Protein AF-A0A256YYW8-F1 (afdb_monomer_lite)

Foldseek 3Di:
DDDPPPPDPPLDKDFLVLQLVLVLVLVVCQVVDPALWDFFFKWWDPPSLLPDRIDSATEMETATDHDPVSVVLVVLQQVQQKCDDPDPDGNCVVCVVVVVVCVLVVNWLLRSCVPPVSVVVCVVSSHRSLLSSLDGPCCSQQNDPNPRIHGRDSQSSSVCRSCDPDRGRYDYGYYHPVCQVVLVDPPGPQQIFTQDGPVRHHNVVSSDDDQVRLQVRLQSLLVVLLVLLVVLVVLLVVLLVLLVVLCVLLVHQWLSVLVVVVQDDADDPPPDGSVRSSVSSVSSVVSSLSSQLNSLLSNQLSVQSVCCSVCVVPDPDDDSLLSSLQSSLVPRDVVSDNSVSSLVNSVSGVRPNLQWQWADAAPDIHIDGQPDPVSSVLSVLNSVLRVLQRVLQVLLCVLCCVLPVQKHWHFDADSNSFTFKIKIKGKDFPVVDPLLVVQLVQLVFDWDDDPGIIITIDIDGDPRPDDSVNSNVVSNVSSVSRD

Radius of gyration: 28.34 Å; chains: 1; bounding box: 69×62×66 Å

pLDDT: mean 89.93, std 12.06, range [21.81, 98.56]

Structure (mmCIF, N/CA/C/O backbone):
data_AF-A0A256YYW8-F1
#
_entry.id   AF-A0A256YYW8-F1
#
loop_
_atom_site.group_PDB
_atom_site.id
_atom_site.type_symbol
_atom_site.label_atom_id
_atom_site.label_alt_id
_atom_site.label_comp_id
_atom_site.label_asym_id
_atom_site.label_entity_id
_atom_site.label_seq_id
_atom_site.pdbx_PDB_ins_code
_atom_site.Cartn_x
_atom_site.Cartn_y
_atom_site.Cartn_z
_atom_site.occupancy
_atom_site.B_iso_or_equiv
_atom_site.auth_seq_id
_atom_site.auth_comp_id
_atom_site.auth_asym_id
_atom_site.auth_atom_id
_atom_site.pdbx_PDB_model_num
ATOM 1 N N . MET A 1 1 ? -6.816 27.280 -19.169 1.00 27.11 1 MET A N 1
ATOM 2 C CA . MET A 1 1 ? -7.748 26.386 -18.448 1.00 27.11 1 MET A CA 1
ATOM 3 C C . MET A 1 1 ? -7.392 24.965 -18.857 1.00 27.11 1 MET A C 1
ATOM 5 O O . MET A 1 1 ? -7.986 24.409 -19.768 1.00 27.11 1 MET A O 1
ATOM 9 N N . GLU A 1 2 ? -6.308 24.453 -18.279 1.00 21.81 2 GLU A N 1
ATOM 10 C CA . GLU A 1 2 ? -5.724 23.159 -18.632 1.00 21.81 2 GLU A CA 1
ATOM 11 C C . GLU A 1 2 ? -6.309 22.085 -17.721 1.00 21.81 2 GLU A C 1
ATOM 13 O O . GLU A 1 2 ? -6.261 22.184 -16.495 1.00 21.81 2 GLU A O 1
ATOM 18 N N . ILE A 1 3 ? -6.923 21.078 -18.335 1.00 23.06 3 ILE A N 1
ATOM 19 C CA . ILE A 1 3 ? -7.439 19.907 -17.639 1.00 23.06 3 ILE A CA 1
ATOM 20 C C . ILE A 1 3 ? -6.255 18.958 -17.452 1.00 23.06 3 ILE A C 1
ATOM 22 O O . ILE A 1 3 ? -5.917 18.181 -18.344 1.00 23.06 3 ILE A O 1
ATOM 26 N N . GLU A 1 4 ? -5.624 19.020 -16.281 1.00 22.88 4 GLU A N 1
ATOM 27 C CA . GLU A 1 4 ? -4.741 17.959 -15.802 1.00 22.88 4 GLU A CA 1
ATOM 28 C C . GLU A 1 4 ? -5.560 16.672 -15.635 1.00 22.88 4 GLU A C 1
ATOM 30 O O . GLU A 1 4 ? -6.291 16.468 -14.661 1.00 22.88 4 GLU A O 1
ATOM 35 N N . VAL A 1 5 ? -5.438 15.763 -16.602 1.00 24.72 5 VAL A N 1
ATOM 36 C CA . VAL A 1 5 ? -5.938 14.397 -16.455 1.00 24.72 5 VAL A CA 1
ATOM 37 C C . VAL A 1 5 ? -4.958 13.634 -15.565 1.00 24.72 5 VAL A C 1
ATOM 39 O O . VAL A 1 5 ? -4.031 12.967 -16.028 1.00 24.72 5 VAL A O 1
ATOM 42 N N . VAL A 1 6 ? -5.162 13.743 -14.253 1.00 27.59 6 VAL A N 1
ATOM 43 C CA . VAL A 1 6 ? -4.450 12.960 -13.239 1.00 27.59 6 VAL A CA 1
ATOM 44 C C . VAL A 1 6 ? -4.877 11.493 -13.359 1.00 27.59 6 VAL A C 1
ATOM 46 O O . VAL A 1 6 ? -5.841 11.042 -12.740 1.00 27.59 6 VAL A O 1
ATOM 49 N N . TRP A 1 7 ? -4.130 10.712 -14.140 1.00 30.39 7 TRP A N 1
ATOM 50 C CA . TRP A 1 7 ? -4.218 9.248 -14.179 1.00 30.39 7 TRP A CA 1
ATOM 51 C C . TRP A 1 7 ? -3.562 8.618 -12.941 1.00 30.39 7 TRP A C 1
ATOM 53 O O . TRP A 1 7 ? -2.633 7.815 -13.024 1.00 30.39 7 TRP A O 1
ATOM 63 N N . GLY A 1 8 ? -4.070 8.956 -11.760 1.00 33.75 8 GLY A N 1
ATOM 64 C CA . GLY A 1 8 ? -4.081 8.014 -10.650 1.00 33.75 8 GLY A CA 1
ATOM 65 C C . GLY A 1 8 ? -5.327 7.148 -10.797 1.00 33.75 8 GLY A C 1
ATOM 66 O O . GLY A 1 8 ? -6.352 7.630 -11.269 1.00 33.75 8 GLY A O 1
ATOM 67 N N . MET A 1 9 ? -5.304 5.887 -10.363 1.00 37.41 9 MET A N 1
ATOM 68 C CA . MET A 1 9 ? -6.553 5.246 -9.940 1.00 37.41 9 MET A CA 1
ATOM 69 C C . MET A 1 9 ? -7.108 6.097 -8.788 1.00 37.41 9 MET A C 1
ATOM 71 O O . MET A 1 9 ? -6.785 5.855 -7.626 1.00 37.41 9 MET A O 1
ATOM 75 N N . GLY A 1 10 ? -7.843 7.163 -9.111 1.00 42.84 10 GLY A N 1
ATOM 76 C CA . GLY A 1 10 ? -8.460 8.042 -8.139 1.00 42.84 10 GLY A CA 1
ATOM 77 C C . GLY A 1 10 ? -9.342 7.163 -7.279 1.00 42.84 10 GLY A C 1
ATOM 78 O O . GLY A 1 10 ? -10.276 6.539 -7.787 1.00 42.84 10 GLY A O 1
ATOM 79 N N . ARG A 1 11 ? -8.994 7.024 -5.997 1.00 56.44 11 ARG A N 1
ATOM 80 C CA . ARG A 1 11 ? -9.810 6.272 -5.044 1.00 56.44 11 ARG A CA 1
ATOM 81 C C . ARG A 1 11 ? -11.228 6.822 -5.150 1.00 56.44 11 ARG A C 1
ATOM 83 O O . ARG A 1 11 ? -11.447 7.997 -4.856 1.00 56.44 11 ARG A O 1
ATOM 90 N N . ARG A 1 12 ? -12.167 5.994 -5.620 1.00 75.44 12 ARG A N 1
ATOM 91 C CA . ARG A 1 12 ? -13.555 6.407 -5.841 1.00 75.44 12 ARG A CA 1
ATOM 92 C C . ARG A 1 12 ? -14.091 7.006 -4.543 1.00 75.44 12 ARG A C 1
ATOM 94 O O . ARG A 1 12 ? -13.997 6.377 -3.496 1.00 75.44 12 ARG A O 1
ATOM 101 N N . LEU A 1 13 ? -14.612 8.224 -4.620 1.00 84.12 13 LEU A N 1
ATOM 102 C CA . LEU A 1 13 ? -15.286 8.857 -3.496 1.00 84.12 13 LEU A CA 1
ATOM 103 C C . LEU A 1 13 ? -16.730 8.354 -3.432 1.00 84.12 13 LEU A C 1
ATOM 105 O O . LEU A 1 13 ? -17.441 8.352 -4.440 1.00 84.12 13 LEU A O 1
ATOM 109 N N . PHE A 1 14 ? -17.161 7.945 -2.247 1.00 86.19 14 PHE A N 1
ATOM 110 C CA . PHE A 1 14 ? -18.523 7.543 -1.933 1.00 86.19 14 PHE A CA 1
ATOM 111 C C . PHE A 1 14 ? -19.224 8.655 -1.153 1.00 86.19 14 PHE A C 1
ATOM 113 O O . PHE A 1 14 ? -18.605 9.358 -0.351 1.00 86.19 14 PHE A O 1
ATOM 120 N N . LYS A 1 15 ? -20.527 8.814 -1.402 1.00 90.69 15 LYS A N 1
ATOM 121 C CA . LYS A 1 15 ? -21.404 9.592 -0.521 1.00 90.69 15 LYS A CA 1
ATOM 122 C C . LYS A 1 15 ? -21.583 8.832 0.794 1.00 90.69 15 LYS A C 1
ATOM 124 O O . LYS A 1 15 ? -21.604 7.599 0.774 1.00 90.69 15 LYS A O 1
ATOM 129 N N . ARG A 1 16 ? -21.757 9.559 1.900 1.00 90.12 16 ARG A N 1
ATOM 130 C CA . ARG A 1 16 ? -21.998 8.989 3.235 1.00 90.12 16 ARG A CA 1
ATOM 131 C C . ARG A 1 16 ? -23.139 7.969 3.213 1.00 90.12 16 ARG A C 1
ATOM 133 O O . ARG A 1 16 ? -22.981 6.848 3.677 1.00 90.12 16 ARG A O 1
ATOM 140 N N . GLU A 1 17 ? -24.248 8.321 2.581 1.00 90.81 17 GLU A N 1
ATOM 141 C CA . GLU A 1 17 ? -25.466 7.510 2.518 1.00 90.81 17 GLU A CA 1
ATOM 142 C C . GLU A 1 17 ? -25.232 6.202 1.755 1.00 90.81 17 GLU A C 1
ATOM 144 O O . GLU A 1 17 ? -25.784 5.163 2.109 1.00 90.81 17 GLU A O 1
ATOM 149 N N . THR A 1 18 ? -24.367 6.227 0.735 1.00 91.88 18 THR A N 1
ATOM 150 C CA . THR A 1 18 ? -23.967 5.017 0.008 1.00 91.88 18 THR A CA 1
ATOM 151 C C . THR A 1 18 ? -23.209 4.055 0.916 1.00 91.88 18 THR A C 1
ATOM 153 O O . THR A 1 18 ? -23.405 2.850 0.804 1.00 91.88 18 THR A O 1
ATOM 156 N N . LEU A 1 19 ? -22.349 4.572 1.796 1.00 93.31 19 LEU A N 1
ATOM 157 C CA . LEU A 1 19 ? -21.566 3.762 2.727 1.00 93.31 19 LEU A CA 1
ATOM 158 C C . LEU A 1 19 ? -22.434 3.165 3.836 1.00 93.31 19 LEU A C 1
ATOM 160 O O . LEU A 1 19 ? -22.298 1.978 4.112 1.00 93.31 19 LEU A O 1
ATOM 164 N N . ILE A 1 20 ? -23.367 3.945 4.397 1.00 93.88 20 ILE A N 1
ATOM 165 C CA . ILE A 1 20 ? -24.360 3.444 5.366 1.00 93.88 20 ILE A CA 1
ATOM 166 C C . ILE A 1 20 ? -25.178 2.318 4.739 1.00 93.88 20 ILE A C 1
ATOM 168 O O . ILE A 1 20 ? -25.213 1.223 5.281 1.00 93.88 20 ILE A O 1
ATOM 172 N N . ARG A 1 21 ? -25.730 2.535 3.540 1.00 93.94 21 ARG A N 1
ATOM 173 C CA . ARG A 1 21 ? -26.503 1.506 2.831 1.00 93.94 21 ARG A CA 1
ATOM 174 C C . ARG A 1 21 ? -25.688 0.251 2.531 1.00 93.94 21 ARG A C 1
ATOM 176 O O . ARG A 1 21 ? -26.219 -0.851 2.508 1.00 93.94 21 ARG A O 1
ATOM 183 N N . ASN A 1 22 ? -24.400 0.409 2.244 1.00 94.00 22 ASN A N 1
ATOM 184 C CA . ASN A 1 22 ? -23.519 -0.731 2.028 1.00 94.00 22 ASN A CA 1
ATOM 185 C C . ASN A 1 22 ? -23.286 -1.516 3.326 1.00 94.00 22 ASN A C 1
ATOM 187 O O . ASN A 1 22 ? -23.226 -2.738 3.258 1.00 94.00 22 ASN A O 1
ATOM 191 N N . LEU A 1 23 ? -23.174 -0.841 4.476 1.00 95.25 23 LEU A N 1
ATOM 192 C CA . LEU A 1 23 ? -23.111 -1.492 5.786 1.00 95.25 23 LEU A CA 1
ATOM 193 C C . LEU A 1 23 ? -24.431 -2.200 6.119 1.00 95.25 23 LEU A C 1
ATOM 195 O O . LEU A 1 23 ? -24.391 -3.376 6.451 1.00 95.25 23 LEU A O 1
ATOM 199 N N . GLU A 1 24 ? -25.577 -1.533 5.951 1.00 95.25 24 GLU A N 1
ATOM 200 C CA . GLU A 1 24 ? -26.917 -2.117 6.151 1.00 95.25 24 GLU A CA 1
ATOM 201 C C . GLU A 1 24 ? -27.063 -3.432 5.366 1.00 95.25 24 GLU A C 1
ATOM 203 O O . GLU A 1 24 ? -27.351 -4.469 5.952 1.00 95.25 24 GLU A O 1
ATOM 208 N N . LYS A 1 25 ? -26.701 -3.438 4.076 1.00 93.69 25 LYS A N 1
ATOM 209 C CA . LYS A 1 25 ? -26.706 -4.656 3.243 1.00 93.69 25 LYS A CA 1
ATOM 210 C C . LYS A 1 25 ? -25.809 -5.780 3.761 1.00 93.69 25 LYS A C 1
ATOM 212 O O . LYS A 1 25 ? -26.134 -6.951 3.587 1.00 93.69 25 LYS A O 1
ATOM 217 N N . VAL A 1 26 ? -24.647 -5.444 4.325 1.00 94.50 26 VAL A N 1
ATOM 218 C CA . VAL A 1 26 ? -23.755 -6.450 4.920 1.00 94.50 26 VAL A CA 1
ATOM 219 C C . VAL A 1 26 ? -24.401 -7.029 6.173 1.00 94.50 26 VAL A C 1
ATOM 221 O O . VAL A 1 26 ? -24.434 -8.248 6.312 1.00 94.50 26 VAL A O 1
ATOM 224 N N . LEU A 1 27 ? -24.952 -6.181 7.041 1.00 95.00 27 LEU A N 1
ATOM 225 C CA . LEU A 1 27 ? -25.608 -6.587 8.285 1.00 95.00 27 LEU A CA 1
ATOM 226 C C . LEU A 1 27 ? -26.842 -7.461 8.025 1.00 95.00 27 LEU A C 1
ATOM 228 O O . LEU A 1 27 ? -26.979 -8.511 8.643 1.00 95.00 27 LEU A O 1
ATOM 232 N N . GLU A 1 28 ? -27.672 -7.094 7.045 1.00 93.31 28 GLU A N 1
ATOM 233 C CA . GLU A 1 28 ? -28.832 -7.880 6.591 1.00 93.31 28 GLU A CA 1
ATOM 234 C C . GLU A 1 28 ? -28.445 -9.287 6.114 1.00 93.31 28 GLU A C 1
ATOM 236 O O . GLU A 1 28 ? -29.231 -10.223 6.237 1.00 93.31 28 GLU A O 1
ATOM 241 N N . SER A 1 29 ? -27.233 -9.456 5.576 1.00 92.06 29 SER A N 1
ATOM 242 C CA . SER A 1 29 ? -26.766 -10.757 5.090 1.00 92.06 29 SER A CA 1
ATOM 243 C C . SER A 1 29 ? -26.260 -11.681 6.198 1.00 92.06 29 SER A C 1
ATOM 245 O O . SER A 1 29 ? -26.257 -12.894 5.989 1.00 92.06 29 SER A O 1
ATOM 247 N N . ILE A 1 30 ? -25.868 -11.149 7.366 1.00 93.62 30 ILE A N 1
ATOM 248 C CA . ILE A 1 30 ? -25.227 -11.917 8.451 1.00 93.62 30 ILE A CA 1
ATOM 249 C C . ILE A 1 30 ? -26.016 -13.183 8.817 1.00 93.62 30 ILE A C 1
ATOM 251 O O . ILE A 1 30 ? -25.399 -14.247 8.812 1.00 93.62 30 ILE A O 1
ATOM 255 N N . PRO A 1 31 ? -27.347 -13.140 9.040 1.00 92.50 31 PRO A N 1
ATOM 256 C CA . PRO A 1 31 ? -28.103 -14.331 9.437 1.00 92.50 31 PRO A CA 1
ATOM 257 C C . PRO A 1 31 ? -28.112 -15.457 8.393 1.00 92.50 31 PRO A C 1
ATOM 259 O O . PRO A 1 31 ? -28.386 -16.604 8.727 1.00 92.50 31 PRO A O 1
ATOM 262 N N . SER A 1 32 ? -27.837 -15.139 7.123 1.00 92.50 32 SER A N 1
ATOM 263 C CA . SER A 1 32 ? -27.819 -16.110 6.018 1.00 92.50 32 SER A CA 1
ATOM 264 C C . SER A 1 32 ? -26.439 -16.722 5.750 1.00 92.50 32 SER A C 1
ATOM 266 O O . SER A 1 32 ? -26.315 -17.631 4.928 1.00 92.50 32 SER A O 1
ATOM 268 N N . LEU A 1 33 ? -25.389 -16.213 6.400 1.00 93.44 33 LEU A N 1
ATOM 269 C CA . LEU A 1 33 ? -24.014 -16.653 6.194 1.00 93.44 33 LEU A CA 1
ATOM 270 C C . LEU A 1 33 ? -23.635 -17.721 7.227 1.00 93.44 33 LEU A C 1
ATOM 272 O O . LEU A 1 33 ? -23.802 -17.514 8.424 1.00 93.44 33 LEU A O 1
ATOM 276 N N . ASP A 1 34 ? -23.029 -18.826 6.780 1.00 95.25 34 ASP A N 1
ATOM 277 C CA . ASP A 1 34 ? -22.367 -19.791 7.674 1.00 95.25 34 ASP A CA 1
ATOM 278 C C . ASP A 1 34 ? -21.029 -19.205 8.144 1.00 95.25 34 ASP A C 1
ATOM 280 O O . ASP A 1 34 ? -19.971 -19.563 7.632 1.00 95.25 34 ASP A O 1
ATOM 284 N N . LEU A 1 35 ? -21.061 -18.215 9.037 1.00 96.50 35 LEU A N 1
ATOM 285 C CA . LEU A 1 35 ? -19.850 -17.620 9.601 1.00 96.50 35 LEU A CA 1
ATOM 286 C C . LEU A 1 35 ? -19.227 -18.555 10.655 1.00 96.50 35 LEU A C 1
ATOM 288 O O . LEU A 1 35 ? -19.949 -19.226 11.392 1.00 96.50 35 LEU A O 1
ATOM 292 N N . PRO A 1 36 ? -17.888 -18.573 10.790 1.00 97.12 36 PRO A N 1
ATOM 293 C CA . PRO A 1 36 ? -17.219 -19.345 11.840 1.00 97.12 36 PRO A CA 1
ATOM 294 C C . PRO A 1 36 ? -17.428 -18.767 13.252 1.00 97.12 36 PRO A C 1
ATOM 296 O O . PRO A 1 36 ? -17.026 -19.399 14.221 1.00 97.12 36 PRO A O 1
ATOM 299 N N . ALA A 1 37 ? -18.022 -17.576 13.373 1.00 97.69 37 ALA A N 1
ATOM 300 C CA . ALA A 1 37 ? -18.283 -16.877 14.626 1.00 97.69 37 ALA A CA 1
ATOM 301 C C . ALA A 1 37 ? -19.481 -15.928 14.478 1.00 97.69 37 ALA A C 1
ATOM 303 O O . ALA A 1 37 ? -19.776 -15.472 13.367 1.00 97.69 37 ALA A O 1
ATOM 304 N N . ASP A 1 38 ? -20.110 -15.582 15.598 1.00 97.19 38 ASP A N 1
ATOM 305 C CA . ASP A 1 38 ? -21.210 -14.623 15.652 1.00 97.19 38 ASP A CA 1
ATOM 306 C C . ASP A 1 38 ? -20.675 -13.194 15.664 1.00 97.19 38 ASP A C 1
ATOM 308 O O . ASP A 1 38 ? -19.733 -12.876 16.388 1.00 97.19 38 ASP A O 1
ATOM 312 N N . ILE A 1 39 ? -21.295 -12.308 14.882 1.00 97.50 39 ILE A N 1
ATOM 313 C CA . ILE A 1 39 ? -21.012 -10.871 14.948 1.00 97.50 39 ILE A CA 1
ATOM 314 C C . ILE A 1 39 ? -21.883 -10.262 16.041 1.00 97.50 39 ILE A C 1
ATOM 316 O O . ILE A 1 39 ? -23.099 -10.177 15.893 1.00 97.50 39 ILE A O 1
ATOM 320 N N . VAL A 1 40 ? -21.252 -9.802 17.118 1.00 96.88 40 VAL A N 1
ATOM 321 C CA . VAL A 1 40 ? -21.956 -9.269 18.297 1.00 96.88 40 VAL A CA 1
ATOM 322 C C . VAL A 1 40 ? -22.092 -7.753 18.275 1.00 96.88 40 VAL A C 1
ATOM 324 O O . VAL A 1 40 ? -23.026 -7.203 18.845 1.00 96.88 40 VAL A O 1
ATOM 327 N N . ALA A 1 41 ? -21.176 -7.055 17.606 1.00 96.81 41 ALA A N 1
ATOM 328 C CA . ALA A 1 41 ? -21.245 -5.609 17.462 1.00 96.81 41 ALA A CA 1
ATOM 329 C C . ALA A 1 41 ? -20.417 -5.137 16.269 1.00 96.81 41 ALA A C 1
ATOM 331 O O . ALA A 1 41 ? -19.435 -5.765 15.872 1.00 96.81 41 ALA A O 1
ATOM 332 N N . VAL A 1 42 ? -20.782 -3.981 15.730 1.00 96.12 42 VAL A N 1
ATOM 333 C CA . VAL A 1 42 ? -20.000 -3.258 14.735 1.00 96.12 42 VAL A CA 1
ATOM 334 C C . VAL A 1 42 ? -19.783 -1.840 15.224 1.00 96.12 42 VAL A C 1
ATOM 336 O O . VAL A 1 42 ? -20.734 -1.127 15.537 1.00 96.12 42 VAL A O 1
ATOM 339 N N . TYR A 1 43 ? -18.528 -1.413 15.241 1.00 94.12 43 TYR A N 1
ATOM 340 C CA . TYR A 1 43 ? -18.133 -0.059 15.598 1.00 94.12 43 TYR A CA 1
ATOM 341 C C . TYR A 1 43 ? -17.604 0.692 14.382 1.00 94.12 43 TYR A C 1
ATOM 343 O O . TYR A 1 43 ? -16.788 0.183 13.617 1.00 94.12 43 TYR A O 1
ATOM 351 N N . ALA A 1 44 ? -18.046 1.931 14.230 1.00 92.31 44 ALA A N 1
ATOM 352 C CA . ALA A 1 44 ? -17.524 2.890 13.276 1.00 92.31 44 ALA A CA 1
ATOM 353 C C . ALA A 1 44 ? -16.365 3.683 13.878 1.00 92.31 44 ALA A C 1
ATOM 355 O O . ALA A 1 44 ? -16.361 4.005 15.068 1.00 92.31 44 ALA A O 1
ATOM 356 N N . PHE A 1 45 ? -15.413 4.064 13.031 1.00 87.38 45 PHE A N 1
ATOM 357 C CA . PHE A 1 45 ? -14.381 5.037 13.372 1.00 87.38 45 PHE A CA 1
ATOM 358 C C . PHE A 1 45 ? -13.977 5.864 12.145 1.00 87.38 45 PHE A C 1
ATOM 360 O O . PHE A 1 45 ? -14.537 5.741 11.053 1.00 87.38 45 PHE A O 1
ATOM 367 N N . GLY A 1 46 ? -13.019 6.772 12.322 1.00 83.81 46 GLY A N 1
ATOM 368 C CA . GLY A 1 46 ? -12.390 7.456 11.197 1.00 83.81 46 GLY A CA 1
ATOM 369 C C . GLY A 1 46 ? -13.257 8.533 10.538 1.00 83.81 46 GLY A C 1
ATOM 370 O O . GLY A 1 46 ? -13.983 9.281 11.191 1.00 83.81 46 GLY A O 1
ATOM 371 N N . GLY A 1 47 ? -13.107 8.685 9.219 1.00 81.88 47 GLY A N 1
ATOM 372 C CA . GLY A 1 47 ? -13.629 9.841 8.478 1.00 81.88 47 GLY A CA 1
ATOM 373 C C . GLY A 1 47 ? -15.155 9.980 8.500 1.00 81.88 47 GLY A C 1
ATOM 374 O O . GLY A 1 47 ? -15.655 11.107 8.430 1.00 81.88 47 GLY A O 1
ATOM 375 N N . MET A 1 48 ? -15.874 8.861 8.623 1.00 85.19 48 MET A N 1
ATOM 376 C CA . MET A 1 48 ? -17.339 8.809 8.642 1.00 85.19 48 MET A CA 1
ATOM 377 C C . MET A 1 48 ? -17.938 9.633 9.782 1.00 85.19 48 MET A C 1
ATOM 379 O O . MET A 1 48 ? -18.889 10.389 9.582 1.00 85.19 48 MET A O 1
ATOM 383 N N . LEU A 1 49 ? -17.331 9.540 10.964 1.00 84.81 49 LEU A N 1
ATOM 384 C CA . LEU A 1 49 ? -17.800 10.201 12.181 1.00 84.81 49 LEU A CA 1
ATOM 385 C C . LEU A 1 49 ? -17.506 11.711 12.195 1.00 84.81 49 LEU A C 1
ATOM 387 O O . LEU A 1 49 ? -18.106 12.463 12.956 1.00 84.81 49 LEU A O 1
ATOM 391 N N . ARG A 1 50 ? -16.631 12.189 11.298 1.00 79.44 50 ARG A N 1
ATOM 392 C CA . ARG A 1 50 ? -16.186 13.597 11.211 1.00 79.44 50 ARG A CA 1
ATOM 393 C C . ARG A 1 50 ? -16.981 14.434 10.204 1.00 79.44 50 ARG A C 1
ATOM 395 O O . ARG A 1 50 ? -16.477 15.437 9.687 1.00 79.44 50 ARG A O 1
ATOM 402 N N . GLY A 1 51 ? -18.166 13.963 9.815 1.00 75.06 51 GLY A N 1
ATOM 403 C CA . GLY A 1 51 ? -19.067 14.680 8.908 1.00 75.06 51 GLY A CA 1
ATOM 404 C C . GLY A 1 51 ? -18.496 14.945 7.508 1.00 75.06 51 GLY A C 1
ATOM 405 O O . GLY A 1 51 ? -18.907 15.898 6.844 1.00 75.06 51 GLY A O 1
ATOM 406 N N . LYS A 1 52 ? -17.517 14.157 7.034 1.00 78.38 52 LYS A N 1
ATOM 407 C CA . LYS A 1 52 ? -17.002 14.305 5.662 1.00 78.38 52 LYS A CA 1
ATOM 408 C C . LYS A 1 52 ? -18.101 13.893 4.670 1.00 78.38 52 LYS A C 1
ATOM 410 O O . LYS A 1 52 ? -18.588 12.769 4.702 1.00 78.38 52 LYS A O 1
ATOM 415 N N . ARG A 1 53 ? -18.475 14.802 3.757 1.00 75.38 53 ARG A N 1
ATOM 416 C CA . ARG A 1 53 ? -19.525 14.563 2.738 1.00 75.38 53 ARG A CA 1
ATOM 417 C C . ARG A 1 53 ? -19.151 13.471 1.732 1.00 75.38 53 ARG A C 1
ATOM 419 O O . ARG A 1 53 ? -20.023 12.821 1.158 1.00 75.38 53 ARG A O 1
ATOM 426 N N . ARG A 1 54 ? -17.852 13.316 1.472 1.00 81.19 54 ARG A N 1
ATOM 427 C CA . ARG A 1 54 ? -17.292 12.334 0.544 1.00 81.19 54 ARG A CA 1
ATOM 428 C C . ARG A 1 54 ? -16.133 11.616 1.209 1.00 81.19 54 ARG A C 1
ATOM 430 O O . ARG A 1 54 ? -15.251 12.260 1.774 1.00 81.19 54 ARG A O 1
ATOM 437 N N . LEU A 1 55 ? -16.153 10.296 1.121 1.00 84.81 55 LEU A N 1
ATOM 438 C CA . LEU A 1 55 ? -15.222 9.404 1.800 1.00 84.81 55 LEU A CA 1
ATOM 439 C C . LEU A 1 55 ? -14.682 8.378 0.810 1.00 84.81 55 LEU A C 1
ATOM 441 O O . LEU A 1 55 ? -15.379 7.989 -0.126 1.00 84.81 55 LEU A O 1
ATOM 445 N N . HIS A 1 56 ? -13.438 7.950 0.995 1.00 83.00 56 HIS A N 1
ATOM 446 C CA . HIS A 1 56 ? -12.892 6.839 0.214 1.00 83.00 56 HIS A CA 1
ATOM 447 C C . HIS A 1 56 ? -13.438 5.493 0.703 1.00 83.00 56 HIS A C 1
ATOM 449 O O . HIS A 1 56 ? -13.624 4.573 -0.094 1.00 83.00 56 HIS A O 1
ATOM 455 N N . ASP A 1 57 ? -13.713 5.416 1.999 1.00 86.50 57 ASP A N 1
ATOM 456 C CA . ASP A 1 57 ? -14.068 4.222 2.742 1.00 86.50 57 ASP A CA 1
ATOM 457 C C . ASP A 1 57 ? -14.866 4.567 4.013 1.00 86.50 57 ASP A C 1
ATOM 459 O O . ASP A 1 57 ? -14.948 5.717 4.451 1.00 86.50 57 ASP A O 1
ATOM 463 N N . PHE A 1 58 ? -15.485 3.536 4.578 1.00 90.62 58 PHE A N 1
ATOM 464 C CA . PHE A 1 58 ? -16.107 3.508 5.887 1.00 90.62 58 PHE A CA 1
ATOM 465 C C . PHE A 1 58 ? -15.309 2.541 6.758 1.00 90.62 58 PHE A C 1
ATOM 467 O O . PHE A 1 58 ? -15.383 1.325 6.565 1.00 90.62 58 PHE A O 1
ATOM 474 N N . ASP A 1 59 ? -14.524 3.097 7.675 1.00 91.31 59 ASP A N 1
ATOM 475 C CA . ASP A 1 59 ? -13.731 2.342 8.636 1.00 91.31 59 ASP A CA 1
ATOM 476 C C . ASP A 1 59 ? -14.624 1.724 9.720 1.00 91.31 59 ASP A C 1
ATOM 478 O O . ASP A 1 59 ? -15.337 2.431 10.441 1.00 91.31 59 ASP A O 1
ATOM 482 N N . LEU A 1 60 ? -14.590 0.394 9.809 1.00 93.25 60 LEU A N 1
ATOM 483 C CA . LEU A 1 60 ? -15.460 -0.411 10.658 1.00 93.25 60 LEU A CA 1
ATOM 484 C C . LEU A 1 60 ? -14.665 -1.507 11.371 1.00 93.25 60 LEU A C 1
ATOM 486 O O . LEU A 1 60 ? -13.774 -2.122 10.781 1.00 93.25 60 LEU A O 1
ATOM 490 N N . VAL A 1 61 ? -15.035 -1.790 12.616 1.00 93.56 61 VAL A N 1
ATOM 491 C CA . VAL A 1 61 ? -14.575 -2.955 13.378 1.00 93.56 61 VAL A CA 1
ATOM 492 C C . VAL A 1 61 ? -15.775 -3.843 13.653 1.00 93.56 61 VAL A C 1
ATOM 494 O O . VAL A 1 61 ? -16.729 -3.409 14.290 1.00 93.56 61 VAL A O 1
ATOM 497 N N . PHE A 1 62 ? -15.724 -5.071 13.157 1.00 95.56 62 PHE A N 1
ATOM 498 C CA . PHE A 1 62 ? -16.696 -6.118 13.433 1.00 95.56 62 PHE A CA 1
ATOM 499 C C . PHE A 1 62 ? -16.162 -6.947 14.594 1.00 95.56 62 PHE A C 1
ATOM 501 O O . PHE A 1 62 ? -15.095 -7.554 14.488 1.00 95.56 62 PHE A O 1
ATOM 508 N N . LEU A 1 63 ? -16.891 -6.941 15.701 1.00 95.94 63 LEU A N 1
ATOM 509 C CA . LEU A 1 63 ? -16.564 -7.729 16.875 1.00 95.94 63 LEU A CA 1
ATOM 510 C C . LEU A 1 63 ? -17.257 -9.074 16.785 1.00 95.94 63 LEU A C 1
ATOM 512 O O . LEU A 1 63 ? -18.463 -9.127 16.534 1.00 95.94 63 LEU A O 1
ATOM 516 N N . TYR A 1 64 ? -16.491 -10.138 17.008 1.00 97.00 64 TYR A N 1
ATOM 517 C CA . TYR A 1 64 ? -17.018 -11.492 17.005 1.00 97.00 64 TYR A CA 1
ATOM 518 C C . TYR A 1 64 ? -16.850 -12.201 18.347 1.00 97.00 64 TYR A C 1
ATOM 520 O O . TYR A 1 64 ? -15.911 -11.936 19.105 1.00 97.00 64 TYR A O 1
ATOM 528 N N . SER A 1 65 ? -17.751 -13.138 18.611 1.00 97.19 65 SER A N 1
ATOM 529 C CA . SER A 1 65 ? -17.630 -14.153 19.656 1.00 97.19 65 SER A CA 1
ATOM 530 C C . SER A 1 65 ? -17.940 -15.528 19.063 1.00 97.19 65 SER A C 1
ATOM 532 O O . SER A 1 65 ? -18.553 -15.638 18.004 1.00 97.19 65 SER A O 1
ATOM 534 N N . MET A 1 66 ? -17.466 -16.586 19.714 1.00 97.12 66 MET A N 1
ATOM 535 C CA . MET A 1 66 ? -17.762 -17.960 19.314 1.00 97.12 66 MET A CA 1
ATOM 536 C C . MET A 1 66 ? -18.483 -18.656 20.457 1.00 97.12 66 MET A C 1
ATOM 538 O O . MET A 1 66 ? -18.050 -18.575 21.605 1.00 97.12 66 MET A O 1
ATOM 542 N N . SER A 1 67 ? -19.563 -19.357 20.134 1.00 96.50 67 SER A N 1
ATOM 543 C CA . SER A 1 67 ? -20.074 -20.433 20.982 1.00 96.50 67 SER A CA 1
ATOM 544 C C . SER A 1 67 ? -19.110 -21.627 20.979 1.00 96.50 67 SER A C 1
ATOM 546 O O . SER A 1 67 ? -18.330 -21.792 20.039 1.00 96.50 67 SER A O 1
ATOM 548 N N . GLU A 1 68 ? -19.215 -22.517 21.970 1.00 96.94 68 GLU A N 1
ATOM 549 C CA . GLU A 1 68 ? -18.405 -23.748 22.036 1.00 96.94 68 GLU A CA 1
ATOM 550 C C . GLU A 1 68 ? -18.497 -24.565 20.735 1.00 96.94 68 GLU A C 1
ATOM 552 O O . GLU A 1 68 ? -17.488 -24.985 20.173 1.00 96.94 68 GLU A O 1
ATOM 557 N N . LYS A 1 69 ? -19.705 -24.698 20.168 1.00 96.81 69 LYS A N 1
ATOM 558 C CA . LYS A 1 69 ? -19.924 -25.406 18.894 1.00 96.81 69 LYS A CA 1
ATOM 559 C C . LYS A 1 69 ? -19.215 -24.741 17.710 1.00 96.81 69 LYS A C 1
ATOM 561 O O . LYS A 1 69 ? -18.732 -25.432 16.812 1.00 96.81 69 LYS A O 1
ATOM 566 N N . GLN A 1 70 ? -19.188 -23.409 17.658 1.00 97.19 70 GLN A N 1
ATOM 567 C CA . GLN A 1 70 ? -18.477 -22.670 16.610 1.00 97.19 70 GLN A CA 1
ATOM 568 C C . GLN A 1 70 ? -16.967 -22.823 16.759 1.00 97.19 70 GLN A C 1
ATOM 570 O O . GLN A 1 70 ? -16.286 -23.087 15.769 1.00 97.19 70 GLN A O 1
ATOM 575 N N . GLU A 1 71 ? -16.460 -22.736 17.987 1.00 97.00 71 GLU A N 1
ATOM 576 C CA . GLU A 1 71 ? -15.047 -22.944 18.284 1.00 97.00 71 GLU A CA 1
ATOM 577 C C . GLU A 1 71 ? -14.604 -24.362 17.901 1.00 97.00 71 GLU A C 1
ATOM 579 O O . GLU A 1 71 ? -13.607 -24.528 17.198 1.00 97.00 71 GLU A O 1
ATOM 584 N N . GLU A 1 72 ? -15.388 -25.390 18.230 1.00 97.00 72 GLU A N 1
ATOM 585 C CA . GLU A 1 72 ? -15.131 -26.768 17.802 1.00 97.00 72 GLU A CA 1
ATOM 586 C C . GLU A 1 72 ? -15.110 -26.920 16.273 1.00 97.00 72 GLU A C 1
ATOM 588 O O . GLU A 1 72 ? -14.189 -27.542 15.726 1.00 97.00 72 GLU A O 1
ATOM 593 N N . ARG A 1 73 ? -16.092 -26.336 15.563 1.00 97.06 73 ARG A N 1
ATOM 594 C CA . ARG A 1 73 ? -16.137 -26.337 14.087 1.00 97.06 73 ARG A CA 1
ATOM 595 C C . ARG A 1 73 ? -14.916 -25.632 13.498 1.00 97.06 73 ARG A C 1
ATOM 597 O O . ARG A 1 73 ? -14.311 -26.161 12.564 1.00 97.06 73 ARG A O 1
ATOM 604 N N . TRP A 1 74 ? -14.529 -24.479 14.040 1.00 97.44 74 TRP A N 1
ATOM 605 C CA . TRP A 1 74 ? -13.363 -23.720 13.592 1.00 97.44 74 TRP A CA 1
ATOM 606 C C . TRP A 1 74 ? -12.055 -24.476 13.850 1.00 97.44 74 TRP A C 1
ATOM 608 O O . TRP A 1 74 ? -11.232 -24.624 12.947 1.00 97.44 74 TRP A O 1
ATOM 618 N N . LEU A 1 75 ? -11.884 -25.057 15.039 1.00 95.44 75 LEU A N 1
ATOM 619 C CA . LEU A 1 75 ? -10.725 -25.885 15.369 1.00 95.44 75 LEU A CA 1
ATOM 620 C C . LEU A 1 75 ? -10.648 -27.132 14.488 1.00 95.44 75 LEU A C 1
ATOM 622 O O . LEU A 1 75 ? -9.551 -27.551 14.121 1.00 95.44 75 LEU A O 1
ATOM 626 N N . ARG A 1 76 ? -11.784 -27.753 14.148 1.00 95.44 76 ARG A N 1
ATOM 627 C CA . ARG A 1 76 ? -11.830 -28.868 13.189 1.00 95.44 76 ARG A CA 1
ATOM 628 C C . ARG A 1 76 ? -11.423 -28.413 11.788 1.00 95.44 76 ARG A C 1
ATOM 630 O O . ARG A 1 76 ? -10.666 -29.123 11.134 1.00 95.44 76 ARG A O 1
ATOM 637 N N . PHE A 1 77 ? -11.872 -27.241 11.348 1.00 96.69 77 PHE A N 1
ATOM 638 C CA . PHE A 1 77 ? -11.458 -26.659 10.074 1.00 96.69 77 PHE A CA 1
ATOM 639 C C . PHE A 1 77 ? -9.943 -26.415 10.036 1.00 96.69 77 PHE A C 1
ATOM 641 O O . PHE A 1 77 ? -9.268 -26.936 9.153 1.00 96.69 77 PHE A O 1
ATOM 648 N N . CYS A 1 78 ? -9.380 -25.723 11.032 1.00 93.81 78 CYS A N 1
ATOM 649 C CA . CYS A 1 78 ? -7.938 -25.467 11.120 1.00 93.81 78 CYS A CA 1
ATOM 650 C C . CYS A 1 78 ? -7.120 -26.763 11.165 1.00 93.81 78 CYS A C 1
ATOM 652 O O . CYS A 1 78 ? -6.126 -26.882 10.451 1.00 93.81 78 CYS A O 1
ATOM 654 N N . ARG A 1 79 ? -7.569 -27.760 11.938 1.00 92.56 79 ARG A N 1
ATOM 655 C CA . ARG A 1 79 ? -6.935 -29.086 12.024 1.00 92.56 79 ARG A CA 1
ATOM 656 C C . ARG A 1 79 ? -6.849 -29.821 10.696 1.00 92.56 79 ARG A C 1
ATOM 658 O O . ARG A 1 79 ? -5.959 -30.645 10.538 1.00 92.56 79 ARG A O 1
ATOM 665 N N . ASN A 1 80 ? -7.779 -29.568 9.781 1.00 94.19 80 ASN A N 1
ATOM 666 C CA . ASN A 1 80 ? -7.864 -30.278 8.508 1.00 94.19 80 ASN A CA 1
ATOM 667 C C . ASN A 1 80 ? -7.458 -29.411 7.305 1.00 94.19 80 ASN A C 1
ATOM 669 O O . ASN A 1 80 ? -7.318 -29.928 6.204 1.00 94.19 80 ASN A O 1
ATOM 673 N N . PHE A 1 81 ? -7.243 -28.108 7.501 1.00 93.94 81 PHE A N 1
ATOM 674 C CA . PHE A 1 81 ? -6.925 -27.156 6.439 1.00 93.94 81 PHE A CA 1
ATOM 675 C C . PHE A 1 81 ? -5.772 -26.224 6.836 1.00 93.94 81 PHE A C 1
ATOM 677 O O . PHE A 1 81 ? -5.881 -25.011 6.720 1.00 93.94 81 PHE A O 1
ATOM 684 N N . SER A 1 82 ? -4.665 -26.785 7.323 1.00 91.25 82 SER A N 1
ATOM 685 C CA . SER A 1 82 ? -3.409 -26.068 7.603 1.00 91.25 82 SER A CA 1
ATOM 686 C C . SER A 1 82 ? -2.234 -26.811 6.966 1.00 91.25 82 SER A C 1
ATOM 688 O O . SER A 1 82 ? -2.338 -28.011 6.711 1.00 91.25 82 SER A O 1
ATOM 690 N N . SER A 1 83 ? -1.109 -26.130 6.729 1.00 85.69 83 SER A N 1
ATOM 691 C CA . SER A 1 83 ? 0.119 -26.798 6.260 1.00 85.69 83 SER A CA 1
ATOM 692 C C . SER A 1 83 ? 0.691 -27.738 7.313 1.00 85.69 83 SER A C 1
ATOM 694 O O . SER A 1 83 ? 1.301 -28.732 6.957 1.00 85.69 83 SER A O 1
ATOM 696 N N . PHE A 1 84 ? 0.505 -27.434 8.598 1.00 80.94 84 PHE A N 1
ATOM 697 C CA . PHE A 1 84 ? 1.049 -28.224 9.696 1.00 80.94 84 PHE A CA 1
ATOM 698 C C . PHE A 1 84 ? 0.098 -28.212 10.891 1.00 80.94 84 PHE A C 1
ATOM 700 O O . PHE A 1 84 ? -0.456 -27.165 11.236 1.00 80.94 84 PHE A O 1
ATOM 707 N N . TYR A 1 85 ? -0.080 -29.369 11.528 1.00 74.00 85 TYR A N 1
ATOM 708 C CA . TYR A 1 85 ? -0.761 -29.486 12.814 1.00 74.00 85 TYR A CA 1
ATOM 709 C C . TYR A 1 85 ? 0.030 -30.430 13.739 1.00 74.00 85 TYR A C 1
ATOM 711 O O . TYR A 1 85 ? 0.255 -31.582 13.361 1.00 74.00 85 TYR A O 1
ATOM 719 N N . PRO A 1 86 ? 0.471 -29.976 14.930 1.00 72.94 86 PRO A N 1
ATOM 720 C CA . PRO A 1 86 ? 1.326 -30.779 15.800 1.00 72.94 86 PRO A CA 1
ATOM 721 C C . PRO A 1 86 ? 0.668 -32.077 16.310 1.00 72.94 86 PRO A C 1
ATOM 723 O O . PRO A 1 86 ? -0.539 -32.069 16.576 1.00 72.94 86 PRO A O 1
ATOM 726 N N . PRO A 1 87 ? 1.460 -33.137 16.575 1.00 59.22 87 PRO A N 1
ATOM 727 C CA . PRO A 1 87 ? 2.825 -33.373 16.103 1.00 59.22 87 PRO A CA 1
ATOM 728 C C . PRO A 1 87 ? 2.780 -34.166 14.778 1.00 59.22 87 PRO A C 1
ATOM 730 O O . PRO A 1 87 ? 2.128 -35.200 14.694 1.00 59.22 87 PRO A O 1
ATOM 733 N N . ASP A 1 88 ? 3.453 -33.679 13.737 1.00 74.44 88 ASP A N 1
ATOM 734 C CA . ASP A 1 88 ? 3.751 -34.419 12.491 1.00 74.44 88 ASP A CA 1
ATOM 735 C C . ASP A 1 88 ? 2.597 -34.738 11.517 1.00 74.44 88 ASP A C 1
ATOM 737 O O . ASP A 1 88 ? 2.745 -35.587 10.636 1.00 74.44 88 ASP A O 1
ATOM 741 N N . ARG A 1 89 ? 1.465 -34.026 11.588 1.00 82.19 89 ARG A N 1
ATOM 742 C CA . ARG A 1 89 ? 0.415 -34.111 10.557 1.00 82.19 89 ARG A CA 1
ATOM 743 C C . ARG A 1 89 ? 0.509 -32.940 9.574 1.00 82.19 89 ARG A C 1
ATOM 745 O O . ARG A 1 89 ? 0.620 -31.785 9.994 1.00 82.19 89 ARG A O 1
ATOM 752 N N . TYR A 1 90 ? 0.352 -33.235 8.280 1.00 86.25 90 TYR A N 1
ATOM 753 C CA . TYR A 1 90 ? 0.304 -32.262 7.178 1.00 86.25 90 TYR A CA 1
ATOM 754 C C . TYR A 1 90 ? -1.068 -32.302 6.479 1.00 86.25 90 TYR A C 1
ATOM 756 O O . TYR A 1 90 ? -1.215 -32.908 5.417 1.00 86.25 90 TYR A O 1
ATOM 764 N N . PRO A 1 91 ? -2.114 -31.686 7.066 1.00 87.56 91 PRO A N 1
ATOM 765 C CA . PRO A 1 91 ? -3.484 -31.838 6.575 1.00 87.56 91 PRO A CA 1
ATOM 766 C C . PRO A 1 91 ? -3.693 -31.388 5.127 1.00 87.56 91 PRO A C 1
ATOM 768 O O . PRO A 1 91 ? -4.485 -31.992 4.405 1.00 87.56 91 PRO A O 1
ATOM 771 N N . LEU A 1 92 ? -2.992 -30.335 4.691 1.00 87.88 92 LEU A N 1
ATOM 772 C CA . LEU A 1 92 ? -3.061 -29.877 3.303 1.00 87.88 92 LEU A CA 1
ATOM 773 C C . LEU A 1 92 ? -2.549 -30.924 2.310 1.00 87.88 92 LEU A C 1
ATOM 775 O O . LEU A 1 92 ? -3.159 -31.071 1.253 1.00 87.88 92 LEU A O 1
ATOM 779 N N . ASP A 1 93 ? -1.506 -31.681 2.655 1.00 87.56 93 ASP A N 1
ATOM 780 C CA . ASP A 1 93 ? -0.959 -32.731 1.788 1.00 87.56 93 ASP A CA 1
ATOM 781 C C . ASP A 1 93 ? -1.976 -33.862 1.603 1.00 87.56 93 ASP A C 1
ATOM 783 O O . ASP A 1 93 ? -2.153 -34.379 0.499 1.00 87.56 93 ASP A O 1
ATOM 787 N N . GLU A 1 94 ? -2.737 -34.180 2.655 1.00 89.19 94 GLU A N 1
ATOM 788 C CA . GLU A 1 94 ? -3.788 -35.200 2.606 1.00 89.19 94 GLU A CA 1
ATOM 789 C C . GLU A 1 94 ? -4.895 -34.847 1.601 1.00 89.19 94 GLU A C 1
ATOM 791 O O . GLU A 1 94 ? -5.521 -35.752 1.038 1.00 89.19 94 GLU A O 1
ATOM 796 N N . VAL A 1 95 ? -5.186 -33.555 1.402 1.00 90.88 95 VAL A N 1
ATOM 797 C CA . VAL A 1 95 ? -6.199 -33.056 0.451 1.00 90.88 95 VAL A CA 1
ATOM 798 C C . VAL A 1 95 ? -5.595 -32.525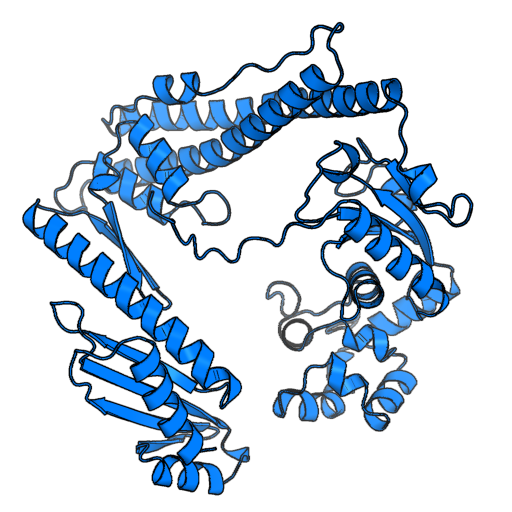 -0.848 1.00 90.88 95 VAL A C 1
ATOM 800 O O . VAL A 1 95 ? -6.335 -32.108 -1.739 1.00 90.88 95 VAL A O 1
ATOM 803 N N . TRP A 1 96 ? -4.270 -32.537 -0.996 1.00 91.44 96 TRP A N 1
ATOM 804 C CA . TRP A 1 96 ? -3.617 -31.888 -2.127 1.00 91.44 96 TRP A CA 1
ATOM 805 C C . TRP A 1 96 ? -3.975 -32.546 -3.456 1.00 91.44 96 TRP A C 1
ATOM 807 O O . TRP A 1 96 ? -4.278 -31.846 -4.416 1.00 91.44 96 TRP A O 1
ATOM 817 N N . SER A 1 97 ? -4.053 -33.877 -3.496 1.00 91.62 97 SER A N 1
ATOM 818 C CA . SER A 1 97 ? -4.383 -34.629 -4.716 1.00 91.62 97 SER A CA 1
ATOM 819 C C . SER A 1 97 ? -5.723 -34.230 -5.345 1.00 91.62 97 SER A C 1
ATOM 821 O O . SER A 1 97 ? -5.869 -34.306 -6.563 1.00 91.62 97 SER A O 1
ATOM 823 N N . VAL A 1 98 ? -6.688 -33.758 -4.545 1.00 93.50 98 VAL A N 1
ATOM 824 C CA . VAL A 1 98 ? -7.990 -33.284 -5.047 1.00 93.50 98 VAL A CA 1
ATOM 825 C C . VAL A 1 98 ? -8.005 -31.786 -5.367 1.00 93.50 98 VAL A C 1
ATOM 827 O O . VAL A 1 98 ? -8.832 -31.338 -6.159 1.00 93.50 98 VAL A O 1
ATOM 830 N N . LEU A 1 99 ? -7.092 -31.000 -4.788 1.00 94.06 99 LEU A N 1
ATOM 831 C CA . LEU A 1 99 ? -6.961 -29.558 -5.033 1.00 94.06 99 LEU A CA 1
ATOM 832 C C . LEU A 1 99 ? -6.048 -29.243 -6.228 1.00 94.06 99 LEU A C 1
ATOM 834 O O . LEU A 1 99 ? -6.322 -28.309 -6.987 1.00 94.06 99 LEU A O 1
ATOM 838 N N . GLU A 1 100 ? -4.989 -30.031 -6.413 1.00 93.62 100 GLU A N 1
ATOM 839 C CA . GLU A 1 100 ? -3.951 -29.842 -7.427 1.00 93.62 100 GLU A CA 1
ATOM 840 C C . GLU A 1 100 ? -4.511 -29.682 -8.853 1.00 93.62 100 GLU A C 1
ATOM 842 O O . GLU A 1 100 ? -4.079 -28.753 -9.544 1.00 93.62 100 GLU A O 1
ATOM 847 N N . PRO A 1 101 ? -5.513 -30.470 -9.307 1.00 93.38 101 PRO A N 1
ATOM 848 C CA . PRO A 1 101 ? -6.060 -30.318 -10.655 1.00 93.38 101 PRO A CA 1
ATOM 849 C C . PRO A 1 101 ? -6.660 -28.929 -10.913 1.00 93.38 101 PRO A C 1
ATOM 851 O O . PRO A 1 101 ? -6.539 -28.384 -12.010 1.00 93.38 101 PRO A O 1
ATOM 854 N N . TYR A 1 102 ? -7.287 -28.319 -9.903 1.00 93.81 102 TYR A N 1
ATOM 855 C CA . TYR A 1 102 ? -7.859 -26.974 -10.015 1.00 93.81 102 TYR A CA 1
ATOM 856 C C . TYR A 1 102 ? -6.774 -25.902 -10.052 1.00 93.81 102 TYR A C 1
ATOM 858 O O . TYR A 1 102 ? -6.871 -24.945 -10.826 1.00 93.81 102 TYR A O 1
ATOM 866 N N . TRP A 1 103 ? -5.735 -26.073 -9.233 1.00 90.75 103 TRP A N 1
ATOM 867 C CA . TRP A 1 103 ? -4.586 -25.178 -9.205 1.00 90.75 103 TRP A CA 1
ATOM 868 C C . TRP A 1 103 ? -3.816 -25.196 -10.533 1.00 90.75 103 TRP A C 1
ATOM 870 O O . TRP A 1 103 ? -3.607 -24.125 -11.106 1.00 90.75 103 TRP A O 1
ATOM 880 N N . LYS A 1 104 ? -3.493 -26.382 -11.072 1.00 84.25 104 LYS A N 1
ATOM 881 C CA . LYS A 1 104 ? -2.814 -26.553 -12.374 1.00 84.25 104 LYS A CA 1
ATOM 882 C C . LYS A 1 104 ? -3.584 -25.900 -13.525 1.00 84.25 104 LYS A C 1
ATOM 884 O O . LYS A 1 104 ? -2.989 -25.282 -14.397 1.00 84.25 104 LYS A O 1
ATOM 889 N N . ARG A 1 105 ? -4.920 -25.939 -13.479 1.00 84.38 105 ARG A N 1
ATOM 890 C CA . ARG A 1 105 ? -5.808 -25.280 -14.458 1.00 84.38 105 ARG A CA 1
ATOM 891 C C . ARG A 1 105 ? -5.999 -23.775 -14.224 1.00 84.38 105 ARG A C 1
ATOM 893 O O . ARG A 1 105 ? -6.804 -23.142 -14.907 1.00 84.38 105 ARG A O 1
ATOM 900 N N . GLY A 1 106 ? -5.343 -23.189 -13.222 1.00 84.88 106 GLY A N 1
ATOM 901 C CA . GLY A 1 106 ? -5.475 -21.771 -12.883 1.00 84.88 106 GLY A CA 1
ATOM 902 C C . GLY A 1 106 ? -6.868 -21.365 -12.378 1.00 84.88 106 GLY A C 1
ATOM 903 O O . GLY A 1 106 ? -7.202 -20.173 -12.385 1.00 84.88 106 GLY A O 1
ATOM 904 N N . ILE A 1 107 ? -7.696 -22.322 -11.938 1.00 88.94 107 ILE A N 1
ATOM 905 C CA . ILE A 1 107 ? -9.031 -22.063 -11.385 1.00 88.94 107 ILE A CA 1
ATOM 906 C C . ILE A 1 107 ? -8.849 -21.523 -9.965 1.00 88.94 107 ILE A C 1
ATOM 908 O O . ILE A 1 107 ? -8.306 -22.232 -9.125 1.00 88.94 107 ILE A O 1
ATOM 912 N N . PRO A 1 108 ? -9.288 -20.294 -9.631 1.00 92.38 108 PRO A N 1
ATOM 913 C CA . PRO A 1 108 ? -9.139 -19.766 -8.276 1.00 92.38 108 PRO A CA 1
ATOM 914 C C . PRO A 1 108 ? -9.853 -20.648 -7.246 1.00 92.38 108 PRO A C 1
ATOM 916 O O . PRO A 1 108 ? -10.987 -21.048 -7.497 1.00 92.38 108 PRO A O 1
ATOM 919 N N . LEU A 1 109 ? -9.263 -20.858 -6.063 1.00 94.12 109 LEU A N 1
ATOM 920 C CA . LEU A 1 109 ? -9.846 -21.725 -5.028 1.00 94.12 109 LEU A CA 1
ATOM 921 C C . LEU A 1 109 ? -11.315 -21.405 -4.717 1.00 94.12 109 LEU A C 1
ATOM 923 O O . LEU A 1 109 ? -12.132 -22.310 -4.640 1.00 94.12 109 LEU A O 1
ATOM 927 N N . ARG A 1 110 ? -11.681 -20.118 -4.638 1.00 94.06 110 ARG A N 1
ATOM 928 C CA . ARG A 1 110 ? -13.078 -19.681 -4.443 1.00 94.06 110 ARG A CA 1
ATOM 929 C C . ARG A 1 110 ? -14.079 -20.245 -5.461 1.00 94.06 110 ARG A C 1
ATOM 931 O O . ARG A 1 110 ? -15.256 -20.273 -5.158 1.00 94.06 110 ARG A O 1
ATOM 938 N N . ARG A 1 111 ? -13.620 -20.581 -6.673 1.00 94.62 111 ARG A N 1
ATOM 939 C CA . ARG A 1 111 ? -14.407 -21.212 -7.743 1.00 94.62 111 ARG A CA 1
ATOM 940 C C . ARG A 1 111 ? -14.278 -22.727 -7.698 1.00 94.62 111 ARG A C 1
ATOM 942 O O . ARG A 1 111 ? -15.251 -23.409 -7.954 1.00 94.62 111 ARG A O 1
ATOM 949 N N . ALA A 1 112 ? -13.096 -23.240 -7.358 1.00 95.56 112 ALA A N 1
ATOM 950 C CA . ALA A 1 112 ? -12.886 -24.674 -7.201 1.00 95.56 112 ALA A CA 1
ATOM 951 C C . ALA A 1 112 ? -13.834 -25.259 -6.143 1.00 95.56 112 ALA A C 1
ATOM 953 O O . ALA A 1 112 ? -14.502 -26.244 -6.405 1.00 95.56 112 ALA A O 1
ATOM 954 N N . VAL A 1 113 ? -13.978 -24.605 -4.987 1.00 95.56 113 VAL A N 1
ATOM 955 C CA . VAL A 1 113 ? -14.872 -25.061 -3.903 1.00 95.56 113 VAL A CA 1
ATOM 956 C C . VAL A 1 113 ? -16.373 -24.932 -4.212 1.00 95.56 113 VAL A C 1
ATOM 958 O O . VAL A 1 113 ? -17.185 -25.299 -3.368 1.00 95.56 113 VAL A O 1
ATOM 961 N N . GLU A 1 114 ? -16.747 -24.365 -5.367 1.00 95.12 114 GLU A N 1
ATOM 962 C CA . GLU A 1 114 ? -18.132 -24.366 -5.871 1.00 95.12 114 GLU A CA 1
ATOM 963 C C . GLU A 1 114 ? -18.445 -25.659 -6.649 1.00 95.12 114 GLU A C 1
ATOM 965 O O . GLU A 1 114 ? -19.615 -25.951 -6.874 1.00 95.12 114 GLU A O 1
ATOM 970 N N . ASP A 1 115 ? -17.426 -26.437 -7.040 1.00 96.81 115 ASP A N 1
ATOM 971 C CA . ASP A 1 115 ? -17.605 -27.771 -7.616 1.00 96.81 115 ASP A CA 1
ATOM 972 C C . ASP A 1 115 ? -18.168 -28.731 -6.560 1.00 96.81 115 ASP A C 1
ATOM 974 O O . ASP A 1 115 ? -17.585 -28.900 -5.486 1.00 96.81 115 ASP A O 1
ATOM 978 N N . GLU A 1 116 ? -19.306 -29.360 -6.859 1.00 96.44 116 GLU A N 1
ATOM 979 C CA . GLU A 1 116 ? -20.035 -30.196 -5.899 1.00 96.44 116 GLU A CA 1
ATOM 980 C C . GLU A 1 116 ? -19.216 -31.402 -5.422 1.00 96.44 116 GLU A C 1
ATOM 982 O O . GLU A 1 116 ? -19.261 -31.749 -4.238 1.00 96.44 116 GLU A O 1
ATOM 987 N N . ALA A 1 117 ? -18.434 -32.022 -6.313 1.00 95.31 117 ALA A N 1
ATOM 988 C CA . ALA A 1 117 ? -17.627 -33.187 -5.971 1.00 95.31 117 ALA A CA 1
ATOM 989 C C . ALA A 1 117 ? -16.486 -32.801 -5.022 1.00 95.31 117 ALA A C 1
ATOM 991 O O . ALA A 1 117 ? -16.305 -33.440 -3.981 1.00 95.31 117 ALA A O 1
ATOM 992 N N . LEU A 1 118 ? -15.762 -31.717 -5.321 1.00 96.06 118 LEU A N 1
ATOM 993 C CA . LEU A 1 118 ? -14.727 -31.205 -4.423 1.00 96.06 118 LEU A CA 1
ATOM 994 C C . LEU A 1 118 ? -15.326 -30.728 -3.092 1.00 96.06 118 LEU A C 1
ATOM 996 O O . LEU A 1 118 ? -14.804 -31.065 -2.028 1.00 96.06 118 LEU A O 1
ATOM 1000 N N . ALA A 1 119 ? -16.425 -29.974 -3.127 1.00 96.50 119 ALA A N 1
ATOM 1001 C CA . ALA A 1 119 ? -17.089 -29.462 -1.930 1.00 96.50 119 ALA A CA 1
ATOM 1002 C C . ALA A 1 119 ? -17.528 -30.592 -0.987 1.00 96.50 119 ALA A C 1
ATOM 1004 O O . ALA A 1 119 ? -17.369 -30.473 0.233 1.00 96.50 119 ALA A O 1
ATOM 1005 N N . LYS A 1 120 ? -18.027 -31.704 -1.541 1.00 97.06 120 LYS A N 1
ATOM 1006 C CA . LYS A 1 120 ? -18.384 -32.906 -0.780 1.00 97.06 120 LYS A CA 1
ATOM 1007 C C . LYS A 1 120 ? -17.166 -33.529 -0.094 1.00 97.06 120 LYS A C 1
ATOM 1009 O O . LYS A 1 120 ? -17.201 -33.712 1.121 1.00 97.06 120 LYS A O 1
ATOM 1014 N N . ILE A 1 121 ? -16.075 -33.762 -0.830 1.00 95.94 121 ILE A N 1
ATOM 1015 C CA . ILE A 1 121 ? -14.829 -34.335 -0.283 1.00 95.94 121 ILE A CA 1
ATOM 1016 C C . ILE A 1 121 ? -14.270 -33.461 0.849 1.00 95.94 121 ILE A C 1
ATOM 1018 O O . ILE A 1 121 ? -13.879 -33.966 1.903 1.00 95.94 121 ILE A O 1
ATOM 1022 N N . LEU A 1 122 ? -14.246 -32.139 0.657 1.00 96.25 122 LEU A N 1
ATOM 1023 C CA . LEU A 1 122 ? -13.791 -31.199 1.684 1.00 96.25 122 LEU A CA 1
ATOM 1024 C C . LEU A 1 122 ? -14.685 -31.259 2.931 1.00 96.25 122 LEU A C 1
ATOM 1026 O O . LEU A 1 122 ? -14.178 -31.353 4.051 1.00 96.25 122 LEU A O 1
ATOM 1030 N N . SER A 1 123 ? -16.006 -31.283 2.745 1.00 96.50 123 SER A N 1
ATOM 1031 C CA . SER A 1 123 ? -16.975 -31.335 3.846 1.00 96.50 123 SER A CA 1
ATOM 1032 C C . SER A 1 123 ? -16.855 -32.620 4.670 1.00 96.50 123 SER A C 1
ATOM 1034 O O . SER A 1 123 ? -16.852 -32.557 5.900 1.00 96.50 123 SER A O 1
ATOM 1036 N N . GLU A 1 124 ? -16.679 -33.775 4.020 1.00 95.56 124 GLU A N 1
ATOM 1037 C CA . GLU A 1 124 ? -16.447 -35.072 4.681 1.00 95.56 124 GLU A CA 1
ATOM 1038 C C . GLU A 1 124 ? -15.191 -35.042 5.567 1.00 95.56 124 GLU A C 1
ATOM 1040 O O . GLU A 1 124 ? -15.171 -35.598 6.667 1.00 95.56 124 GLU A O 1
ATOM 1045 N N . ARG A 1 125 ? -14.172 -34.285 5.150 1.00 93.62 125 ARG A N 1
ATOM 1046 C CA . ARG A 1 125 ? -12.939 -34.056 5.917 1.00 93.62 125 ARG A CA 1
ATOM 1047 C C . ARG A 1 125 ? -13.050 -32.943 6.959 1.00 93.62 125 ARG A C 1
ATOM 1049 O O . ARG A 1 125 ? -12.066 -32.606 7.609 1.00 93.62 125 ARG A O 1
ATOM 1056 N N . GLY A 1 126 ? -14.238 -32.379 7.171 1.00 94.81 126 GLY A N 1
ATOM 1057 C CA . GLY A 1 126 ? -14.460 -31.291 8.126 1.00 94.81 126 GLY A CA 1
ATOM 1058 C C . GLY A 1 126 ? -13.911 -29.938 7.671 1.00 94.81 126 GLY A C 1
ATOM 1059 O O . GLY A 1 126 ? -13.698 -29.062 8.508 1.00 94.81 126 GLY A O 1
ATOM 1060 N N . ILE A 1 127 ? -13.674 -29.768 6.370 1.00 97.12 127 ILE A N 1
ATOM 1061 C CA . ILE A 1 127 ? -13.244 -28.517 5.751 1.00 97.12 127 ILE A CA 1
ATOM 1062 C C . ILE A 1 127 ? -14.477 -27.865 5.130 1.00 97.12 127 ILE A C 1
ATOM 1064 O O . ILE A 1 127 ? -14.958 -28.297 4.087 1.00 97.12 127 ILE A O 1
ATOM 1068 N N . VAL A 1 128 ? -14.995 -26.811 5.760 1.00 97.62 128 VAL A N 1
ATOM 1069 C CA . VAL A 1 128 ? -16.142 -26.060 5.235 1.00 97.62 128 VAL A CA 1
ATOM 1070 C C . VAL A 1 128 ? -15.745 -25.389 3.906 1.00 97.62 128 VAL A C 1
ATOM 1072 O O . VAL A 1 128 ? -14.903 -24.481 3.918 1.00 97.62 128 VAL A O 1
ATOM 1075 N N . PRO A 1 129 ? -16.335 -25.772 2.751 1.00 96.75 129 PRO A N 1
ATOM 1076 C CA . PRO A 1 129 ? -15.869 -25.310 1.437 1.00 96.75 129 PRO A CA 1
ATOM 1077 C C . PRO A 1 129 ? -15.927 -23.786 1.282 1.00 96.75 129 PRO A C 1
ATOM 1079 O O . PRO A 1 129 ? -15.011 -23.164 0.742 1.00 96.75 129 PRO A O 1
ATOM 1082 N N . GLN A 1 130 ? -16.968 -23.152 1.833 1.00 95.31 130 GLN A N 1
ATOM 1083 C CA . GLN A 1 130 ? -17.134 -21.698 1.777 1.00 95.31 130 GLN A CA 1
ATOM 1084 C C . GLN A 1 130 ? -16.025 -20.941 2.529 1.00 95.31 130 GLN A C 1
ATOM 1086 O O . GLN A 1 130 ? -15.611 -19.865 2.083 1.00 95.31 130 GLN A O 1
ATOM 1091 N N . TRP A 1 131 ? -15.520 -21.506 3.633 1.00 97.44 131 TRP A N 1
ATOM 1092 C CA . TRP A 1 131 ? -14.411 -20.938 4.404 1.00 97.44 131 TRP A CA 1
ATOM 1093 C C . TRP A 1 131 ? -13.086 -21.136 3.669 1.00 97.44 131 TRP A C 1
ATOM 1095 O O . TRP A 1 131 ? -12.313 -20.187 3.536 1.00 97.44 131 TRP A O 1
ATOM 1105 N N . ALA A 1 132 ? -12.856 -22.325 3.099 1.00 96.56 132 ALA A N 1
ATOM 1106 C CA . ALA A 1 132 ? -11.681 -22.601 2.269 1.00 96.56 132 ALA A CA 1
ATOM 1107 C C . ALA A 1 132 ? -11.593 -21.640 1.067 1.00 96.56 132 ALA A C 1
ATOM 1109 O O . ALA A 1 132 ? -10.539 -21.062 0.797 1.00 96.56 132 ALA A O 1
ATOM 1110 N N . GLY A 1 133 ? -12.725 -21.349 0.417 1.00 95.25 133 GLY A N 1
ATOM 1111 C CA . GLY A 1 133 ? -12.820 -20.393 -0.693 1.00 95.25 133 GLY A CA 1
ATOM 1112 C C . GLY A 1 133 ? -12.424 -18.946 -0.361 1.00 95.25 133 GLY A C 1
ATOM 1113 O O . GLY A 1 133 ? -12.294 -18.123 -1.270 1.00 95.25 133 GLY A O 1
ATOM 1114 N N . CYS A 1 134 ? -12.215 -18.602 0.915 1.00 95.25 134 CYS A N 1
ATOM 1115 C CA . CYS A 1 134 ? -11.756 -17.276 1.334 1.00 95.25 134 CYS A CA 1
ATOM 1116 C C . CYS A 1 134 ? -10.234 -17.073 1.186 1.00 95.25 134 CYS A C 1
ATOM 1118 O O . CYS A 1 134 ? -9.754 -15.934 1.297 1.00 95.25 134 CYS A O 1
ATOM 1120 N N . PHE A 1 135 ? -9.480 -18.138 0.902 1.00 94.38 135 PHE A N 1
ATOM 1121 C CA . PHE A 1 135 ? -8.024 -18.135 0.739 1.00 94.38 135 PHE A CA 1
ATOM 1122 C C . PHE A 1 135 ? -7.609 -18.235 -0.738 1.00 94.38 135 PHE A C 1
ATOM 1124 O O . PHE A 1 135 ? -8.394 -18.618 -1.606 1.00 94.38 135 PHE A O 1
ATOM 1131 N N . SER A 1 136 ? -6.383 -17.810 -1.047 1.00 92.06 136 SER A N 1
ATOM 1132 C CA . SER A 1 136 ? -5.794 -17.936 -2.387 1.00 92.06 136 SER A CA 1
ATOM 1133 C C . SER A 1 136 ? -4.790 -19.084 -2.452 1.00 92.06 136 SER A C 1
ATOM 1135 O O . SER A 1 136 ? -4.234 -19.472 -1.429 1.00 92.06 136 SER A O 1
ATOM 1137 N N . TRP A 1 137 ? -4.515 -19.586 -3.661 1.00 91.12 137 TRP A N 1
ATOM 1138 C CA . TRP A 1 137 ? -3.511 -20.635 -3.867 1.00 91.12 137 TRP A CA 1
ATOM 1139 C C . TRP A 1 137 ? -2.134 -20.242 -3.347 1.00 91.12 137 TRP A C 1
ATOM 1141 O O . TRP A 1 137 ? -1.507 -21.033 -2.660 1.00 91.12 137 TRP A O 1
ATOM 1151 N N . THR A 1 138 ? -1.704 -19.003 -3.598 1.00 87.94 138 THR A N 1
ATOM 1152 C CA . THR A 1 138 ? -0.433 -18.473 -3.087 1.00 87.94 138 THR A CA 1
ATOM 1153 C C . THR A 1 138 ? -0.338 -18.594 -1.571 1.00 87.94 138 THR A C 1
ATOM 1155 O O . THR A 1 138 ? 0.697 -18.968 -1.049 1.00 87.94 138 THR A O 1
ATOM 1158 N N . GLU A 1 139 ? -1.419 -18.325 -0.842 1.00 89.06 139 GLU A N 1
ATOM 1159 C CA . GLU A 1 139 ? -1.388 -18.412 0.622 1.00 89.06 139 GLU A CA 1
ATOM 1160 C C . GLU A 1 139 ? -1.332 -19.845 1.129 1.00 89.06 139 GLU A C 1
ATOM 1162 O O . GLU A 1 139 ? -0.690 -20.095 2.142 1.00 89.06 139 GLU A O 1
ATOM 1167 N N . ILE A 1 140 ? -2.002 -20.759 0.431 1.00 88.62 140 ILE A N 1
ATOM 1168 C CA . ILE A 1 140 ? -2.014 -22.185 0.763 1.00 88.62 140 ILE A CA 1
ATOM 1169 C C . ILE A 1 140 ? -0.654 -22.821 0.471 1.00 88.62 140 ILE A C 1
ATOM 1171 O O . ILE A 1 140 ? -0.189 -23.634 1.258 1.00 88.62 140 ILE A O 1
ATOM 1175 N N . LEU A 1 141 ? -0.019 -22.429 -0.635 1.00 83.38 141 LEU A N 1
ATOM 1176 C CA . LEU A 1 141 ? 1.232 -23.013 -1.117 1.00 83.38 141 LEU A CA 1
ATOM 1177 C C . LEU A 1 141 ? 2.485 -22.377 -0.507 1.00 83.38 141 LEU A C 1
ATOM 1179 O O . LEU A 1 141 ? 3.443 -23.076 -0.204 1.00 83.38 141 LEU A O 1
ATOM 1183 N N . GLU A 1 142 ? 2.502 -21.055 -0.343 1.00 77.94 142 GLU A N 1
ATOM 1184 C CA . GLU A 1 142 ? 3.696 -20.305 0.084 1.00 77.94 142 GLU A CA 1
ATOM 1185 C C . GLU A 1 142 ? 3.605 -19.832 1.549 1.00 77.94 142 GLU A C 1
ATOM 1187 O O . GLU A 1 142 ? 4.562 -19.283 2.109 1.00 77.94 142 GLU A O 1
ATOM 1192 N N . GLY A 1 143 ? 2.452 -20.042 2.191 1.00 69.56 143 GLY A N 1
ATOM 1193 C CA . GLY A 1 143 ? 2.185 -19.620 3.561 1.00 69.56 143 GLY A CA 1
ATOM 1194 C C . GLY A 1 143 ? 2.035 -18.105 3.733 1.00 69.56 143 GLY A C 1
ATOM 1195 O O . GLY A 1 143 ? 2.046 -17.309 2.787 1.00 69.56 143 GLY A O 1
ATOM 1196 N N . HIS A 1 144 ? 1.885 -17.660 4.984 1.00 57.22 144 HIS A N 1
ATOM 1197 C CA . HIS A 1 144 ? 1.810 -16.228 5.283 1.00 57.22 144 HIS A CA 1
ATOM 1198 C C . HIS A 1 144 ? 3.216 -15.604 5.297 1.00 57.22 144 HIS A C 1
ATOM 1200 O O . HIS A 1 144 ? 4.027 -15.904 6.166 1.00 57.22 144 HIS A O 1
ATOM 1206 N N . ARG A 1 145 ? 3.492 -14.672 4.371 1.00 54.38 145 ARG A N 1
ATOM 1207 C CA . ARG A 1 145 ? 4.760 -13.905 4.291 1.00 54.38 145 ARG A CA 1
ATOM 1208 C C . ARG A 1 145 ? 6.019 -14.753 4.026 1.00 54.38 145 ARG A C 1
ATOM 1210 O O . ARG A 1 145 ? 7.102 -14.351 4.441 1.00 54.38 145 ARG A O 1
ATOM 1217 N N . GLY A 1 146 ? 5.893 -15.878 3.319 1.00 54.56 146 GLY A N 1
ATOM 1218 C CA . GLY A 1 146 ? 7.043 -16.702 2.925 1.00 54.56 146 GLY A CA 1
ATOM 1219 C C . GLY A 1 146 ? 7.627 -17.555 4.054 1.00 54.56 146 GLY A C 1
ATOM 1220 O O . GLY A 1 146 ? 8.767 -17.992 3.951 1.00 54.56 146 GLY A O 1
ATOM 1221 N N . SER A 1 147 ? 6.863 -17.792 5.128 1.00 60.56 147 SER A N 1
ATOM 1222 C CA . SER A 1 147 ? 7.223 -18.751 6.182 1.00 60.56 147 SER A CA 1
ATOM 1223 C C . SER A 1 147 ? 7.119 -20.213 5.732 1.00 60.56 147 SER A C 1
ATOM 1225 O O . SER A 1 147 ? 7.528 -21.096 6.479 1.00 60.56 147 SER A O 1
ATOM 1227 N N . GLY A 1 148 ? 6.522 -20.478 4.562 1.00 70.12 148 GLY A N 1
ATOM 1228 C CA . GLY A 1 148 ? 6.234 -21.828 4.075 1.00 70.12 148 GLY A CA 1
ATOM 1229 C C . GLY A 1 148 ? 5.092 -22.534 4.814 1.00 70.12 148 GLY A C 1
ATOM 1230 O O . GLY A 1 148 ? 4.806 -23.686 4.515 1.00 70.12 148 GLY A O 1
ATOM 1231 N N . LEU A 1 149 ? 4.428 -21.865 5.769 1.00 83.44 149 LEU A N 1
ATOM 1232 C CA . LEU A 1 149 ? 3.340 -22.444 6.559 1.00 83.44 149 LEU A CA 1
ATOM 1233 C C . LEU A 1 149 ? 2.035 -21.661 6.382 1.00 83.44 149 LEU A C 1
ATOM 1235 O O . LEU A 1 149 ? 1.968 -20.450 6.632 1.00 83.44 149 LEU A O 1
ATOM 1239 N N . PHE A 1 150 ? 0.983 -22.370 5.983 1.00 89.69 150 PHE A N 1
ATOM 1240 C CA . PHE A 1 150 ? -0.387 -21.882 5.928 1.00 89.69 150 PHE A CA 1
ATOM 1241 C C . PHE A 1 150 ? -1.149 -22.235 7.208 1.00 89.69 150 PHE A C 1
ATOM 1243 O O . PHE A 1 150 ? -1.261 -23.404 7.578 1.00 89.69 150 PHE A O 1
ATOM 1250 N N . TYR A 1 151 ? -1.732 -21.210 7.829 1.00 90.38 151 TYR A N 1
ATOM 1251 C CA . TYR A 1 151 ? -2.693 -21.335 8.921 1.00 90.38 151 TYR A CA 1
ATOM 1252 C C . TYR A 1 151 ? -3.925 -20.484 8.592 1.00 90.38 151 TYR A C 1
ATOM 1254 O O . TYR A 1 151 ? -3.773 -19.287 8.305 1.00 90.38 151 TYR A O 1
ATOM 1262 N N . PRO A 1 152 ? -5.143 -21.050 8.614 1.00 93.31 152 PRO A N 1
ATOM 1263 C CA . PRO A 1 152 ? -6.347 -20.268 8.394 1.00 93.31 152 PRO A CA 1
ATOM 1264 C C . PRO A 1 152 ? -6.545 -19.188 9.459 1.00 93.31 152 PRO A C 1
ATOM 1266 O O . PRO A 1 152 ? -6.418 -19.442 10.652 1.00 93.31 152 PRO A O 1
ATOM 1269 N N . SER A 1 153 ? -6.917 -17.981 9.025 1.00 94.06 153 SER A N 1
ATOM 1270 C CA . SER A 1 153 ? -7.313 -16.877 9.912 1.00 94.06 153 SER A CA 1
ATOM 1271 C C . SER A 1 153 ? -8.827 -16.707 9.891 1.00 94.06 153 SER A C 1
ATOM 1273 O O . SER A 1 153 ? -9.426 -16.56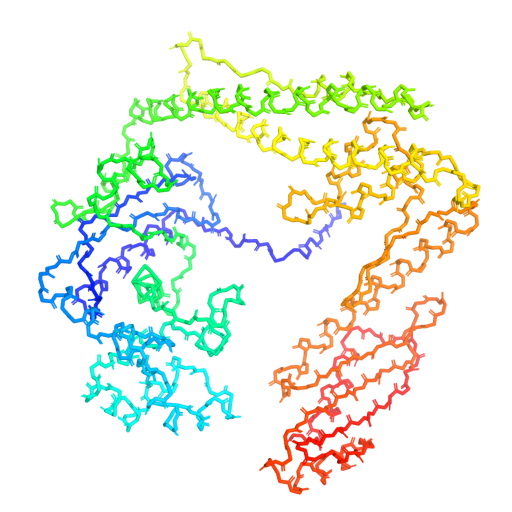0 8.818 1.00 94.06 153 SER A O 1
ATOM 1275 N N . ILE A 1 154 ? -9.432 -16.688 11.079 1.00 96.19 154 ILE A N 1
ATOM 1276 C CA . ILE A 1 154 ? -10.877 -16.519 11.249 1.00 96.19 154 ILE A CA 1
ATOM 1277 C C . ILE A 1 154 ? -11.317 -15.120 10.811 1.00 96.19 154 ILE A C 1
ATOM 1279 O O . ILE A 1 154 ? -12.297 -14.974 10.081 1.00 96.19 154 ILE A O 1
ATOM 1283 N N . GLU A 1 155 ? -10.520 -14.097 11.131 1.00 95.12 155 GLU A N 1
ATOM 1284 C CA . GLU A 1 155 ? -10.739 -12.698 10.753 1.00 95.12 155 GLU A CA 1
ATOM 1285 C C . GLU A 1 155 ? -10.835 -12.562 9.237 1.00 95.12 155 GLU A C 1
ATOM 1287 O O . GLU A 1 155 ? -11.678 -11.835 8.702 1.00 95.12 155 GLU A O 1
ATOM 1292 N N . LYS A 1 156 ? -9.975 -13.291 8.522 1.00 94.56 156 LYS A N 1
ATOM 1293 C CA . LYS A 1 156 ? -9.974 -13.310 7.067 1.00 94.56 156 LYS A CA 1
ATOM 1294 C C . LYS A 1 156 ? -11.220 -13.986 6.501 1.00 94.56 156 LYS A C 1
ATOM 1296 O O . LYS A 1 156 ? -11.775 -13.448 5.539 1.00 94.56 156 LYS A O 1
ATOM 1301 N N . VAL A 1 157 ? -11.641 -15.124 7.056 1.00 96.19 157 VAL A N 1
ATOM 1302 C CA . VAL A 1 157 ? -12.865 -15.823 6.627 1.00 96.19 157 VAL A CA 1
ATOM 1303 C C . VAL A 1 157 ? -14.072 -14.913 6.828 1.00 96.19 157 VAL A C 1
ATOM 1305 O O . VAL A 1 157 ? -14.744 -14.591 5.849 1.00 96.19 157 VAL A O 1
ATOM 1308 N N . ILE A 1 158 ? -14.269 -14.387 8.040 1.00 95.81 158 ILE A N 1
AT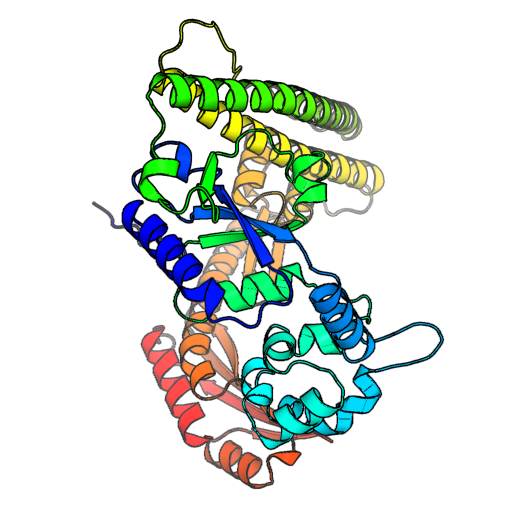OM 1309 C CA . ILE A 1 158 ? -15.361 -13.459 8.369 1.00 95.81 158 ILE A CA 1
ATOM 1310 C C . ILE A 1 158 ? -15.357 -12.269 7.405 1.00 95.81 158 ILE A C 1
ATOM 1312 O O . ILE A 1 158 ? -16.339 -12.019 6.706 1.00 95.81 158 ILE A O 1
ATOM 1316 N N . LYS A 1 159 ? -14.221 -11.574 7.273 1.00 94.50 159 LYS A N 1
ATOM 1317 C CA . LYS A 1 159 ? -14.096 -10.406 6.391 1.00 94.50 159 LYS A CA 1
ATOM 1318 C C . LYS A 1 159 ? -14.440 -10.723 4.936 1.00 94.50 159 LYS A C 1
ATOM 1320 O O . LYS A 1 159 ? -15.075 -9.912 4.265 1.00 94.50 159 LYS A O 1
ATOM 1325 N N . ARG A 1 160 ? -13.989 -11.866 4.413 1.00 92.62 160 ARG A N 1
ATOM 1326 C CA . ARG A 1 160 ? -14.243 -12.276 3.021 1.00 92.62 160 ARG A CA 1
ATOM 1327 C C . ARG A 1 160 ? -15.691 -12.690 2.797 1.00 92.62 160 ARG A C 1
ATOM 1329 O O . ARG A 1 160 ? -16.215 -12.385 1.727 1.00 92.62 160 ARG A O 1
ATOM 1336 N N . MET A 1 161 ? -16.314 -13.347 3.771 1.00 93.12 161 MET A N 1
ATOM 1337 C CA . MET A 1 161 ? -17.722 -13.733 3.704 1.00 93.12 161 MET A CA 1
ATOM 1338 C C . MET A 1 161 ? -18.638 -12.507 3.753 1.00 93.12 161 MET A C 1
ATOM 1340 O O . MET A 1 161 ? -19.498 -12.376 2.886 1.00 93.12 161 MET A O 1
ATOM 1344 N N . LEU A 1 162 ? -18.376 -11.560 4.660 1.00 91.75 162 LEU A N 1
ATOM 1345 C CA . LEU A 1 162 ? -19.128 -10.303 4.767 1.00 91.75 162 LEU A CA 1
ATOM 1346 C C . LEU A 1 162 ? -18.989 -9.415 3.519 1.00 91.75 162 LEU A C 1
ATOM 1348 O O . LEU A 1 162 ? -19.940 -8.768 3.096 1.00 91.75 162 LEU A O 1
ATOM 1352 N N . LEU A 1 163 ? -17.802 -9.377 2.902 1.00 87.81 163 LEU A N 1
ATOM 1353 C CA . LEU A 1 163 ? -17.515 -8.536 1.731 1.00 87.81 163 LEU A CA 1
ATOM 1354 C C . LEU A 1 163 ? -17.672 -9.270 0.389 1.00 87.81 163 LEU A C 1
ATOM 1356 O O . LEU A 1 163 ? -17.031 -8.878 -0.597 1.00 87.81 163 LEU A O 1
ATOM 1360 N N . ARG A 1 164 ? -18.481 -10.340 0.321 1.00 73.50 164 ARG A N 1
ATOM 1361 C CA . ARG A 1 164 ? -18.736 -11.054 -0.943 1.00 73.50 164 ARG A CA 1
ATOM 1362 C C . ARG A 1 164 ? -19.173 -10.083 -2.057 1.00 73.50 164 ARG A C 1
ATOM 1364 O O . ARG A 1 164 ? -19.695 -8.994 -1.820 1.00 73.50 164 ARG A O 1
ATOM 1371 N N . CYS A 1 165 ? -18.837 -10.462 -3.292 1.00 55.50 165 CYS A N 1
ATOM 1372 C CA . CYS A 1 165 ? -18.822 -9.638 -4.504 1.00 55.50 165 CYS A CA 1
ATOM 1373 C C . CYS A 1 165 ? -19.866 -8.503 -4.553 1.00 55.50 165 CYS A C 1
ATOM 1375 O O . CYS A 1 165 ? -21.049 -8.750 -4.738 1.00 55.50 165 CYS A O 1
ATOM 1377 N N . GLY A 1 166 ? -19.403 -7.247 -4.510 1.00 66.69 166 GLY A N 1
ATOM 1378 C CA . GLY A 1 166 ? -20.209 -6.079 -4.896 1.00 66.69 166 GLY A CA 1
ATOM 1379 C C . GLY A 1 166 ? -20.210 -4.930 -3.893 1.00 66.69 166 GLY A C 1
ATOM 1380 O O . GLY A 1 166 ? -20.384 -3.778 -4.301 1.00 66.69 166 GLY A O 1
ATOM 1381 N N . VAL A 1 167 ? -19.936 -5.202 -2.615 1.00 82.19 167 VAL A N 1
ATOM 1382 C CA . VAL A 1 167 ? -19.878 -4.159 -1.583 1.00 82.19 167 VAL A CA 1
ATOM 1383 C C . VAL A 1 167 ? -18.548 -3.413 -1.680 1.00 82.19 167 VAL A C 1
ATOM 1385 O O . VAL A 1 167 ? -17.469 -3.991 -1.564 1.00 82.19 167 VAL A O 1
ATOM 1388 N N . ARG A 1 168 ? -18.611 -2.107 -1.957 1.00 86.06 168 ARG A N 1
ATOM 1389 C CA . ARG A 1 168 ? -17.432 -1.238 -2.096 1.00 86.06 168 ARG A CA 1
ATOM 1390 C C . ARG A 1 168 ? -17.443 -0.147 -1.038 1.00 86.06 168 ARG A C 1
ATOM 1392 O O . ARG A 1 168 ? -18.504 0.283 -0.599 1.00 86.06 168 ARG A O 1
ATOM 1399 N N . GLY A 1 169 ? -16.258 0.343 -0.693 1.00 88.75 169 GLY A N 1
ATOM 1400 C CA . GLY A 1 169 ? -16.116 1.467 0.226 1.00 88.75 169 GLY A CA 1
ATOM 1401 C C . GLY A 1 169 ? -16.290 1.101 1.699 1.00 88.75 169 GLY A C 1
ATOM 1402 O O . GLY A 1 169 ? -16.361 2.007 2.505 1.00 88.75 169 GLY A O 1
ATOM 1403 N N . LEU A 1 170 ? -16.335 -0.179 2.080 1.00 92.00 170 LEU A N 1
ATOM 1404 C CA . LEU A 1 170 ? -16.223 -0.579 3.486 1.00 92.00 170 LEU A CA 1
ATOM 1405 C C . LEU A 1 170 ? -14.802 -1.073 3.760 1.00 92.00 170 LEU A C 1
ATOM 1407 O O . LEU A 1 170 ? -14.287 -1.920 3.025 1.00 92.00 170 LEU A O 1
ATOM 1411 N N . GLN A 1 171 ? -14.181 -0.555 4.814 1.00 90.94 171 GLN A N 1
ATOM 1412 C CA . GLN A 1 171 ? -12.898 -1.015 5.323 1.00 90.94 171 GLN A CA 1
ATOM 1413 C C . GLN A 1 171 ? -13.136 -1.723 6.655 1.00 90.94 171 GLN A C 1
ATOM 1415 O O . GLN A 1 171 ? -13.285 -1.088 7.692 1.00 90.94 171 GLN A O 1
ATOM 1420 N N . ILE A 1 172 ? -13.193 -3.054 6.596 1.00 90.88 172 ILE A N 1
ATOM 1421 C CA . ILE A 1 172 ? -13.529 -3.894 7.748 1.00 90.88 172 ILE A CA 1
ATOM 1422 C C . ILE A 1 172 ? -12.263 -4.435 8.409 1.00 90.88 172 ILE A C 1
ATOM 1424 O O . ILE A 1 172 ? -11.397 -5.028 7.744 1.00 90.88 172 ILE A O 1
ATOM 1428 N N . LEU A 1 173 ? -12.207 -4.264 9.722 1.00 91.69 173 LEU A N 1
ATOM 1429 C CA . LEU A 1 173 ? -11.378 -5.012 10.656 1.00 91.69 173 LEU A CA 1
ATOM 1430 C C . LEU A 1 173 ? -12.271 -5.971 11.436 1.00 91.69 173 LEU A C 1
ATOM 1432 O O . LEU A 1 173 ? -13.448 -5.684 11.641 1.00 91.69 173 LEU A O 1
ATOM 1436 N N . VAL A 1 174 ? -11.722 -7.114 11.818 1.00 93.81 174 VAL A N 1
ATOM 1437 C CA . VAL A 1 174 ? -12.446 -8.156 12.543 1.00 93.81 174 VAL A CA 1
ATOM 1438 C C . VAL A 1 174 ? -11.621 -8.486 13.772 1.00 93.81 174 VAL A C 1
ATOM 1440 O O . VAL A 1 174 ? -10.429 -8.740 13.632 1.00 93.81 174 VAL A O 1
ATOM 1443 N N . GLU A 1 175 ? -12.235 -8.427 14.947 1.00 92.88 175 GLU A N 1
ATOM 1444 C CA . GLU A 1 175 ? -11.557 -8.571 16.239 1.00 92.88 175 GLU A CA 1
ATOM 1445 C C . GLU A 1 175 ? -12.428 -9.380 17.203 1.00 92.88 175 GLU A C 1
ATOM 1447 O O . GLU A 1 175 ? -13.660 -9.312 17.146 1.00 92.88 175 GLU A O 1
ATOM 1452 N N . LYS A 1 176 ? -11.802 -10.126 18.118 1.00 93.94 176 LYS A N 1
ATOM 1453 C CA . LYS A 1 176 ? -12.537 -10.833 19.173 1.00 93.94 176 LYS A CA 1
ATOM 1454 C C . LYS A 1 176 ? -13.127 -9.810 20.150 1.00 93.94 176 LYS A C 1
ATOM 1456 O O . LYS A 1 176 ? -12.423 -8.906 20.606 1.00 93.94 176 LYS A O 1
ATOM 1461 N N . TYR A 1 177 ? -14.402 -9.966 20.504 1.00 92.88 177 TYR A N 1
ATOM 1462 C CA . TYR A 1 177 ? -15.123 -9.046 21.392 1.00 92.88 177 TYR A CA 1
ATOM 1463 C C . TYR A 1 177 ? -14.401 -8.836 22.733 1.00 92.88 177 TYR A C 1
ATOM 1465 O O . TYR A 1 177 ? -14.165 -7.704 23.152 1.00 92.88 177 TYR A O 1
ATOM 1473 N N . GLU A 1 178 ? -13.965 -9.922 23.373 1.00 90.19 178 GLU A N 1
ATOM 1474 C CA . GLU A 1 178 ? -13.255 -9.871 24.658 1.00 90.19 178 GLU A CA 1
ATOM 1475 C C . GLU A 1 178 ? -11.957 -9.058 24.571 1.00 90.19 178 GLU A C 1
ATOM 1477 O O . GLU A 1 178 ? -11.731 -8.165 25.384 1.00 90.19 178 GLU A O 1
ATOM 1482 N N . THR A 1 179 ? -11.133 -9.310 23.552 1.00 88.31 179 THR A N 1
ATOM 1483 C CA . THR A 1 179 ? -9.868 -8.595 23.324 1.00 88.31 179 THR A CA 1
ATOM 1484 C C . THR A 1 179 ? -10.103 -7.103 23.081 1.00 88.31 179 THR A C 1
ATOM 1486 O O . THR A 1 179 ? -9.370 -6.258 23.597 1.00 88.31 179 THR A O 1
ATOM 1489 N N . PHE A 1 180 ? -11.161 -6.754 22.342 1.00 87.56 180 PHE A N 1
ATOM 1490 C CA . PHE A 1 180 ? -11.536 -5.361 22.110 1.00 87.56 180 PHE A CA 1
ATOM 1491 C C . PHE A 1 180 ? -11.992 -4.660 23.395 1.00 87.56 180 PHE A C 1
ATOM 1493 O O . PHE A 1 180 ? -11.504 -3.573 23.703 1.00 87.56 180 PHE A O 1
ATOM 1500 N N . THR A 1 181 ? -12.881 -5.286 24.171 1.00 84.00 181 THR A N 1
ATOM 1501 C CA . THR A 1 181 ? -13.409 -4.710 25.424 1.00 84.00 181 THR A CA 1
ATOM 1502 C C . THR A 1 181 ? -12.345 -4.542 26.509 1.00 84.00 181 THR A C 1
ATOM 1504 O O . THR A 1 181 ? -12.395 -3.565 27.252 1.00 84.00 181 THR A O 1
ATOM 1507 N N . LYS A 1 182 ? -11.338 -5.422 26.558 1.00 84.69 182 LYS A N 1
ATOM 1508 C CA . LYS A 1 182 ? -10.180 -5.302 27.461 1.00 84.69 182 LYS A CA 1
ATOM 1509 C C . LYS A 1 182 ? -9.167 -4.235 27.030 1.00 84.69 182 LYS A C 1
ATOM 1511 O O . LYS A 1 182 ? -8.218 -3.964 27.756 1.00 84.69 182 LYS A O 1
ATOM 1516 N N . GLY A 1 183 ? -9.344 -3.625 25.855 1.00 76.88 183 GLY A N 1
ATOM 1517 C CA . GLY A 1 183 ? -8.401 -2.648 25.307 1.00 76.88 183 GLY A CA 1
ATOM 1518 C C . GLY A 1 183 ? -7.089 -3.254 24.800 1.00 76.88 183 GLY A C 1
ATOM 1519 O O . GLY A 1 183 ? -6.159 -2.510 24.500 1.00 76.88 183 GLY A O 1
ATOM 1520 N N . GLU A 1 184 ? -7.030 -4.580 24.672 1.00 76.31 184 GLU A N 1
ATOM 1521 C CA . GLU A 1 184 ? -5.874 -5.345 24.186 1.00 76.31 184 GLU A CA 1
ATOM 1522 C C . GLU A 1 184 ? -5.799 -5.376 22.649 1.00 76.31 184 GLU A C 1
ATOM 1524 O O . GLU A 1 184 ? -4.792 -5.788 22.075 1.00 76.31 184 GLU A O 1
ATOM 1529 N N . ALA A 1 185 ? -6.860 -4.939 21.963 1.00 65.31 185 ALA A N 1
ATOM 1530 C CA . ALA A 1 185 ? -6.910 -4.915 20.507 1.00 65.31 185 ALA A CA 1
ATOM 1531 C C . ALA A 1 185 ? -5.861 -3.968 19.894 1.00 65.31 185 ALA A C 1
ATOM 1533 O O . ALA A 1 185 ? -5.604 -2.866 20.387 1.00 65.31 185 ALA A O 1
ATOM 1534 N N . THR A 1 186 ? -5.330 -4.370 18.733 1.00 56.09 186 THR A N 1
ATOM 1535 C CA . THR A 1 186 ? -4.293 -3.652 17.962 1.00 56.09 186 THR A CA 1
ATOM 1536 C C . THR A 1 186 ? -4.650 -2.187 17.682 1.00 56.09 186 THR A C 1
ATOM 1538 O O . THR A 1 186 ? -3.777 -1.325 17.557 1.00 56.09 186 THR A O 1
ATOM 1541 N N . LEU A 1 187 ? -5.945 -1.883 17.590 1.00 60.00 187 LEU A N 1
ATOM 1542 C CA . LEU A 1 187 ? -6.456 -0.523 17.567 1.00 60.00 187 LEU A CA 1
ATOM 1543 C C . LEU A 1 187 ? -7.179 -0.232 18.877 1.00 60.00 187 LEU A C 1
ATOM 1545 O O . LEU A 1 187 ? -8.376 -0.492 18.993 1.00 60.00 187 LEU A O 1
ATOM 1549 N N . ALA A 1 188 ? -6.450 0.346 19.831 1.00 53.38 188 ALA A N 1
ATOM 1550 C CA . ALA A 1 188 ? -6.995 0.698 21.134 1.00 53.38 188 ALA A CA 1
ATOM 1551 C C . ALA A 1 188 ? -8.363 1.415 21.008 1.00 53.38 188 ALA A C 1
ATOM 1553 O O . ALA A 1 188 ? -8.479 2.351 20.201 1.00 53.38 188 ALA A O 1
ATOM 1554 N N . PRO A 1 189 ? -9.380 1.006 21.792 1.00 51.97 189 PRO A N 1
ATOM 1555 C CA . PRO A 1 189 ? -10.746 1.522 21.771 1.00 51.97 189 PRO A CA 1
ATOM 1556 C C . PRO A 1 189 ? -10.801 2.966 22.271 1.00 51.97 189 PRO A C 1
ATOM 1558 O O . PRO A 1 189 ? -11.201 3.221 23.398 1.00 51.97 189 PRO A O 1
ATOM 1561 N N . LYS A 1 190 ? -10.331 3.935 21.479 1.00 61.34 190 LYS A N 1
ATOM 1562 C CA . LYS A 1 190 ? -10.216 5.317 21.971 1.00 61.34 190 LYS A CA 1
ATOM 1563 C C . LYS A 1 190 ? -11.114 6.324 21.260 1.00 61.34 190 LYS A C 1
ATOM 1565 O O . LYS A 1 190 ? -11.342 7.373 21.836 1.00 61.34 190 LYS A O 1
ATOM 1570 N N . ASN A 1 191 ? -11.683 5.996 20.090 1.00 76.19 191 ASN A N 1
ATOM 1571 C CA . ASN A 1 191 ? -12.655 6.842 19.369 1.00 76.19 191 ASN A CA 1
ATOM 1572 C C . ASN A 1 191 ? -13.563 6.019 18.435 1.00 76.19 191 ASN A C 1
ATOM 1574 O O . ASN A 1 191 ? -13.538 6.181 17.212 1.00 76.19 191 ASN A O 1
ATOM 1578 N N . TYR A 1 192 ? -14.346 5.116 19.020 1.00 86.19 192 TYR A N 1
ATOM 1579 C CA . TYR A 1 192 ? -15.310 4.288 18.301 1.00 86.19 192 TYR A CA 1
ATOM 1580 C C . TYR A 1 192 ? -16.733 4.700 18.651 1.00 86.19 192 TYR A C 1
ATOM 1582 O O . TYR A 1 192 ? -17.020 5.021 19.801 1.00 86.19 192 TYR A O 1
ATOM 1590 N N . VAL A 1 193 ? -17.618 4.652 17.664 1.00 90.06 193 VAL A N 1
ATOM 1591 C CA . VAL A 1 193 ? -19.060 4.837 17.852 1.00 90.06 193 VAL A CA 1
ATOM 1592 C C . VAL A 1 193 ? -19.728 3.534 17.463 1.00 90.06 193 VAL A C 1
ATOM 1594 O O . VAL A 1 193 ? -19.400 2.972 16.417 1.00 90.06 193 VAL A O 1
ATOM 1597 N N . LEU A 1 194 ? -20.618 3.025 18.312 1.00 93.31 194 LEU A N 1
ATOM 1598 C CA . LEU A 1 194 ? -21.389 1.835 17.975 1.00 93.31 194 LEU A CA 1
ATOM 1599 C C . LEU A 1 194 ? -22.175 2.137 16.700 1.00 93.31 194 LEU A C 1
ATOM 1601 O O . LEU A 1 194 ? -22.920 3.102 16.660 1.00 93.31 194 LEU A O 1
ATOM 1605 N N . ALA A 1 195 ? -21.969 1.351 15.652 1.00 95.81 195 ALA A N 1
ATOM 1606 C CA . ALA A 1 195 ? -22.741 1.448 14.423 1.00 95.81 195 ALA A CA 1
ATOM 1607 C C . ALA A 1 195 ? -23.919 0.472 14.458 1.00 95.81 195 ALA A C 1
ATOM 1609 O O . ALA A 1 195 ? -24.988 0.793 13.956 1.00 95.81 195 ALA A O 1
ATOM 1610 N N . TRP A 1 196 ? -23.735 -0.712 15.043 1.00 97.69 196 TRP A N 1
ATOM 1611 C CA . TRP A 1 196 ? -24.762 -1.749 15.086 1.00 97.69 196 TRP A CA 1
ATOM 1612 C C . TRP A 1 196 ? -24.484 -2.772 16.190 1.00 97.69 196 TRP A C 1
ATOM 1614 O O . TRP A 1 196 ? -23.329 -3.129 16.418 1.00 97.69 196 TRP A O 1
ATOM 1624 N N . SER A 1 197 ? -25.537 -3.283 16.818 1.00 96.56 197 SER A N 1
ATOM 1625 C CA . SER A 1 197 ? -25.540 -4.547 17.567 1.00 96.56 197 SER A CA 1
ATOM 1626 C C . SER A 1 197 ? -26.932 -5.190 17.468 1.00 96.56 197 SER A C 1
ATOM 1628 O O . SER A 1 197 ? -27.874 -4.506 17.055 1.00 96.56 197 SER A O 1
ATOM 1630 N N . PRO A 1 198 ? -27.111 -6.465 17.853 1.00 94.50 198 PRO A N 1
ATOM 1631 C CA . PRO A 1 198 ? -28.438 -7.078 17.939 1.00 94.50 198 PRO A CA 1
ATOM 1632 C C . PRO A 1 198 ? -29.425 -6.276 18.805 1.00 94.50 198 PRO A C 1
ATOM 1634 O O . PRO A 1 198 ? -30.594 -6.151 18.450 1.00 94.50 198 PRO A O 1
ATOM 1637 N N . GLU A 1 199 ? -28.957 -5.675 19.902 1.00 95.50 199 GLU A N 1
ATOM 1638 C CA . GLU A 1 199 ? -29.770 -4.846 20.806 1.00 95.50 199 GLU A CA 1
ATOM 1639 C C . GLU A 1 199 ? -30.015 -3.431 20.261 1.00 95.50 199 GLU A C 1
ATOM 1641 O O . GLU A 1 199 ? -30.963 -2.760 20.669 1.00 95.50 199 GLU A O 1
ATOM 1646 N N . LYS A 1 200 ? -29.158 -2.959 19.348 1.00 95.69 200 LYS A N 1
ATOM 1647 C CA . LYS A 1 200 ? -29.242 -1.642 18.703 1.00 95.69 200 LYS A CA 1
ATOM 1648 C C . LYS A 1 200 ? -29.103 -1.788 17.182 1.00 95.69 200 LYS A C 1
ATOM 1650 O O . LYS A 1 200 ? -28.057 -1.431 16.630 1.00 95.69 200 LYS A O 1
ATOM 1655 N N . PRO A 1 201 ? -30.136 -2.297 16.484 1.00 94.94 201 PRO A N 1
ATOM 1656 C CA . PRO A 1 201 ? -30.028 -2.649 15.069 1.00 94.94 201 PRO A CA 1
ATOM 1657 C C . PRO A 1 201 ? -30.115 -1.451 14.107 1.00 94.94 201 PRO A C 1
ATOM 1659 O O . PRO A 1 201 ? -29.743 -1.586 12.941 1.00 94.94 201 PRO A O 1
ATOM 1662 N N . ASP A 1 202 ? -30.587 -0.281 14.553 1.00 96.38 202 ASP A N 1
ATOM 1663 C CA . ASP A 1 202 ? -30.713 0.903 13.694 1.00 96.38 202 ASP A CA 1
ATOM 1664 C C . ASP A 1 202 ? -29.359 1.599 13.481 1.00 96.38 202 ASP A C 1
ATOM 1666 O O . ASP A 1 202 ? -28.897 2.406 14.290 1.00 96.38 202 ASP A O 1
ATOM 1670 N N . VAL A 1 203 ? -28.734 1.306 12.338 1.00 94.81 203 VAL A N 1
ATOM 1671 C CA . VAL A 1 203 ? -27.434 1.866 11.942 1.00 94.81 203 VAL A CA 1
ATOM 1672 C C . VAL A 1 203 ? -27.455 3.388 11.851 1.00 94.81 203 VAL A C 1
ATOM 1674 O O . VAL A 1 203 ? -26.453 4.044 12.143 1.00 94.81 203 VAL A O 1
ATOM 1677 N N . ARG A 1 204 ? -28.564 3.974 11.402 1.00 94.38 204 ARG A N 1
ATOM 1678 C CA . ARG A 1 204 ? -28.644 5.416 11.157 1.00 94.38 204 ARG A CA 1
ATOM 1679 C C . ARG A 1 204 ? -28.729 6.154 12.474 1.00 94.38 204 ARG A C 1
ATOM 1681 O O . ARG A 1 204 ? -27.888 7.021 12.700 1.00 94.38 204 ARG A O 1
ATOM 1688 N N . ALA A 1 205 ? -29.650 5.740 13.340 1.00 93.06 205 ALA A N 1
ATOM 1689 C CA . ALA A 1 205 ? -29.804 6.309 14.673 1.00 93.06 205 ALA A CA 1
ATOM 1690 C C . ALA A 1 205 ? -28.505 6.191 15.485 1.00 93.06 205 ALA A C 1
ATOM 1692 O O . ALA A 1 205 ? -28.055 7.159 16.088 1.00 93.06 205 ALA A O 1
ATOM 1693 N N . ASN A 1 206 ? -27.834 5.039 15.421 1.00 92.88 206 ASN A N 1
ATOM 1694 C CA . ASN A 1 206 ? -26.578 4.808 16.136 1.00 92.88 206 ASN A CA 1
ATOM 1695 C C . ASN A 1 206 ? -25.413 5.709 15.672 1.00 92.88 206 ASN A C 1
ATOM 1697 O O . ASN A 1 206 ? -24.528 6.044 16.455 1.00 92.88 206 ASN A O 1
ATOM 1701 N N . LEU A 1 207 ? -25.384 6.100 14.392 1.00 91.25 207 LEU A N 1
ATOM 1702 C CA . LEU A 1 207 ? -24.342 6.971 13.826 1.00 91.25 207 LEU A CA 1
ATOM 1703 C C . LEU A 1 207 ? -24.678 8.469 13.927 1.00 91.25 207 LEU A C 1
ATOM 1705 O O . LEU A 1 207 ? -23.875 9.317 13.499 1.00 91.25 207 LEU A O 1
ATOM 1709 N N . GLU A 1 208 ? -25.858 8.813 14.438 1.00 87.88 208 GLU A N 1
ATOM 1710 C CA . GLU A 1 208 ? -26.270 10.184 14.709 1.00 87.88 208 GLU A CA 1
ATOM 1711 C C . GLU A 1 208 ? -25.789 10.622 16.091 1.00 87.88 208 GLU A C 1
ATOM 1713 O O . GLU A 1 208 ? -26.386 10.323 17.114 1.00 87.88 208 GLU A O 1
ATOM 1718 N N . MET A 1 209 ? -24.694 11.381 16.107 1.00 84.69 209 MET A N 1
ATOM 1719 C CA . MET A 1 209 ? -24.210 12.037 17.323 1.00 84.69 209 MET A CA 1
ATOM 1720 C C . MET A 1 209 ? -24.740 13.478 17.416 1.00 84.69 209 MET A C 1
ATOM 1722 O O . MET A 1 209 ? -24.592 14.236 16.435 1.00 84.69 209 MET A O 1
ATOM 1726 N N . PRO A 1 210 ? -25.271 13.898 18.576 1.00 86.50 210 PRO A N 1
ATOM 1727 C CA . PRO A 1 210 ? -25.460 15.299 18.941 1.00 86.50 210 PRO A CA 1
ATOM 1728 C C . PRO A 1 210 ? -24.184 16.144 18.767 1.00 86.50 210 PRO A C 1
ATOM 1730 O O . PRO A 1 210 ? -23.064 15.632 18.673 1.00 86.50 210 PRO A O 1
ATOM 1733 N N . GLN A 1 211 ? -24.333 17.464 18.631 1.00 84.25 211 GLN A N 1
ATOM 1734 C CA . GLN A 1 211 ? -23.212 18.353 18.287 1.00 84.25 211 GLN A CA 1
ATOM 1735 C C . GLN A 1 211 ? -22.167 18.467 19.409 1.00 84.25 211 GLN A C 1
ATOM 1737 O O . GLN A 1 211 ? -20.969 18.543 19.131 1.00 84.25 211 GLN A O 1
ATOM 1742 N N . ASP A 1 212 ? -22.613 18.443 20.657 1.00 85.94 212 ASP A N 1
ATOM 1743 C CA . ASP A 1 212 ? -21.802 18.363 21.870 1.00 85.94 212 ASP A CA 1
ATOM 1744 C C . ASP A 1 212 ? -21.031 17.038 21.952 1.00 85.94 212 ASP A C 1
ATOM 1746 O O . ASP A 1 212 ? -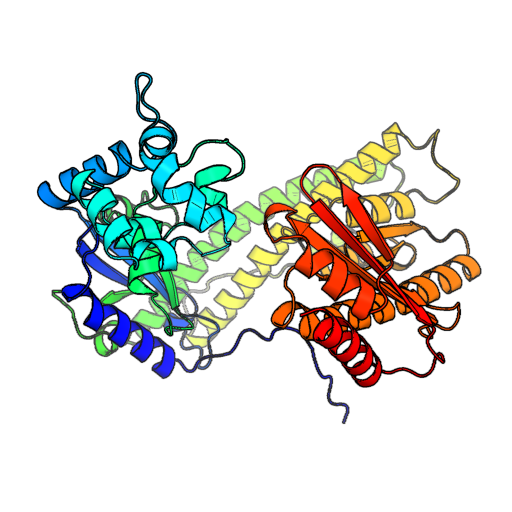19.816 17.050 22.157 1.00 85.94 212 ASP A O 1
ATOM 1750 N N . GLU A 1 213 ? -21.681 15.905 21.667 1.00 85.69 213 GLU A N 1
ATOM 1751 C CA . GLU A 1 213 ? -21.008 14.602 21.617 1.00 85.69 213 GLU A CA 1
ATOM 1752 C C . GLU A 1 213 ? -19.953 14.557 20.500 1.00 85.69 213 GLU A C 1
ATOM 1754 O O . GLU A 1 213 ? -18.829 14.094 20.712 1.00 85.69 213 GLU A O 1
ATOM 1759 N N . LYS A 1 214 ? -20.256 15.126 19.325 1.00 85.19 214 LYS A N 1
ATOM 1760 C CA . LYS A 1 214 ? -19.282 15.289 18.232 1.00 85.19 214 LYS A CA 1
ATOM 1761 C C . LYS A 1 214 ? -18.083 16.137 18.649 1.00 85.19 214 LYS A C 1
ATOM 1763 O O . LYS A 1 214 ? -16.955 15.809 18.282 1.00 85.19 214 LYS A O 1
ATOM 1768 N N . ALA A 1 215 ? -18.303 17.226 19.383 1.00 86.94 215 ALA A N 1
ATOM 1769 C CA . ALA A 1 215 ? -17.221 18.068 19.884 1.00 86.94 215 ALA A CA 1
ATOM 1770 C C . ALA A 1 215 ? -16.353 17.310 20.899 1.00 86.94 215 ALA A C 1
ATOM 1772 O O . ALA A 1 215 ? -15.129 17.296 20.758 1.00 86.94 215 ALA A O 1
ATOM 1773 N N . ALA A 1 216 ? -16.969 16.602 21.848 1.00 87.00 216 ALA A N 1
ATOM 1774 C CA . ALA A 1 216 ? -16.267 15.763 22.819 1.00 87.00 216 ALA A CA 1
ATOM 1775 C C . ALA A 1 216 ? -15.490 14.613 22.151 1.00 87.00 216 ALA A C 1
ATOM 1777 O O . ALA A 1 216 ? -14.373 14.290 22.556 1.00 87.00 216 ALA A O 1
ATOM 1778 N N . PHE A 1 217 ? -16.048 14.009 21.098 1.00 85.50 217 PHE A N 1
ATOM 1779 C CA . PHE A 1 217 ? -15.380 12.995 20.282 1.00 85.50 217 PHE A CA 1
ATOM 1780 C C . PHE A 1 217 ? -14.108 13.547 19.620 1.00 85.50 217 PHE A C 1
ATOM 1782 O O . PHE A 1 217 ? -13.031 12.977 19.780 1.00 85.50 217 PHE A O 1
ATOM 1789 N N . ILE A 1 218 ? -14.197 14.682 18.915 1.00 87.12 218 ILE A N 1
ATOM 1790 C CA . ILE A 1 218 ? -13.025 15.270 18.245 1.00 87.12 218 ILE A CA 1
ATOM 1791 C C . ILE A 1 218 ? -11.995 15.775 19.259 1.00 87.12 218 ILE A C 1
ATOM 1793 O O . ILE A 1 218 ? -10.799 15.678 18.995 1.00 87.12 218 ILE A O 1
ATOM 1797 N N . ARG A 1 219 ? -12.425 16.277 20.423 1.00 89.38 219 ARG A N 1
ATOM 1798 C CA . ARG A 1 219 ? -11.514 16.709 21.489 1.00 89.38 219 ARG A CA 1
ATOM 1799 C C . ARG A 1 219 ? -10.655 15.550 22.002 1.00 89.38 219 ARG A C 1
ATOM 1801 O O . ARG A 1 219 ? -9.436 15.663 21.955 1.00 89.38 219 ARG A O 1
ATOM 1808 N N . ARG A 1 220 ? -11.271 14.418 22.365 1.00 86.56 220 ARG A N 1
ATOM 1809 C CA . ARG A 1 220 ? -10.549 13.194 22.776 1.00 86.56 220 ARG A CA 1
ATOM 1810 C C . ARG A 1 220 ? -9.592 12.694 21.694 1.00 86.56 220 ARG A C 1
ATOM 1812 O O . ARG A 1 220 ? -8.489 12.232 21.970 1.00 86.56 220 ARG A O 1
ATOM 1819 N N . GLU A 1 221 ? -10.010 12.781 20.434 1.00 86.12 221 GLU A N 1
ATOM 1820 C CA . GLU A 1 221 ? -9.161 12.447 19.293 1.00 86.12 221 GLU A CA 1
ATOM 1821 C C . GLU A 1 221 ? -7.948 13.375 19.160 1.00 86.12 221 GLU A C 1
ATOM 1823 O O . GLU A 1 221 ? -6.837 12.905 18.913 1.00 86.12 221 GLU A O 1
ATOM 1828 N N . LEU A 1 222 ? -8.149 14.677 19.342 1.00 89.31 222 LEU A N 1
ATOM 1829 C CA . LEU A 1 222 ? -7.090 15.672 19.283 1.00 89.31 222 LEU A CA 1
ATOM 1830 C C . LEU A 1 222 ? -6.096 15.517 20.442 1.00 89.31 222 LEU A C 1
ATOM 1832 O O . LEU A 1 222 ? -4.895 15.571 20.195 1.00 89.31 222 LEU A O 1
ATOM 1836 N N . GLU A 1 223 ? -6.568 15.259 21.663 1.00 89.69 223 GLU A N 1
ATOM 1837 C CA . GLU A 1 223 ? -5.723 14.972 22.836 1.00 89.69 223 GLU A CA 1
ATOM 1838 C C . GLU A 1 223 ? -4.775 13.798 22.558 1.00 89.69 223 GLU A C 1
ATOM 1840 O O . GLU A 1 223 ? -3.560 13.919 22.717 1.00 89.69 223 GLU A O 1
ATOM 1845 N N . LEU A 1 224 ? -5.315 12.698 22.021 1.00 86.06 224 LEU A N 1
ATOM 1846 C CA . LEU A 1 224 ? -4.527 11.532 21.619 1.00 86.06 224 LEU A CA 1
ATOM 1847 C C . LEU A 1 224 ? -3.493 11.874 20.535 1.00 86.06 224 LEU A C 1
ATOM 1849 O O . LEU A 1 224 ? -2.384 11.337 20.525 1.00 86.06 224 LEU A O 1
ATOM 1853 N N . PHE A 1 225 ? -3.854 12.713 19.563 1.00 89.94 225 PHE A N 1
ATOM 1854 C CA . PHE A 1 225 ? -2.910 13.107 18.521 1.00 89.94 225 PHE A CA 1
ATOM 1855 C C . PHE A 1 225 ? -1.786 13.964 19.074 1.00 89.94 225 PHE A C 1
ATOM 1857 O O . PHE A 1 225 ? -0.646 13.739 18.688 1.00 89.94 225 PHE A O 1
ATOM 1864 N N . ILE A 1 226 ? -2.081 14.889 19.984 1.00 91.19 226 ILE A N 1
ATOM 1865 C CA . ILE A 1 226 ? -1.065 15.709 20.649 1.00 91.19 226 ILE A CA 1
ATOM 1866 C C . ILE A 1 226 ? -0.092 14.815 21.429 1.00 91.19 226 ILE A C 1
ATOM 1868 O O . ILE A 1 226 ? 1.116 14.953 21.255 1.00 91.19 226 ILE A O 1
ATOM 1872 N N . GLU A 1 227 ? -0.595 13.837 22.189 1.00 90.06 227 GLU A N 1
ATOM 1873 C CA . GLU A 1 227 ? 0.239 12.846 22.889 1.00 90.06 227 GLU A CA 1
ATOM 1874 C C . GLU A 1 227 ? 1.171 12.100 21.915 1.00 90.06 227 GLU A C 1
ATOM 1876 O O . GLU A 1 227 ? 2.384 12.028 22.117 1.00 90.06 227 GLU A O 1
ATOM 1881 N N . LYS A 1 228 ? 0.628 11.598 20.797 1.00 90.50 228 LYS A N 1
ATOM 1882 C CA . LYS A 1 228 ? 1.422 10.888 19.783 1.00 90.50 228 LYS A CA 1
ATOM 1883 C C . LYS A 1 228 ? 2.411 11.787 19.047 1.00 90.50 228 LYS A C 1
ATOM 1885 O O . LYS A 1 228 ? 3.489 11.318 18.693 1.00 90.50 228 LYS A O 1
ATOM 1890 N N . ILE A 1 229 ? 2.056 13.045 18.786 1.00 93.56 229 ILE A N 1
ATOM 1891 C CA . ILE A 1 229 ? 2.960 14.024 18.175 1.00 93.56 229 ILE A CA 1
ATOM 1892 C C . ILE A 1 229 ? 4.180 14.212 19.065 1.00 93.56 229 ILE A C 1
ATOM 1894 O O . ILE A 1 229 ? 5.285 14.208 18.538 1.00 93.56 229 ILE A O 1
ATOM 1898 N N . SER A 1 230 ? 4.004 14.311 20.384 1.00 92.44 230 SER A N 1
ATOM 1899 C CA . SER A 1 230 ? 5.126 14.419 21.321 1.00 92.44 230 SER A CA 1
ATOM 1900 C C . SER A 1 230 ? 6.082 13.229 21.194 1.00 92.44 230 SER A C 1
ATOM 1902 O O . SER A 1 230 ? 7.270 13.435 20.959 1.00 92.44 230 SER A O 1
ATOM 1904 N N . ALA A 1 231 ? 5.564 11.996 21.207 1.00 92.19 231 ALA A N 1
ATOM 1905 C CA . ALA A 1 231 ? 6.386 10.795 21.026 1.00 92.19 231 ALA A CA 1
ATOM 1906 C C . ALA A 1 231 ? 7.090 10.752 19.651 1.00 92.19 231 ALA A C 1
ATOM 1908 O O . ALA A 1 231 ? 8.275 10.433 19.548 1.00 92.19 231 ALA A O 1
ATOM 1909 N N . PHE A 1 232 ? 6.390 11.108 18.568 1.00 94.31 232 PHE A N 1
ATOM 1910 C CA . PHE A 1 232 ? 7.001 11.158 17.235 1.00 94.31 232 PHE A CA 1
ATOM 1911 C C . PHE A 1 232 ? 8.038 12.272 17.101 1.00 94.31 232 PHE A C 1
ATOM 1913 O O . PHE A 1 232 ? 9.040 12.087 16.408 1.00 94.31 232 PHE A O 1
ATOM 1920 N N . ARG A 1 233 ? 7.825 13.403 17.776 1.00 95.94 233 ARG A N 1
ATOM 1921 C CA . ARG A 1 233 ? 8.771 14.513 17.831 1.00 95.94 233 ARG A CA 1
ATOM 1922 C C . ARG A 1 233 ? 10.050 14.101 18.549 1.00 95.94 233 ARG A C 1
ATOM 1924 O O . ARG A 1 233 ? 11.117 14.456 18.071 1.00 95.94 233 ARG A O 1
ATOM 1931 N N . GLU A 1 234 ? 9.978 13.324 19.627 1.00 96.06 234 GLU A N 1
ATOM 1932 C CA . GLU A 1 234 ? 11.172 12.785 20.298 1.00 96.06 234 GLU A CA 1
ATOM 1933 C C . GLU A 1 234 ? 12.009 11.913 19.355 1.00 96.06 234 GLU A C 1
ATOM 1935 O O . GLU A 1 234 ? 13.205 12.160 19.188 1.00 96.06 234 GLU A O 1
ATOM 1940 N N . SER A 1 235 ? 11.373 10.964 18.656 1.00 96.44 235 SER A N 1
ATOM 1941 C CA . SER A 1 235 ? 12.057 10.129 17.653 1.00 96.44 235 SER A CA 1
ATOM 1942 C C . SER A 1 235 ? 12.647 10.959 16.506 1.00 96.44 235 SER A C 1
ATOM 1944 O O . SER A 1 235 ? 13.734 10.667 16.007 1.00 96.44 235 SER A O 1
ATOM 1946 N N . TRP A 1 236 ? 11.936 12.003 16.075 1.00 98.00 236 TRP A N 1
ATOM 1947 C CA . TRP A 1 236 ? 12.418 12.929 15.052 1.00 98.00 236 TRP A CA 1
ATOM 1948 C C . TRP A 1 236 ? 13.628 13.734 15.544 1.00 98.00 236 TRP A C 1
ATOM 1950 O O . TRP A 1 236 ? 14.614 13.844 14.821 1.00 98.00 236 TRP A O 1
ATOM 1960 N N . MET A 1 237 ? 13.606 14.229 16.786 1.00 97.62 237 MET A N 1
ATOM 1961 C CA . MET A 1 237 ? 14.720 14.960 17.405 1.00 97.62 237 MET A CA 1
ATOM 1962 C C . MET A 1 237 ? 15.958 14.079 17.583 1.00 97.62 237 MET A C 1
ATOM 1964 O O . MET A 1 237 ? 17.080 14.546 17.403 1.00 97.62 237 MET A O 1
ATOM 1968 N N . GLU A 1 238 ? 15.786 12.803 17.926 1.00 97.94 238 GLU A N 1
ATOM 1969 C CA . GLU A 1 238 ? 16.880 11.829 17.958 1.00 97.94 238 GLU A CA 1
ATOM 1970 C C . GLU A 1 238 ? 17.497 11.631 16.566 1.00 97.94 238 GLU A C 1
ATOM 1972 O O . GLU A 1 238 ? 18.714 11.745 16.408 1.00 97.94 238 GLU A O 1
ATOM 1977 N N . ALA A 1 239 ? 16.667 11.420 15.539 1.00 97.94 239 ALA A N 1
ATOM 1978 C CA . ALA A 1 239 ? 17.142 11.290 14.164 1.00 97.94 239 ALA A CA 1
ATOM 1979 C C . ALA A 1 239 ? 17.840 12.570 13.669 1.00 97.94 239 ALA A C 1
ATOM 1981 O O . ALA A 1 239 ? 18.894 12.480 13.041 1.00 97.94 239 ALA A O 1
ATOM 1982 N N . LYS A 1 240 ? 17.294 13.752 13.992 1.00 98.38 240 LYS A N 1
ATOM 1983 C CA . LYS A 1 240 ? 17.887 15.060 13.683 1.00 98.38 240 LYS A CA 1
ATOM 1984 C C . LYS A 1 240 ? 19.276 15.200 14.310 1.00 98.38 240 LYS A C 1
ATOM 1986 O O . LYS A 1 240 ? 20.218 15.495 13.584 1.00 98.38 240 LYS A O 1
ATOM 1991 N N . ARG A 1 241 ? 19.415 14.933 15.617 1.00 98.19 241 ARG A N 1
ATOM 1992 C CA . ARG A 1 241 ? 20.707 14.998 16.333 1.00 98.19 241 ARG A CA 1
ATOM 1993 C C . ARG A 1 241 ? 21.750 14.078 15.708 1.00 98.19 241 ARG A C 1
ATOM 1995 O O . ARG A 1 241 ? 22.873 14.498 15.459 1.00 98.19 241 ARG A O 1
ATOM 2002 N N . ARG A 1 242 ? 21.364 12.846 15.367 1.00 98.25 242 ARG A N 1
ATOM 2003 C CA . ARG A 1 242 ? 22.267 11.912 14.682 1.00 98.25 242 ARG A CA 1
ATOM 2004 C C . ARG A 1 242 ? 22.718 12.441 13.317 1.00 98.25 242 ARG A C 1
ATOM 2006 O O . ARG A 1 242 ? 23.890 12.308 12.977 1.00 98.25 242 ARG A O 1
ATOM 2013 N N . VAL A 1 243 ? 21.811 13.024 12.530 1.00 98.31 243 VAL A N 1
ATOM 2014 C CA . VAL A 1 243 ? 22.163 13.639 11.239 1.00 98.31 243 VAL A CA 1
ATOM 2015 C C . VAL A 1 243 ? 23.116 14.817 11.435 1.00 98.31 243 VAL A C 1
ATOM 2017 O O . VAL A 1 243 ? 24.087 14.904 10.697 1.00 98.31 243 VAL A O 1
ATOM 2020 N N . GLU A 1 244 ? 22.878 15.668 12.430 1.00 98.00 244 GLU A N 1
ATOM 2021 C CA . GLU A 1 244 ? 23.729 16.817 12.767 1.00 98.00 244 GLU A CA 1
ATOM 2022 C C . GLU A 1 244 ? 25.158 16.391 13.140 1.00 98.00 244 GLU A C 1
ATOM 2024 O O . GLU A 1 244 ? 26.135 16.886 12.579 1.00 98.00 244 GLU A O 1
ATOM 2029 N N . GLU A 1 245 ? 25.303 15.397 14.020 1.00 98.12 245 GLU A N 1
ATOM 2030 C CA . GLU A 1 245 ? 26.614 14.854 14.398 1.00 98.12 245 GLU A CA 1
ATOM 2031 C C . GLU A 1 245 ? 27.366 14.258 13.200 1.00 98.12 245 GLU A C 1
ATOM 2033 O O . GLU A 1 245 ? 28.576 14.453 13.036 1.00 98.12 245 GLU A O 1
ATOM 2038 N N . LEU A 1 246 ? 26.659 13.502 12.358 1.00 98.31 246 LEU A N 1
ATOM 2039 C CA . LEU A 1 246 ? 27.246 12.849 11.194 1.00 98.31 246 LEU A CA 1
ATOM 2040 C C . LEU A 1 246 ? 27.550 13.835 10.066 1.00 98.31 246 LEU A C 1
ATOM 2042 O O . LEU A 1 246 ? 28.533 13.635 9.357 1.00 98.31 246 LEU A O 1
ATOM 2046 N N . SER A 1 247 ? 26.761 14.897 9.899 1.00 97.56 247 SER A N 1
ATOM 2047 C CA . SER A 1 247 ? 26.995 15.906 8.865 1.00 97.56 247 SER A CA 1
ATOM 2048 C C . SER A 1 247 ? 28.270 16.692 9.152 1.00 97.56 247 SER A C 1
ATOM 2050 O O . SER A 1 247 ? 29.081 16.874 8.246 1.00 97.56 247 SER A O 1
ATOM 2052 N N . VAL A 1 248 ? 28.532 17.029 10.423 1.00 96.94 248 VAL A N 1
ATOM 2053 C CA . VAL A 1 248 ? 29.808 17.629 10.851 1.00 96.94 248 VAL A CA 1
ATOM 2054 C C . V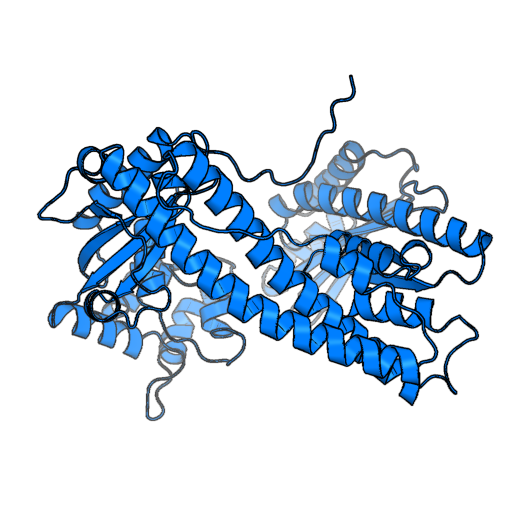AL A 1 248 ? 30.985 16.703 10.534 1.00 96.94 248 VAL A C 1
ATOM 2056 O O . VAL A 1 248 ? 31.957 17.137 9.918 1.00 96.94 248 VAL A O 1
ATOM 2059 N N . LYS A 1 249 ? 30.893 15.410 10.880 1.00 96.62 249 LYS A N 1
ATOM 2060 C CA . LYS A 1 249 ? 31.949 14.418 10.582 1.00 96.62 249 LYS A CA 1
ATOM 2061 C C . LYS A 1 249 ? 32.168 14.212 9.081 1.00 96.62 249 LYS A C 1
ATOM 2063 O O . LYS A 1 249 ? 33.297 13.996 8.644 1.00 96.62 249 LYS A O 1
ATOM 2068 N N . ALA A 1 250 ? 31.094 14.262 8.298 1.00 95.19 250 ALA A N 1
ATOM 2069 C CA . ALA A 1 250 ? 31.133 14.139 6.847 1.00 95.19 250 ALA A CA 1
ATOM 2070 C C . ALA A 1 250 ? 31.636 15.413 6.146 1.00 95.19 250 ALA A C 1
ATOM 2072 O O . ALA A 1 250 ? 31.971 15.339 4.964 1.00 95.19 250 ALA A O 1
ATOM 2073 N N . GLY A 1 251 ? 31.698 16.549 6.851 1.00 96.06 251 GLY A N 1
ATOM 2074 C CA . GLY A 1 251 ? 32.028 17.853 6.274 1.00 96.06 251 GLY A CA 1
ATOM 2075 C C . GLY A 1 251 ? 30.905 18.442 5.416 1.00 96.06 251 GLY A C 1
ATOM 2076 O O . GLY A 1 251 ? 31.187 19.204 4.499 1.00 96.06 251 GLY A O 1
ATOM 2077 N N . VAL A 1 252 ? 29.648 18.078 5.688 1.00 96.69 252 VAL A N 1
ATOM 2078 C CA . VAL A 1 252 ? 28.466 18.493 4.920 1.00 96.69 252 VAL A CA 1
ATOM 2079 C C . VAL A 1 252 ? 27.602 19.426 5.760 1.00 96.69 252 VAL A C 1
ATOM 2081 O O . VAL A 1 252 ? 27.267 19.119 6.904 1.00 96.69 252 VAL A O 1
ATOM 2084 N N . ASN A 1 253 ? 27.205 20.559 5.182 1.00 95.44 253 ASN A N 1
ATOM 2085 C CA . ASN A 1 253 ? 26.336 21.525 5.848 1.00 95.44 253 ASN A CA 1
ATOM 2086 C C . ASN A 1 253 ? 24.866 21.287 5.470 1.00 95.44 253 ASN A C 1
ATOM 2088 O O . ASN A 1 253 ? 24.498 21.426 4.305 1.00 95.44 253 ASN A O 1
ATOM 2092 N N . LEU A 1 254 ? 24.026 20.950 6.452 1.00 96.06 254 LEU A N 1
ATOM 2093 C CA . LEU A 1 254 ? 22.603 20.660 6.257 1.00 96.06 254 LEU A CA 1
ATOM 2094 C C . LEU A 1 254 ? 21.733 21.685 6.988 1.00 96.06 254 LEU A C 1
ATOM 2096 O O . LEU A 1 254 ? 21.944 21.963 8.166 1.00 96.06 254 LEU A O 1
ATOM 2100 N N . ASP A 1 255 ? 20.697 22.192 6.319 1.00 96.88 255 ASP A N 1
ATOM 2101 C CA . ASP A 1 255 ? 19.767 23.172 6.902 1.00 96.88 255 ASP A CA 1
ATOM 2102 C C . ASP A 1 255 ? 18.653 22.498 7.727 1.00 96.88 255 ASP A C 1
ATOM 2104 O O . ASP A 1 255 ? 17.472 22.493 7.370 1.00 96.88 255 ASP A O 1
ATOM 2108 N N . LEU A 1 256 ? 19.042 21.864 8.836 1.00 96.06 256 LEU A N 1
ATOM 2109 C CA . LEU A 1 256 ? 18.114 21.153 9.724 1.00 96.06 256 LEU A CA 1
ATOM 2110 C C . LEU A 1 256 ? 17.117 22.101 10.416 1.00 96.06 256 LEU A C 1
ATOM 2112 O O . LEU A 1 256 ? 16.011 21.682 10.760 1.00 96.06 256 LEU A O 1
ATOM 2116 N N . GLU A 1 257 ? 17.472 23.377 10.592 1.00 95.94 257 GLU A N 1
ATOM 2117 C CA . GLU A 1 257 ? 16.561 24.392 11.132 1.00 95.94 257 GLU A CA 1
ATOM 2118 C C . GLU A 1 257 ? 15.405 24.705 10.182 1.00 95.94 257 GLU A C 1
ATOM 2120 O O . GLU A 1 257 ? 14.268 24.871 10.631 1.00 95.94 257 GLU A O 1
ATOM 2125 N N . ALA A 1 258 ? 15.669 24.804 8.874 1.00 95.81 258 ALA A N 1
ATOM 2126 C CA . ALA A 1 258 ? 14.620 25.034 7.887 1.00 95.81 258 ALA A CA 1
ATOM 2127 C C . ALA A 1 258 ? 13.593 23.897 7.870 1.00 95.81 258 ALA A C 1
ATOM 2129 O O . ALA A 1 258 ? 12.414 24.158 7.626 1.00 95.81 258 ALA A O 1
ATOM 2130 N N . LEU A 1 259 ? 14.017 22.658 8.147 1.00 94.19 259 LEU A N 1
ATOM 2131 C CA . LEU A 1 259 ? 13.109 21.519 8.286 1.00 94.19 259 LEU A CA 1
ATOM 2132 C C . LEU A 1 259 ? 12.282 21.625 9.575 1.00 94.19 259 LEU A C 1
ATOM 2134 O O . LEU A 1 259 ? 11.060 21.511 9.521 1.00 94.19 259 LEU A O 1
ATOM 2138 N N . GLU A 1 260 ? 12.916 21.947 10.707 1.00 94.75 260 GLU A N 1
ATOM 2139 C CA . GLU A 1 260 ? 12.227 22.107 11.995 1.00 94.75 260 GLU A CA 1
ATOM 2140 C C . GLU A 1 260 ? 11.126 23.179 11.951 1.00 94.75 260 GLU A C 1
ATOM 2142 O O . GLU A 1 260 ? 10.015 22.958 12.437 1.00 94.75 260 GLU A O 1
ATOM 2147 N N . LYS A 1 261 ? 11.404 24.319 11.305 1.00 95.31 261 LYS A N 1
ATOM 2148 C CA . LYS A 1 261 ? 10.475 25.456 11.171 1.00 95.31 261 LYS A CA 1
ATOM 2149 C C . LYS A 1 261 ? 9.204 25.126 10.375 1.00 95.31 261 LYS A C 1
ATOM 2151 O O . LYS A 1 261 ? 8.269 25.922 10.388 1.00 95.31 261 LYS A O 1
A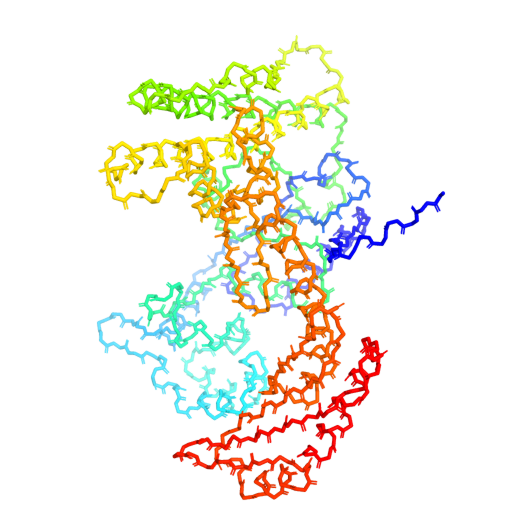TOM 2156 N N . GLN A 1 262 ? 9.138 23.982 9.686 1.00 93.75 262 GLN A N 1
ATOM 2157 C CA . GLN A 1 262 ? 7.929 23.565 8.968 1.00 93.75 262 GLN A CA 1
ATOM 2158 C C . GLN A 1 262 ? 6.861 22.975 9.895 1.00 93.75 262 GLN A C 1
ATOM 2160 O O . GLN A 1 262 ? 5.699 22.902 9.485 1.00 93.75 262 GLN A O 1
ATOM 2165 N N . HIS A 1 263 ? 7.222 22.537 11.102 1.00 94.44 263 HIS A N 1
ATOM 2166 C CA . HIS A 1 263 ? 6.288 21.895 12.023 1.00 94.44 263 HIS A CA 1
ATOM 2167 C C . HIS A 1 263 ? 5.378 22.897 12.728 1.00 94.44 263 HIS A C 1
ATOM 2169 O O . HIS A 1 263 ? 5.823 23.898 13.290 1.00 94.44 263 HIS A O 1
ATOM 2175 N N . SER A 1 264 ? 4.084 22.588 12.736 1.00 92.25 264 SER A N 1
ATOM 2176 C CA . SER A 1 264 ? 3.071 23.395 13.416 1.00 92.25 264 SER A CA 1
ATOM 2177 C C . SER A 1 264 ? 2.854 22.917 14.850 1.00 92.25 264 SER A C 1
ATOM 2179 O O . SER A 1 264 ? 2.709 21.721 15.106 1.00 92.25 264 SER A O 1
ATOM 2181 N N . LYS A 1 265 ? 2.746 23.856 15.797 1.00 91.31 265 LYS A N 1
ATOM 2182 C CA . LYS A 1 265 ? 2.299 23.548 17.160 1.00 91.31 265 LYS A CA 1
ATOM 2183 C C . LYS A 1 265 ? 0.778 23.380 17.170 1.00 91.31 265 LYS A C 1
ATOM 2185 O O . LYS A 1 265 ? 0.063 24.225 16.635 1.00 91.31 265 LYS A O 1
ATOM 2190 N N . VAL A 1 266 ? 0.284 22.308 17.788 1.00 91.25 266 VAL A N 1
ATOM 2191 C CA . VAL A 1 266 ? -1.155 22.067 17.957 1.00 91.25 266 VAL A CA 1
ATOM 2192 C C . VAL A 1 266 ? -1.480 21.973 19.442 1.00 91.25 266 VAL A C 1
ATOM 2194 O O . VAL A 1 266 ? -0.867 21.189 20.158 1.00 91.25 266 VAL A O 1
ATOM 2197 N N . GLU A 1 267 ? -2.444 22.774 19.898 1.00 91.25 267 GLU A N 1
ATOM 2198 C CA . GLU A 1 267 ? -2.825 22.895 21.311 1.00 91.25 267 GLU A CA 1
ATOM 2199 C C . GLU A 1 267 ? -4.345 22.976 21.479 1.00 91.25 267 GLU A C 1
ATOM 2201 O O . GLU A 1 267 ? -5.052 23.414 20.563 1.00 91.25 267 GLU A O 1
ATOM 2206 N N . ILE A 1 268 ? -4.835 22.600 22.664 1.00 88.75 268 ILE A N 1
ATOM 2207 C CA . ILE A 1 268 ? -6.243 22.709 23.069 1.00 88.75 268 ILE A CA 1
ATOM 2208 C C . ILE A 1 268 ? -6.366 23.819 24.117 1.00 88.75 268 ILE A C 1
ATOM 2210 O O . ILE A 1 268 ? -5.665 23.792 25.123 1.00 88.75 268 ILE A O 1
ATOM 2214 N N . SER A 1 269 ? -7.252 24.786 23.882 1.00 85.81 269 SER A N 1
ATOM 2215 C CA . SER A 1 269 ? -7.505 25.933 24.766 1.00 85.81 269 SER A CA 1
ATOM 2216 C C . SER A 1 269 ? -8.805 25.814 25.572 1.00 85.81 269 SER A C 1
ATOM 2218 O O . SER A 1 269 ? -9.048 26.622 26.462 1.00 85.81 269 SER A O 1
ATOM 2220 N N . GLY A 1 270 ? -9.649 24.818 25.291 1.00 80.81 270 GLY A N 1
ATOM 2221 C CA . GLY A 1 270 ? -10.839 24.470 26.069 1.00 80.81 270 GLY A CA 1
ATOM 2222 C C . GLY A 1 270 ? -12.138 25.130 25.595 1.00 80.81 270 GLY A C 1
ATOM 2223 O O . GLY A 1 270 ? -13.203 24.541 25.800 1.00 80.81 270 GLY A O 1
ATOM 2224 N N . GLY A 1 271 ? -12.062 26.280 24.917 1.00 85.12 271 GLY A N 1
ATOM 2225 C CA . GLY A 1 271 ? -13.206 27.048 24.398 1.00 85.12 271 GLY A CA 1
ATOM 2226 C C . GLY A 1 271 ? -13.522 26.845 22.911 1.00 85.12 271 GLY A C 1
ATOM 2227 O O . GLY A 1 271 ? -14.303 27.607 22.349 1.00 85.12 271 GLY A O 1
ATOM 2228 N N . GLU A 1 272 ? -12.900 25.871 22.245 1.00 91.06 272 GLU A N 1
ATOM 2229 C CA . GLU A 1 272 ? -13.037 25.712 20.796 1.00 91.06 272 GLU A CA 1
ATOM 2230 C C . GLU A 1 272 ? -14.408 25.188 20.362 1.00 91.06 272 GLU A C 1
ATOM 2232 O O . GLU A 1 272 ? -14.952 24.231 20.920 1.00 91.06 272 GLU A O 1
ATOM 2237 N N . SER A 1 273 ? -14.909 25.756 19.267 1.00 91.00 273 SER A N 1
ATOM 2238 C CA . SER A 1 273 ? -16.054 25.230 18.526 1.00 91.00 273 SER A CA 1
ATOM 2239 C C . SER A 1 273 ? -15.739 23.884 17.854 1.00 91.00 273 SER A C 1
ATOM 2241 O O . SER A 1 273 ? -14.582 23.527 17.616 1.00 91.00 273 SER A O 1
ATOM 2243 N N . TYR A 1 274 ? -16.779 23.137 17.463 1.00 88.56 274 TYR A N 1
ATOM 2244 C CA . TYR A 1 274 ? -16.619 21.866 16.741 1.00 88.56 274 TYR A CA 1
ATOM 2245 C C . TYR A 1 274 ? -15.757 21.996 15.471 1.00 88.56 274 TYR A C 1
ATOM 2247 O O . TYR A 1 274 ? -14.877 21.167 15.233 1.00 88.56 274 TYR A O 1
ATOM 2255 N N . GLU A 1 275 ? -15.970 23.037 14.659 1.00 89.25 275 GLU A N 1
ATOM 2256 C CA . GLU A 1 275 ? -15.204 23.228 13.419 1.00 89.25 275 GLU A CA 1
ATOM 2257 C C . GLU A 1 275 ? -13.742 23.616 13.692 1.00 89.25 275 GLU A C 1
ATOM 2259 O O . GLU A 1 275 ? -12.844 23.221 12.946 1.00 89.25 275 GLU A O 1
ATOM 2264 N N . GLU A 1 276 ? -13.459 24.327 14.786 1.00 91.44 276 GLU A N 1
ATOM 2265 C CA . GLU A 1 276 ? -12.085 24.599 15.221 1.00 91.44 276 GLU A CA 1
ATOM 2266 C C . GLU A 1 276 ? -11.374 23.333 15.687 1.00 91.44 276 GLU A C 1
ATOM 2268 O O . GLU A 1 276 ? -10.276 23.050 15.201 1.00 91.44 276 GLU A O 1
ATOM 2273 N N . LEU A 1 277 ? -12.016 22.533 16.546 1.00 91.25 277 LEU A N 1
ATOM 2274 C CA . LEU A 1 277 ? -11.499 21.230 16.977 1.00 91.25 277 LEU A CA 1
ATOM 2275 C C . LEU A 1 277 ? -11.214 20.331 15.771 1.00 91.25 277 LEU A C 1
ATOM 2277 O O . LEU A 1 277 ? -10.164 19.696 15.688 1.00 91.25 277 LEU A O 1
ATOM 2281 N N . ARG A 1 278 ? -12.116 20.322 14.787 1.00 88.44 278 ARG A N 1
ATOM 2282 C CA . ARG A 1 278 ? -11.971 19.538 13.559 1.00 88.44 278 ARG A CA 1
ATOM 2283 C C . ARG A 1 278 ? -10.786 19.987 12.708 1.00 88.44 278 ARG A C 1
ATOM 2285 O O . ARG A 1 278 ? -10.057 19.126 12.213 1.00 88.44 278 ARG A O 1
ATOM 2292 N N . ARG A 1 279 ? -10.580 21.298 12.536 1.00 90.38 279 ARG A N 1
ATOM 2293 C CA . ARG A 1 279 ? -9.405 21.836 11.826 1.00 90.38 279 ARG A CA 1
ATOM 2294 C C . ARG A 1 279 ? -8.114 21.467 12.551 1.00 90.38 279 ARG A C 1
ATOM 2296 O O . ARG A 1 279 ? -7.234 20.887 11.923 1.00 90.38 279 ARG A O 1
ATOM 2303 N N . LYS A 1 280 ? -8.044 21.698 13.868 1.00 93.56 280 LYS A N 1
ATOM 2304 C CA . LYS A 1 280 ? -6.886 21.326 14.699 1.00 93.56 280 LYS A CA 1
ATOM 2305 C C . LYS A 1 280 ? -6.579 19.828 14.621 1.00 93.56 280 LYS A C 1
ATOM 2307 O O . LYS A 1 280 ? -5.421 19.454 14.474 1.00 93.56 280 LYS A O 1
ATOM 2312 N N . ALA A 1 281 ? -7.601 18.971 14.643 1.00 89.12 281 ALA A N 1
ATOM 2313 C CA . ALA A 1 281 ? -7.435 17.525 14.505 1.00 89.12 281 ALA A CA 1
ATOM 2314 C C . ALA A 1 281 ? -6.892 17.106 13.130 1.00 89.12 281 ALA A C 1
ATOM 2316 O O . ALA A 1 281 ? -6.124 16.147 13.053 1.00 89.12 281 ALA A O 1
ATOM 2317 N N . GLU A 1 282 ? -7.257 17.790 12.040 1.00 88.69 282 GLU A N 1
ATOM 2318 C CA . GLU A 1 282 ? -6.665 17.507 10.725 1.00 88.69 282 GLU A CA 1
ATOM 2319 C C . GLU A 1 282 ? -5.208 17.985 10.654 1.00 88.69 282 GLU A C 1
ATOM 2321 O O . GLU A 1 282 ? -4.353 17.207 10.234 1.00 88.69 282 GLU A O 1
ATOM 2326 N N . THR A 1 283 ? -4.900 19.182 11.169 1.00 92.44 283 THR A N 1
ATOM 2327 C CA . THR A 1 283 ? -3.515 19.673 11.293 1.00 92.44 283 THR A CA 1
ATOM 2328 C C . THR A 1 283 ? -2.656 18.712 12.117 1.00 92.44 283 THR A C 1
ATOM 2330 O O . THR A 1 283 ? -1.582 18.315 11.677 1.00 92.44 283 THR A O 1
ATOM 2333 N N . ALA A 1 284 ? -3.154 18.244 13.265 1.00 92.31 284 ALA A N 1
ATOM 2334 C CA . ALA A 1 284 ? -2.450 17.273 14.098 1.00 92.31 284 ALA A CA 1
ATOM 2335 C C . ALA A 1 284 ? -2.152 15.964 13.343 1.00 92.31 284 ALA A C 1
ATOM 2337 O O . ALA A 1 284 ? -1.046 15.434 13.424 1.00 92.31 284 ALA A O 1
ATOM 2338 N N . ARG A 1 285 ? -3.096 15.446 12.544 1.00 88.88 285 ARG A N 1
ATOM 2339 C CA . ARG A 1 285 ? -2.839 14.256 11.708 1.00 88.88 285 ARG A CA 1
ATOM 2340 C C . ARG A 1 285 ? -1.768 14.489 10.659 1.00 88.88 285 ARG A C 1
ATOM 2342 O O . ARG A 1 285 ? -1.005 13.568 10.360 1.00 88.88 285 ARG A O 1
ATOM 2349 N N . GLU A 1 286 ? -1.781 15.654 10.027 1.00 91.12 286 GLU A N 1
ATOM 2350 C CA . GLU A 1 286 ? -0.778 16.016 9.033 1.00 91.12 286 GLU A CA 1
ATOM 2351 C C . GLU A 1 286 ? 0.606 16.084 9.674 1.00 91.12 286 GLU A C 1
ATOM 2353 O O . GLU A 1 286 ? 1.531 15.477 9.134 1.00 91.12 286 GLU A O 1
ATOM 2358 N N . GLU A 1 287 ? 0.720 16.683 10.861 1.00 95.00 287 GLU A N 1
ATOM 2359 C CA . GLU A 1 287 ? 1.959 16.720 11.645 1.00 95.00 287 GLU A CA 1
ATOM 2360 C C . GLU A 1 287 ? 2.422 15.322 12.067 1.00 95.00 287 GLU A C 1
ATOM 2362 O O . GLU A 1 287 ? 3.567 14.960 11.811 1.00 95.00 287 GLU A O 1
ATOM 2367 N N . MET A 1 288 ? 1.539 14.470 12.602 1.00 93.44 288 MET A N 1
ATOM 2368 C CA . MET A 1 288 ? 1.885 13.075 12.922 1.00 93.44 288 MET A CA 1
ATOM 2369 C C . MET A 1 288 ? 2.472 12.342 11.710 1.00 93.44 288 MET A C 1
ATOM 2371 O O . MET A 1 288 ? 3.493 11.662 11.811 1.00 93.44 288 MET A O 1
ATOM 2375 N N . ARG A 1 289 ? 1.823 12.464 10.544 1.00 91.94 289 ARG A N 1
ATOM 2376 C CA . ARG A 1 289 ? 2.297 11.835 9.301 1.00 91.94 289 ARG A CA 1
ATOM 2377 C C . ARG A 1 289 ? 3.618 12.431 8.842 1.00 91.94 289 ARG A C 1
ATOM 2379 O O . ARG A 1 289 ? 4.437 11.691 8.303 1.00 91.94 289 ARG A O 1
ATOM 2386 N N . ARG A 1 290 ? 3.792 13.742 9.001 1.00 95.25 290 ARG A N 1
ATOM 2387 C CA . ARG A 1 290 ? 5.016 14.447 8.638 1.00 95.25 290 ARG A CA 1
ATOM 2388 C C . ARG A 1 290 ? 6.180 13.960 9.492 1.00 95.25 290 ARG A C 1
ATOM 2390 O O . ARG A 1 290 ? 7.130 13.453 8.909 1.00 95.25 290 ARG A O 1
ATOM 2397 N N . TYR A 1 291 ? 6.051 13.969 10.821 1.00 96.38 291 TYR A N 1
ATOM 2398 C CA . TYR A 1 291 ? 7.080 13.459 11.731 1.00 96.38 291 TYR A CA 1
ATOM 2399 C C . TYR A 1 291 ? 7.492 12.026 11.389 1.00 96.38 291 TYR A C 1
ATOM 2401 O O . TYR A 1 291 ? 8.669 11.768 11.182 1.00 96.38 291 TYR A O 1
ATOM 2409 N N . VAL A 1 292 ? 6.540 11.097 11.236 1.00 94.50 292 VAL A N 1
ATOM 2410 C CA . VAL A 1 292 ? 6.860 9.694 10.903 1.00 94.50 292 VAL A CA 1
ATOM 2411 C C . VAL A 1 292 ? 7.652 9.575 9.593 1.00 94.50 292 VAL A C 1
ATOM 2413 O O . VAL A 1 292 ? 8.628 8.826 9.524 1.00 94.50 292 VAL A O 1
ATOM 2416 N N . LYS A 1 293 ? 7.245 10.306 8.548 1.00 96.25 293 LYS A N 1
ATOM 2417 C CA . LYS A 1 293 ? 7.924 10.281 7.244 1.00 96.25 293 LYS A CA 1
ATOM 2418 C C . LYS A 1 293 ? 9.312 10.897 7.316 1.00 96.25 293 LYS A C 1
ATOM 2420 O O . LYS A 1 293 ? 10.267 10.302 6.826 1.00 96.25 293 LYS A O 1
ATOM 2425 N N . GLU A 1 294 ? 9.415 12.081 7.903 1.00 97.62 294 GLU A N 1
ATOM 2426 C CA . GLU A 1 294 ? 10.673 12.809 8.005 1.00 97.62 294 GLU A CA 1
ATOM 2427 C C . GLU A 1 294 ? 11.672 12.073 8.887 1.00 97.62 294 GLU A C 1
ATOM 2429 O O . GLU A 1 294 ? 12.824 11.965 8.490 1.00 97.62 294 GLU A O 1
ATOM 2434 N N . THR A 1 295 ? 11.244 11.447 9.987 1.00 98.00 295 THR A N 1
ATOM 2435 C CA . THR A 1 295 ? 12.107 10.574 10.799 1.00 98.00 295 THR A CA 1
ATOM 2436 C C . THR A 1 295 ? 12.697 9.443 9.960 1.00 98.00 295 THR A C 1
ATOM 2438 O O . THR A 1 295 ? 13.904 9.210 10.007 1.00 98.00 295 THR A O 1
ATOM 2441 N N . ALA A 1 296 ? 11.888 8.766 9.137 1.00 97.69 296 ALA A N 1
ATOM 2442 C CA . ALA A 1 296 ? 12.389 7.713 8.251 1.00 97.69 296 ALA A CA 1
ATOM 2443 C C . ALA A 1 296 ? 13.387 8.254 7.210 1.00 97.69 296 ALA A C 1
ATOM 2445 O O . ALA A 1 296 ? 14.377 7.589 6.900 1.00 97.69 296 ALA A O 1
ATOM 2446 N N . ILE A 1 297 ? 13.155 9.460 6.683 1.00 98.44 297 ILE A N 1
ATOM 2447 C CA . ILE A 1 297 ? 14.070 10.122 5.743 1.00 98.44 297 ILE A CA 1
ATOM 2448 C C . ILE A 1 297 ? 15.378 10.512 6.446 1.00 98.44 297 ILE A C 1
ATOM 2450 O O . ILE A 1 297 ? 16.445 10.171 5.945 1.00 98.44 297 ILE A O 1
ATOM 2454 N N . LEU A 1 298 ? 15.319 11.139 7.623 1.00 98.50 298 LEU A N 1
ATOM 2455 C CA . LEU A 1 298 ? 16.485 11.528 8.421 1.00 98.50 298 LEU A CA 1
ATOM 2456 C C . LEU A 1 298 ? 17.331 10.313 8.816 1.00 98.50 298 LEU A C 1
ATOM 2458 O O . LEU A 1 298 ? 18.547 10.343 8.673 1.00 98.50 298 LEU A O 1
ATOM 2462 N N . GLN A 1 299 ? 16.710 9.199 9.209 1.00 98.19 299 GLN A N 1
ATOM 2463 C CA . GLN A 1 299 ? 17.430 7.945 9.467 1.00 98.19 299 GLN A CA 1
ATOM 2464 C C . GLN A 1 299 ? 18.167 7.424 8.223 1.00 98.19 299 GLN A C 1
ATOM 2466 O O . GLN A 1 299 ? 19.253 6.850 8.333 1.00 98.19 299 GLN A O 1
ATOM 2471 N N . ARG A 1 300 ? 17.602 7.616 7.023 1.00 98.19 300 ARG A N 1
ATOM 2472 C CA . ARG A 1 300 ? 18.275 7.258 5.765 1.00 98.19 300 ARG A CA 1
ATOM 2473 C C . ARG A 1 300 ? 19.397 8.218 5.410 1.00 98.19 300 ARG A C 1
ATOM 2475 O O . ARG A 1 300 ? 20.423 7.737 4.942 1.00 98.19 300 ARG A O 1
ATOM 2482 N N . ILE A 1 301 ? 19.236 9.508 5.691 1.00 98.56 301 ILE A N 1
ATOM 2483 C CA . ILE A 1 301 ? 20.301 10.507 5.551 1.00 98.56 301 ILE A CA 1
ATOM 2484 C C . ILE A 1 301 ? 21.458 10.178 6.496 1.00 98.56 301 ILE A C 1
ATOM 2486 O O . ILE A 1 301 ? 22.593 10.116 6.043 1.00 98.56 301 ILE A O 1
ATOM 2490 N N . ALA A 1 302 ? 21.185 9.871 7.768 1.00 98.44 302 ALA A N 1
ATOM 2491 C CA . ALA A 1 302 ? 22.200 9.446 8.734 1.00 98.44 302 ALA A CA 1
ATOM 2492 C C . ALA A 1 302 ? 22.997 8.239 8.216 1.00 98.44 302 ALA A C 1
ATOM 2494 O O . ALA A 1 302 ? 24.222 8.274 8.157 1.00 98.44 302 ALA A O 1
ATOM 2495 N N . ARG A 1 303 ? 22.308 7.203 7.728 1.00 98.19 303 ARG A N 1
ATOM 2496 C CA . ARG A 1 303 ? 22.978 6.041 7.131 1.00 98.19 303 ARG A CA 1
ATOM 2497 C C . ARG A 1 303 ? 23.784 6.394 5.874 1.00 98.19 303 ARG A C 1
ATOM 2499 O O . ARG A 1 303 ? 24.827 5.803 5.625 1.00 98.19 303 ARG A O 1
ATOM 2506 N N . ALA A 1 304 ? 23.296 7.322 5.056 1.00 98.12 304 ALA A N 1
ATOM 2507 C CA . ALA A 1 304 ? 24.016 7.776 3.872 1.00 98.12 304 ALA A CA 1
ATOM 2508 C C . ALA A 1 304 ? 25.289 8.559 4.245 1.00 98.12 304 ALA A C 1
ATOM 2510 O O . ALA A 1 304 ? 26.320 8.372 3.607 1.00 98.12 304 ALA A O 1
ATOM 2511 N N . LEU A 1 305 ? 25.236 9.371 5.305 1.00 98.44 305 LEU A N 1
ATOM 2512 C CA . LEU A 1 305 ? 26.396 10.059 5.872 1.00 98.44 305 LEU A CA 1
ATOM 2513 C C . LEU A 1 305 ? 27.427 9.065 6.428 1.00 98.44 305 LEU A C 1
ATOM 2515 O O . LEU A 1 305 ? 28.611 9.207 6.142 1.00 98.44 305 LEU A O 1
ATOM 2519 N N . GLU A 1 306 ? 26.993 8.034 7.157 1.00 97.88 306 GLU A N 1
ATOM 2520 C CA . GLU A 1 306 ? 27.867 6.951 7.650 1.00 97.88 306 GLU A CA 1
ATOM 2521 C C . GLU A 1 306 ? 28.590 6.248 6.500 1.00 97.88 306 GLU A C 1
ATOM 2523 O O . GLU A 1 306 ? 29.818 6.191 6.480 1.00 97.88 306 GLU A O 1
ATOM 2528 N N . ASN A 1 307 ? 27.839 5.816 5.483 1.00 96.94 307 ASN A N 1
ATOM 2529 C CA . ASN A 1 307 ? 28.412 5.187 4.295 1.00 96.94 307 ASN A CA 1
ATOM 2530 C C . ASN A 1 307 ? 29.449 6.093 3.609 1.00 96.94 307 ASN A C 1
ATOM 2532 O O . ASN A 1 307 ? 30.459 5.602 3.105 1.00 96.94 307 ASN A O 1
ATOM 2536 N N . TRP A 1 308 ? 29.203 7.408 3.565 1.00 96.81 308 TRP A N 1
ATOM 2537 C CA . TRP A 1 308 ? 30.134 8.369 2.973 1.00 96.81 308 TRP A CA 1
ATOM 2538 C C . TRP A 1 308 ? 31.422 8.449 3.790 1.00 96.81 308 TRP A C 1
ATOM 2540 O O . TRP A 1 308 ? 32.509 8.322 3.231 1.00 96.81 308 TRP A O 1
ATOM 2550 N N . ILE A 1 309 ? 31.304 8.596 5.112 1.00 96.12 309 ILE A N 1
ATOM 2551 C CA . ILE A 1 309 ? 32.448 8.638 6.031 1.00 96.12 309 ILE A CA 1
ATOM 2552 C C . ILE A 1 309 ? 33.324 7.388 5.862 1.00 96.12 309 ILE A C 1
ATOM 2554 O O . ILE A 1 309 ? 34.546 7.514 5.801 1.00 96.12 309 ILE A O 1
ATOM 2558 N N . GLU A 1 310 ? 32.708 6.212 5.728 1.00 95.19 310 GLU A N 1
ATOM 2559 C CA . GLU A 1 310 ? 33.401 4.927 5.569 1.00 95.19 310 GLU A CA 1
ATOM 2560 C C . GLU A 1 310 ? 34.012 4.727 4.174 1.00 95.19 310 GLU A C 1
ATOM 2562 O O . GLU A 1 310 ? 35.084 4.138 4.047 1.00 95.19 310 GLU A O 1
ATOM 2567 N N . SER A 1 311 ? 33.345 5.199 3.116 1.00 93.50 311 SER A N 1
ATOM 2568 C CA . SER A 1 311 ? 33.644 4.781 1.736 1.00 93.50 311 SER A CA 1
ATOM 2569 C C . SER A 1 311 ? 34.209 5.877 0.833 1.00 93.50 311 SER A C 1
ATOM 2571 O O . SER A 1 311 ? 34.573 5.572 -0.303 1.00 93.50 311 SER A O 1
ATOM 2573 N N . LYS A 1 312 ? 34.314 7.134 1.294 1.00 89.31 312 LYS A N 1
ATOM 2574 C CA . LYS A 1 312 ? 34.699 8.288 0.453 1.00 89.31 312 LYS A CA 1
ATOM 2575 C C . LYS A 1 312 ? 35.993 8.109 -0.348 1.00 89.31 312 LYS A C 1
ATOM 2577 O O . LYS A 1 312 ? 36.096 8.654 -1.436 1.00 89.31 312 LYS A O 1
ATOM 2582 N N . GLY A 1 313 ? 36.954 7.320 0.143 1.00 87.06 313 GLY A N 1
ATOM 2583 C CA . GLY A 1 313 ? 38.224 7.068 -0.555 1.00 87.06 313 GLY A CA 1
ATOM 2584 C C . GLY A 1 313 ? 38.118 6.201 -1.819 1.00 87.06 313 GLY A C 1
ATOM 2585 O O . GLY A 1 313 ? 39.056 6.176 -2.605 1.00 87.06 313 GLY A O 1
ATOM 2586 N N . ASN A 1 314 ? 36.994 5.506 -2.022 1.00 89.94 314 ASN A N 1
ATOM 2587 C CA . ASN A 1 314 ? 36.793 4.551 -3.121 1.00 89.94 314 ASN A CA 1
ATOM 2588 C C . ASN A 1 314 ? 35.717 4.998 -4.125 1.00 89.94 314 ASN A C 1
ATOM 2590 O O . ASN A 1 314 ? 35.342 4.229 -5.012 1.00 89.94 314 ASN A O 1
ATOM 2594 N N . LEU A 1 315 ? 35.159 6.197 -3.955 1.00 89.38 315 LEU A N 1
ATOM 2595 C CA . LEU A 1 315 ? 34.047 6.677 -4.768 1.00 89.38 315 LEU A CA 1
ATOM 2596 C C . LEU A 1 315 ? 34.547 7.553 -5.924 1.00 89.38 315 LEU A C 1
ATOM 2598 O O . LEU A 1 315 ? 35.546 8.254 -5.768 1.00 89.38 315 LEU A O 1
ATOM 2602 N N . PRO A 1 316 ? 33.858 7.533 -7.082 1.00 86.56 316 PRO A N 1
ATOM 2603 C CA . PRO A 1 316 ? 34.110 8.488 -8.156 1.00 86.56 316 PRO A CA 1
ATOM 2604 C C . PRO A 1 316 ? 34.036 9.940 -7.669 1.00 86.56 316 PRO A C 1
ATOM 2606 O O . PRO A 1 316 ? 33.298 10.239 -6.728 1.00 86.56 316 PRO A O 1
ATOM 2609 N N . ASP A 1 317 ? 34.747 10.832 -8.355 1.00 88.06 317 ASP A N 1
ATOM 2610 C CA . ASP A 1 317 ? 34.821 12.252 -8.006 1.00 88.06 317 ASP A CA 1
ATOM 2611 C C . ASP A 1 317 ? 33.455 12.945 -8.158 1.00 88.06 317 ASP A C 1
ATOM 2613 O O . ASP A 1 317 ? 33.025 13.286 -9.259 1.00 88.06 317 ASP A O 1
ATOM 2617 N N . HIS A 1 318 ? 32.746 13.079 -7.038 1.00 90.12 318 HIS A N 1
ATOM 2618 C CA . HIS A 1 318 ? 31.505 13.832 -6.880 1.00 90.12 318 HIS A CA 1
ATOM 2619 C C . HIS A 1 318 ? 31.433 14.393 -5.451 1.00 90.12 318 HIS A C 1
ATOM 2621 O O . HIS A 1 318 ? 31.947 13.759 -4.521 1.00 90.12 318 HIS A O 1
ATOM 2627 N N . PRO A 1 319 ? 30.744 15.531 -5.246 1.00 92.75 319 PRO A N 1
ATOM 2628 C CA . PRO A 1 319 ? 30.461 16.058 -3.917 1.00 92.75 319 PRO A CA 1
ATOM 2629 C C . PRO A 1 319 ? 29.758 15.032 -3.019 1.00 92.75 319 PRO A C 1
ATOM 2631 O O . PRO A 1 319 ? 28.927 14.238 -3.474 1.00 92.75 319 PRO A O 1
ATOM 2634 N N . ALA A 1 320 ? 30.052 15.081 -1.719 1.00 95.06 320 ALA A N 1
ATOM 2635 C CA . ALA A 1 320 ? 29.434 14.213 -0.716 1.00 95.06 320 ALA A CA 1
ATOM 2636 C C . ALA A 1 320 ? 27.898 14.284 -0.774 1.00 95.06 320 ALA A C 1
ATOM 2638 O O . ALA A 1 320 ? 27.199 13.274 -0.659 1.00 95.06 320 ALA A O 1
ATOM 2639 N N . GLU A 1 321 ? 27.376 15.488 -0.996 1.00 97.12 321 GLU A N 1
ATOM 2640 C CA . GLU A 1 321 ? 25.960 15.823 -1.053 1.00 97.12 321 GLU A CA 1
ATOM 2641 C C . GLU A 1 321 ? 25.209 15.059 -2.152 1.00 97.12 321 GLU A C 1
ATOM 2643 O O . GLU A 1 321 ? 24.054 14.662 -1.943 1.00 97.12 321 GLU A O 1
ATOM 2648 N N . ASP A 1 322 ? 25.855 14.791 -3.291 1.00 96.25 322 ASP A N 1
ATOM 2649 C CA . ASP A 1 322 ? 25.271 14.004 -4.381 1.00 96.25 322 ASP A CA 1
ATOM 2650 C C . ASP A 1 322 ? 25.100 12.540 -3.954 1.00 96.25 322 ASP A C 1
ATOM 2652 O O . ASP A 1 322 ? 24.023 11.956 -4.115 1.00 96.25 322 ASP A O 1
ATOM 2656 N N . TYR A 1 323 ? 26.120 11.942 -3.331 1.00 96.94 323 TYR A N 1
ATOM 2657 C CA . TYR A 1 323 ? 26.037 10.566 -2.829 1.00 96.94 323 TYR A CA 1
ATOM 2658 C C . TYR A 1 323 ? 25.010 10.420 -1.709 1.00 96.94 323 TYR A C 1
ATOM 2660 O O . TYR A 1 323 ? 24.218 9.471 -1.715 1.00 96.94 323 TYR A O 1
ATOM 2668 N N . ILE A 1 324 ? 24.966 11.379 -0.783 1.00 97.94 324 ILE A N 1
ATOM 2669 C CA . ILE A 1 324 ? 23.982 11.399 0.303 1.00 97.94 324 ILE A CA 1
ATOM 2670 C C . ILE A 1 324 ? 22.564 11.465 -0.276 1.00 97.94 324 ILE A C 1
ATOM 2672 O O . ILE A 1 324 ? 21.689 10.692 0.135 1.00 97.94 324 ILE A O 1
ATOM 2676 N N . SER A 1 325 ? 22.340 12.318 -1.280 1.00 98.00 325 SER A N 1
ATOM 2677 C CA . SER A 1 325 ? 21.059 12.429 -1.989 1.00 98.00 325 SER A CA 1
ATOM 2678 C C . SER A 1 325 ? 20.690 11.125 -2.700 1.00 98.00 325 SER A C 1
ATOM 2680 O O . SER A 1 325 ? 19.581 10.612 -2.516 1.00 98.00 325 SER A O 1
ATOM 2682 N N . LEU A 1 326 ? 21.625 10.543 -3.460 1.00 97.50 326 LEU A N 1
ATOM 2683 C CA . LEU A 1 326 ? 21.437 9.285 -4.187 1.00 97.50 326 LEU A CA 1
ATOM 2684 C C . LEU A 1 326 ? 21.032 8.150 -3.244 1.00 97.50 326 LEU A C 1
ATOM 2686 O O . LEU A 1 326 ? 20.038 7.456 -3.479 1.00 97.50 326 LEU A O 1
ATOM 2690 N N . TRP A 1 327 ? 21.812 7.928 -2.188 1.00 98.00 327 TRP A N 1
ATOM 2691 C CA . TRP A 1 327 ? 21.590 6.821 -1.264 1.00 98.00 327 TRP A CA 1
ATOM 2692 C C . TRP A 1 327 ? 20.337 7.018 -0.421 1.00 98.00 327 TRP A C 1
ATOM 2694 O O . TRP A 1 327 ? 19.651 6.035 -0.135 1.00 98.00 327 TRP A O 1
ATOM 2704 N N . THR A 1 328 ? 19.975 8.260 -0.098 1.00 98.12 328 THR A N 1
ATOM 2705 C CA . THR A 1 328 ? 18.702 8.554 0.570 1.00 98.12 328 THR A CA 1
ATOM 2706 C C . THR A 1 328 ? 17.522 8.213 -0.341 1.00 98.12 328 THR A C 1
ATOM 2708 O O . THR A 1 328 ? 16.636 7.459 0.068 1.00 98.12 328 THR A O 1
ATOM 2711 N N . ILE A 1 329 ? 17.533 8.672 -1.599 1.00 97.44 329 ILE A N 1
ATOM 2712 C CA . ILE A 1 329 ? 16.475 8.378 -2.584 1.00 97.44 329 ILE A CA 1
ATOM 2713 C C . ILE A 1 329 ? 16.340 6.866 -2.820 1.00 97.44 329 ILE A C 1
ATOM 2715 O O . ILE A 1 329 ? 15.223 6.348 -2.850 1.00 97.44 329 ILE A O 1
ATOM 2719 N N . LYS A 1 330 ? 17.461 6.141 -2.934 1.00 95.88 330 LYS A N 1
ATOM 2720 C CA . LYS A 1 330 ? 17.475 4.675 -3.095 1.00 95.88 330 LYS A CA 1
ATOM 2721 C C . LYS A 1 330 ? 17.043 3.928 -1.832 1.00 95.88 330 LYS A C 1
ATOM 2723 O O . LYS A 1 330 ? 16.477 2.840 -1.927 1.00 95.88 330 LYS A O 1
ATOM 2728 N N . GLY A 1 331 ? 17.367 4.470 -0.661 1.00 94.75 331 GLY A N 1
ATOM 2729 C CA . GLY A 1 331 ? 17.245 3.786 0.623 1.00 94.75 331 GLY A CA 1
ATOM 2730 C C . GLY A 1 331 ? 15.871 3.900 1.277 1.00 94.75 331 GLY A C 1
ATOM 2731 O O . GLY A 1 331 ? 15.467 2.975 1.988 1.00 94.75 331 GLY A O 1
ATOM 2732 N N . VAL A 1 332 ? 15.146 5.003 1.059 1.00 95.06 332 VAL A N 1
ATOM 2733 C CA . VAL A 1 332 ? 13.796 5.192 1.614 1.00 95.06 332 VAL A CA 1
ATOM 2734 C C . VAL A 1 332 ? 12.814 4.268 0.897 1.00 95.06 332 VAL A C 1
ATOM 2736 O O . VAL A 1 332 ? 12.630 4.332 -0.321 1.00 95.06 332 VAL A O 1
ATOM 2739 N N . LYS A 1 333 ? 12.134 3.394 1.646 1.00 90.81 333 LYS A N 1
ATOM 2740 C CA . LYS A 1 333 ? 11.160 2.479 1.040 1.00 90.81 333 LYS A CA 1
ATOM 2741 C C . LYS A 1 333 ? 9.920 3.267 0.632 1.00 90.81 333 LYS A C 1
ATOM 2743 O O . LYS A 1 333 ? 9.402 4.067 1.401 1.00 90.81 333 LYS A O 1
ATOM 2748 N N . ARG A 1 334 ? 9.321 2.924 -0.514 1.00 87.62 334 ARG A N 1
ATOM 2749 C CA . ARG A 1 334 ? 8.081 3.563 -1.013 1.00 87.62 334 ARG A CA 1
ATOM 2750 C C . ARG A 1 334 ? 6.910 3.558 -0.012 1.00 87.62 334 ARG A C 1
ATOM 2752 O O . ARG A 1 334 ? 6.004 4.379 -0.126 1.00 87.62 334 ARG A O 1
ATOM 2759 N N . ARG A 1 335 ? 6.891 2.602 0.924 1.00 85.44 335 ARG A N 1
ATOM 2760 C CA . ARG A 1 335 ? 5.881 2.513 1.994 1.00 85.44 335 ARG A CA 1
ATOM 2761 C C . ARG A 1 335 ? 6.103 3.511 3.139 1.00 85.44 335 ARG A C 1
ATOM 2763 O O . ARG A 1 335 ? 5.158 3.772 3.868 1.00 85.44 335 ARG A O 1
ATOM 2770 N N . GLU A 1 336 ? 7.327 4.012 3.299 1.00 90.31 336 GLU A N 1
ATOM 2771 C CA . GLU A 1 336 ? 7.725 4.985 4.325 1.00 90.31 336 GLU A CA 1
ATOM 2772 C C . GLU A 1 336 ? 7.450 6.405 3.816 1.00 90.31 336 GLU A C 1
ATOM 2774 O O . GLU A 1 336 ? 6.676 7.131 4.432 1.00 90.31 336 GLU A O 1
ATOM 2779 N N . ALA A 1 337 ? 7.977 6.762 2.641 1.00 93.19 337 ALA A N 1
ATOM 2780 C CA . ALA A 1 337 ? 7.679 8.023 1.962 1.00 93.19 337 ALA A CA 1
ATOM 2781 C C . ALA A 1 337 ? 7.713 7.854 0.436 1.00 93.19 337 ALA A C 1
ATOM 2783 O O . ALA A 1 337 ? 8.396 6.977 -0.104 1.00 93.19 337 ALA A O 1
ATOM 2784 N N . LYS A 1 338 ? 6.962 8.691 -0.288 1.00 94.56 338 LYS A N 1
ATOM 2785 C CA . LYS A 1 338 ? 7.088 8.774 -1.749 1.00 94.56 338 LYS A CA 1
ATOM 2786 C C . LYS A 1 338 ? 8.368 9.523 -2.106 1.00 94.56 338 LYS A C 1
ATOM 2788 O O . LYS A 1 338 ? 8.737 10.467 -1.426 1.00 94.56 338 LYS A O 1
ATOM 2793 N N . GLU A 1 339 ? 8.979 9.168 -3.232 1.00 94.88 339 GLU A N 1
ATOM 2794 C CA . GLU A 1 339 ? 10.203 9.820 -3.724 1.00 94.88 339 GLU A CA 1
ATOM 2795 C C . GLU A 1 339 ? 10.090 11.354 -3.803 1.00 94.88 339 GLU A C 1
ATOM 2797 O O . GLU A 1 339 ? 11.013 12.054 -3.420 1.00 94.88 339 GLU A O 1
ATOM 2802 N N . GLU A 1 340 ? 8.945 11.888 -4.234 1.00 96.00 340 GLU A N 1
ATOM 2803 C CA . GLU A 1 340 ? 8.687 13.336 -4.272 1.00 96.00 340 GLU A CA 1
ATOM 2804 C C . GLU A 1 340 ? 8.768 13.991 -2.882 1.00 96.00 340 GLU A C 1
ATOM 2806 O O . GLU A 1 340 ? 9.303 15.086 -2.732 1.00 96.00 340 GLU A O 1
ATOM 2811 N N . GLU A 1 341 ? 8.285 13.297 -1.850 1.00 96.19 341 GLU A N 1
ATOM 2812 C CA . GLU A 1 341 ? 8.361 13.763 -0.465 1.00 96.19 341 GLU A CA 1
ATOM 2813 C C . GLU A 1 341 ? 9.807 13.707 0.043 1.00 96.19 341 GLU A C 1
ATOM 2815 O O . GLU A 1 341 ? 10.258 14.648 0.689 1.00 96.19 341 GLU A O 1
ATOM 2820 N N . VAL A 1 342 ? 10.557 12.656 -0.320 1.00 97.88 342 VAL A N 1
ATOM 2821 C CA . VAL A 1 342 ? 12.000 12.554 -0.035 1.00 97.88 342 VAL A CA 1
ATOM 2822 C C . VAL A 1 342 ? 12.750 13.727 -0.665 1.00 97.88 342 VAL A C 1
ATOM 2824 O O . VAL A 1 342 ? 13.481 14.429 0.025 1.00 97.88 342 VAL A O 1
ATOM 2827 N N . ARG A 1 343 ? 12.517 13.992 -1.955 1.00 98.00 343 ARG A N 1
ATOM 2828 C CA . ARG A 1 343 ? 13.133 15.103 -2.695 1.00 98.00 343 ARG A CA 1
ATOM 2829 C C . ARG A 1 343 ? 12.800 16.460 -2.081 1.00 98.00 343 ARG A C 1
ATOM 2831 O O . ARG A 1 343 ? 13.678 17.310 -1.989 1.00 98.00 343 ARG A O 1
ATOM 2838 N N . LYS A 1 344 ? 11.565 16.660 -1.606 1.00 97.69 344 LYS A N 1
ATOM 2839 C CA . LYS A 1 344 ? 11.178 17.887 -0.895 1.00 97.69 344 LYS A CA 1
ATOM 2840 C C . LYS A 1 344 ? 12.013 18.093 0.374 1.00 97.69 344 LYS A C 1
ATOM 2842 O O . LYS A 1 344 ? 12.518 19.193 0.570 1.00 97.69 344 LYS A O 1
ATOM 2847 N N . VAL A 1 345 ? 12.183 17.050 1.191 1.00 97.75 345 VAL A N 1
ATOM 2848 C CA . VAL A 1 345 ? 13.012 17.117 2.408 1.00 97.75 345 VAL A CA 1
ATOM 2849 C C . VAL A 1 345 ? 14.474 17.383 2.054 1.00 97.75 345 VAL A C 1
ATOM 2851 O O . VAL A 1 345 ? 15.069 18.293 2.618 1.00 97.75 345 VAL A O 1
ATOM 2854 N N . LEU A 1 346 ? 15.035 16.669 1.071 1.00 98.12 346 LEU A N 1
ATOM 2855 C CA . LEU A 1 346 ? 16.407 16.901 0.600 1.00 98.12 346 LEU A CA 1
ATOM 2856 C C . LEU A 1 346 ? 16.618 18.355 0.158 1.00 98.12 346 LEU A C 1
ATOM 2858 O O . LEU A 1 346 ? 17.574 18.993 0.588 1.00 98.12 346 LEU A O 1
ATOM 2862 N N . ARG A 1 347 ? 15.682 18.916 -0.616 1.00 97.94 347 ARG A N 1
ATOM 2863 C CA . ARG A 1 347 ? 15.725 20.321 -1.040 1.00 97.94 347 ARG A CA 1
ATOM 2864 C C . ARG A 1 347 ? 15.686 21.287 0.143 1.00 97.94 347 ARG A C 1
ATOM 2866 O O . ARG A 1 347 ? 16.433 22.259 0.146 1.00 97.94 347 ARG A O 1
ATOM 2873 N N . THR A 1 348 ? 14.836 21.033 1.142 1.00 97.81 348 THR A N 1
ATOM 2874 C CA . THR A 1 348 ? 14.804 21.830 2.380 1.00 97.81 348 THR A CA 1
ATOM 2875 C C . THR A 1 348 ? 16.147 21.788 3.107 1.00 97.81 348 THR A C 1
ATOM 2877 O O . THR A 1 348 ? 16.592 22.819 3.591 1.00 97.81 348 THR A O 1
ATOM 2880 N N . LEU A 1 349 ? 16.821 20.638 3.107 1.00 97.44 349 LEU A N 1
ATOM 2881 C CA . LEU A 1 349 ? 18.142 20.454 3.711 1.00 97.44 349 LEU A CA 1
ATOM 2882 C C . LEU A 1 349 ? 19.304 20.974 2.846 1.00 97.44 349 LEU A C 1
ATOM 2884 O O . LEU A 1 349 ? 20.453 20.774 3.226 1.00 97.44 349 LEU A O 1
ATOM 2888 N N . LYS A 1 350 ? 19.020 21.637 1.713 1.00 97.25 350 LYS A N 1
ATOM 2889 C CA . LYS A 1 350 ? 19.999 22.118 0.717 1.00 97.25 350 LYS A CA 1
ATOM 2890 C C . LYS A 1 350 ? 20.827 21.008 0.055 1.00 97.25 350 LYS A C 1
ATOM 2892 O O . LYS A 1 350 ? 21.905 21.268 -0.467 1.00 97.25 350 LYS A O 1
ATOM 2897 N N . LEU A 1 351 ? 20.299 19.786 0.017 1.00 97.06 351 LEU A N 1
ATOM 2898 C CA . LEU A 1 351 ? 20.896 18.675 -0.718 1.00 97.06 351 LEU A CA 1
ATOM 2899 C C . LEU A 1 351 ? 20.449 18.687 -2.198 1.00 97.06 351 LEU A C 1
ATOM 2901 O O . LEU A 1 351 ? 19.268 18.933 -2.479 1.00 97.06 351 LEU A O 1
ATOM 2905 N N . PRO A 1 352 ? 21.357 18.402 -3.151 1.00 94.75 352 PRO A N 1
ATOM 2906 C CA . PRO A 1 352 ? 21.141 18.543 -4.592 1.00 94.75 352 PRO A CA 1
ATOM 2907 C C . PRO A 1 352 ? 20.323 17.385 -5.186 1.00 94.75 352 PRO A C 1
ATOM 2909 O O . PRO A 1 352 ? 20.773 16.593 -6.013 1.00 94.75 352 PRO A O 1
ATOM 2912 N N . GLU A 1 353 ? 19.054 17.280 -4.795 1.00 94.00 353 GLU A N 1
ATOM 2913 C CA . GLU A 1 353 ? 18.153 16.228 -5.288 1.00 94.00 353 GLU A CA 1
ATOM 2914 C C . GLU A 1 353 ? 17.988 16.237 -6.821 1.00 94.00 353 GLU A C 1
ATOM 2916 O O . GLU A 1 353 ? 17.808 15.187 -7.442 1.00 94.00 353 GLU A O 1
ATOM 2921 N N . ASN A 1 354 ? 18.113 17.411 -7.444 1.00 91.75 354 ASN A N 1
ATOM 2922 C CA . ASN A 1 354 ? 18.005 17.635 -8.886 1.00 91.75 354 ASN A CA 1
ATOM 2923 C C . ASN A 1 354 ? 19.194 17.092 -9.699 1.00 91.75 354 ASN A C 1
ATOM 2925 O O . ASN A 1 354 ? 19.081 17.015 -10.926 1.00 91.75 354 ASN A O 1
ATOM 2929 N N . HIS A 1 355 ? 20.304 16.725 -9.050 1.00 93.31 355 HIS A N 1
ATOM 2930 C CA . HIS A 1 355 ? 21.422 16.021 -9.692 1.00 93.31 355 HIS A CA 1
ATOM 2931 C C . HIS A 1 355 ? 21.148 14.518 -9.834 1.00 93.31 355 HIS A C 1
ATOM 2933 O O . HIS A 1 355 ? 21.778 13.845 -10.651 1.00 93.31 355 HIS A O 1
ATOM 2939 N N . ILE A 1 356 ? 20.179 13.992 -9.072 1.00 96.19 356 ILE A N 1
ATOM 2940 C CA . ILE A 1 356 ? 19.830 12.571 -9.051 1.00 96.19 356 ILE A CA 1
ATOM 2941 C C . ILE A 1 356 ? 18.688 12.294 -10.024 1.00 96.19 356 ILE A C 1
ATOM 2943 O O . ILE A 1 356 ? 17.506 12.497 -9.708 1.00 96.19 356 ILE A O 1
ATOM 2947 N N . ILE A 1 357 ? 19.021 11.763 -11.197 1.00 97.44 357 ILE A N 1
ATOM 2948 C CA . ILE A 1 357 ? 18.034 11.414 -12.218 1.00 97.44 357 ILE A CA 1
ATOM 2949 C C . ILE A 1 357 ? 17.479 10.023 -11.940 1.00 97.44 357 ILE A C 1
ATOM 2951 O O . ILE A 1 357 ? 18.216 9.068 -11.713 1.00 97.44 357 ILE A O 1
ATOM 2955 N N . THR A 1 358 ? 16.151 9.909 -11.914 1.00 96.62 358 THR A N 1
ATOM 2956 C CA . THR A 1 358 ? 15.461 8.637 -11.670 1.00 96.62 358 THR A CA 1
ATOM 2957 C C . THR A 1 358 ? 14.824 8.126 -12.945 1.00 96.62 358 THR A C 1
ATOM 2959 O O . THR A 1 358 ? 13.889 8.738 -13.462 1.00 96.62 358 THR A O 1
ATOM 2962 N N . ILE A 1 359 ? 15.276 6.961 -13.398 1.00 96.38 359 ILE A N 1
ATOM 2963 C CA . ILE A 1 359 ? 14.791 6.323 -14.617 1.00 96.38 359 ILE A CA 1
ATOM 2964 C C . ILE A 1 359 ? 13.882 5.155 -14.223 1.00 96.38 359 ILE A C 1
ATOM 2966 O O . ILE A 1 359 ? 14.261 4.257 -13.466 1.00 96.38 359 ILE A O 1
ATOM 2970 N N . LYS A 1 360 ? 12.625 5.209 -14.682 1.00 94.75 360 LYS A N 1
ATOM 2971 C CA . LYS A 1 360 ? 11.546 4.277 -14.305 1.00 94.75 360 LYS A CA 1
ATOM 2972 C C . LYS A 1 360 ? 11.095 3.459 -15.509 1.00 94.75 360 LYS A C 1
ATOM 2974 O O . LYS A 1 360 ? 10.064 3.771 -16.110 1.00 94.75 360 LYS A O 1
ATOM 2979 N N . ALA A 1 361 ? 11.826 2.391 -15.798 1.00 92.62 361 ALA A N 1
ATOM 2980 C CA . ALA A 1 361 ? 11.451 1.417 -16.813 1.00 92.62 361 ALA A CA 1
ATOM 2981 C C . ALA A 1 361 ? 10.306 0.496 -16.351 1.00 92.62 361 ALA A C 1
ATOM 2983 O O . ALA A 1 361 ? 9.862 0.489 -15.194 1.00 92.62 361 ALA A O 1
ATOM 2984 N N . TYR A 1 362 ? 9.797 -0.321 -17.271 1.00 89.19 362 TYR A N 1
ATOM 2985 C CA . TYR A 1 362 ? 8.856 -1.379 -16.923 1.00 89.19 362 TYR A CA 1
ATOM 2986 C C . TYR A 1 362 ? 9.558 -2.469 -16.089 1.00 89.19 362 TYR A C 1
ATOM 2988 O O . TYR A 1 362 ? 10.471 -3.137 -16.557 1.00 89.19 362 TYR A O 1
ATOM 2996 N N . GLY A 1 363 ? 9.143 -2.633 -14.827 1.00 85.38 363 GLY A N 1
ATOM 2997 C CA . GLY A 1 363 ? 9.688 -3.647 -13.911 1.00 85.38 363 GLY A CA 1
ATOM 2998 C C . GLY A 1 363 ? 10.992 -3.268 -13.198 1.00 85.38 363 GLY A C 1
ATOM 2999 O O . GLY A 1 363 ? 11.415 -3.999 -12.307 1.00 85.38 363 GLY A O 1
ATOM 3000 N N . ARG A 1 364 ? 11.601 -2.119 -13.518 1.00 91.00 364 ARG A N 1
ATOM 3001 C CA . ARG A 1 364 ? 12.868 -1.673 -12.922 1.00 91.00 364 ARG A CA 1
ATOM 3002 C C . ARG A 1 364 ? 12.872 -0.165 -12.686 1.00 91.00 364 ARG A C 1
ATOM 3004 O O . ARG A 1 364 ? 12.342 0.598 -13.485 1.00 91.00 364 ARG A O 1
ATOM 3011 N N . THR A 1 365 ? 13.522 0.255 -11.607 1.00 92.75 365 THR A N 1
ATOM 3012 C CA . THR A 1 365 ? 13.855 1.659 -11.344 1.00 92.75 365 THR A CA 1
ATOM 3013 C C . THR A 1 365 ? 15.328 1.728 -10.977 1.00 92.75 365 THR A C 1
ATOM 3015 O O . THR A 1 365 ? 15.796 0.900 -10.194 1.00 92.75 365 THR A O 1
ATOM 3018 N N . TRP A 1 366 ? 16.051 2.698 -11.518 1.00 95.62 366 TRP A N 1
ATOM 3019 C CA . TRP A 1 366 ? 17.407 3.016 -11.086 1.00 95.62 366 TRP A CA 1
ATOM 3020 C C . TRP A 1 366 ? 17.605 4.528 -11.013 1.00 95.62 366 TRP A C 1
ATOM 3022 O O . TRP A 1 366 ? 16.729 5.309 -11.393 1.00 95.62 366 TRP A O 1
ATOM 3032 N N . HIS A 1 367 ? 18.733 4.919 -10.430 1.00 96.00 367 HIS A N 1
ATOM 3033 C CA . HIS A 1 367 ? 19.060 6.303 -10.128 1.00 96.00 367 HIS A CA 1
ATOM 3034 C C . HIS A 1 367 ? 20.515 6.553 -10.489 1.00 96.00 367 HIS A C 1
ATOM 3036 O O . HIS A 1 367 ? 21.364 5.721 -10.150 1.00 96.00 367 HIS A O 1
ATOM 3042 N N . GLU A 1 368 ? 20.777 7.688 -11.122 1.00 95.06 368 GLU A N 1
ATOM 3043 C CA . GLU A 1 368 ? 22.108 8.094 -11.566 1.00 95.06 368 GLU A CA 1
ATOM 3044 C C . GLU A 1 368 ? 22.427 9.513 -11.106 1.00 95.06 368 GLU A C 1
ATOM 3046 O O . GLU A 1 368 ? 21.530 10.353 -11.003 1.00 95.06 368 GLU A O 1
ATOM 3051 N N . ILE A 1 369 ? 23.705 9.751 -10.808 1.00 94.81 369 ILE A N 1
ATOM 3052 C CA . ILE A 1 369 ? 24.249 11.082 -10.533 1.00 94.81 369 ILE A CA 1
ATOM 3053 C C . ILE A 1 369 ? 24.776 11.613 -11.862 1.00 94.81 369 ILE A C 1
ATOM 3055 O O . ILE A 1 369 ? 25.610 10.961 -12.488 1.00 94.81 369 ILE A O 1
ATOM 3059 N N . ALA A 1 370 ? 24.294 12.773 -12.298 1.00 91.88 370 ALA A N 1
ATOM 3060 C CA . ALA A 1 370 ? 24.835 13.410 -13.494 1.00 91.88 370 ALA A CA 1
ATOM 3061 C C . ALA A 1 370 ? 26.218 14.023 -13.209 1.00 91.88 370 ALA A C 1
ATOM 3063 O O . ALA A 1 370 ? 26.368 14.777 -12.251 1.00 91.88 370 ALA A O 1
ATOM 3064 N N . ARG A 1 371 ? 27.221 13.740 -14.051 1.00 88.12 371 ARG A N 1
ATOM 3065 C CA . ARG A 1 371 ? 28.587 14.301 -13.941 1.00 88.12 371 ARG A CA 1
ATOM 3066 C C . ARG A 1 371 ? 28.744 15.652 -14.620 1.00 88.12 371 ARG A C 1
ATOM 3068 O O . ARG A 1 371 ? 29.706 16.368 -14.372 1.00 88.12 371 ARG A O 1
ATOM 3075 N N . SER A 1 372 ? 27.823 15.988 -15.513 1.00 90.62 372 SER A N 1
ATOM 3076 C CA . SER A 1 372 ? 27.816 17.243 -16.253 1.00 90.62 372 SER A CA 1
ATOM 3077 C C . SER A 1 372 ? 26.393 17.624 -16.640 1.00 90.62 372 SER A C 1
ATOM 3079 O O . SER A 1 372 ? 25.479 16.797 -16.604 1.00 90.62 372 SER A O 1
ATOM 3081 N N . GLU A 1 373 ? 26.194 18.873 -17.055 1.00 91.75 373 GLU A N 1
ATOM 3082 C CA . GLU A 1 373 ? 24.889 19.330 -17.540 1.00 91.75 373 GLU A CA 1
ATOM 3083 C C . GLU A 1 373 ? 24.466 18.612 -18.837 1.00 91.75 373 GLU A C 1
ATOM 3085 O O . GLU A 1 373 ? 23.282 18.347 -19.039 1.00 91.75 373 GLU A O 1
ATOM 3090 N N . ASP A 1 374 ? 25.412 18.219 -19.694 1.00 94.19 374 ASP A N 1
ATOM 3091 C CA . ASP A 1 374 ? 25.106 17.451 -20.907 1.00 94.19 374 ASP A CA 1
ATOM 3092 C C . ASP A 1 374 ? 24.700 16.010 -20.585 1.00 94.19 374 ASP A C 1
ATOM 3094 O O . ASP A 1 374 ? 23.730 15.493 -21.147 1.00 94.19 374 ASP A O 1
ATOM 3098 N N . GLU A 1 375 ? 25.374 15.370 -19.623 1.00 93.12 375 GLU A N 1
ATOM 3099 C CA . GLU A 1 375 ? 24.946 14.066 -19.115 1.00 93.12 375 GLU A CA 1
ATOM 3100 C C . GLU A 1 375 ? 23.585 14.161 -18.423 1.00 93.12 375 GLU A C 1
ATOM 3102 O O . GLU A 1 375 ? 22.720 13.313 -18.642 1.00 93.12 375 GLU A O 1
ATOM 3107 N N . ARG A 1 376 ? 23.344 15.228 -17.655 1.00 93.12 376 ARG A N 1
ATOM 3108 C CA . ARG A 1 376 ? 22.046 15.494 -17.033 1.00 93.12 376 ARG A CA 1
ATOM 3109 C C . ARG A 1 376 ? 20.938 15.588 -18.079 1.00 93.12 376 ARG A C 1
ATOM 3111 O O . ARG A 1 376 ? 19.912 14.926 -17.931 1.00 93.12 376 ARG A O 1
ATOM 3118 N N . LYS A 1 377 ? 21.143 16.349 -19.159 1.00 94.81 377 LYS A N 1
ATOM 3119 C CA . LYS A 1 377 ? 20.196 16.439 -20.286 1.00 94.81 377 LYS A CA 1
ATOM 3120 C C . LYS A 1 377 ? 19.971 15.080 -20.952 1.00 94.81 377 LYS A C 1
ATOM 3122 O O . LYS A 1 377 ? 18.824 14.733 -21.232 1.00 94.81 377 LYS A O 1
ATOM 3127 N N . ARG A 1 378 ? 21.033 14.291 -21.163 1.00 95.56 378 ARG A N 1
ATOM 3128 C CA . ARG A 1 378 ? 20.939 12.926 -21.711 1.00 95.56 378 ARG A CA 1
ATOM 3129 C C . ARG A 1 378 ? 20.084 12.022 -20.819 1.00 95.56 378 ARG A C 1
ATOM 3131 O O . ARG A 1 378 ? 19.145 11.407 -21.313 1.00 95.56 378 ARG A O 1
ATOM 3138 N N . LEU A 1 379 ? 20.373 11.978 -19.518 1.00 96.12 379 LEU A N 1
ATOM 3139 C CA . LEU A 1 379 ? 19.653 11.155 -18.541 1.00 96.12 379 LEU A CA 1
ATOM 3140 C C . LEU A 1 379 ? 18.190 11.590 -18.384 1.00 96.12 379 LEU A C 1
ATOM 3142 O O . LEU A 1 379 ? 17.308 10.747 -18.238 1.00 96.12 379 LEU A O 1
ATOM 3146 N N . LEU A 1 380 ? 17.905 12.896 -18.431 1.00 95.38 380 LEU A N 1
ATOM 3147 C CA . LEU A 1 380 ? 16.532 13.409 -18.425 1.00 95.38 380 LEU A CA 1
ATOM 3148 C C . LEU A 1 380 ? 15.760 12.943 -19.664 1.00 95.38 380 LEU A C 1
ATOM 3150 O O . LEU A 1 380 ? 14.647 12.436 -19.527 1.00 95.38 380 LEU A O 1
ATOM 3154 N N . ARG A 1 381 ? 16.370 13.033 -20.853 1.00 95.75 381 ARG A N 1
ATOM 3155 C CA . ARG A 1 381 ? 15.788 12.512 -22.098 1.00 95.75 381 ARG A CA 1
ATOM 3156 C C . ARG A 1 381 ? 15.543 11.004 -22.014 1.00 95.75 381 ARG A C 1
ATOM 3158 O O . ARG A 1 381 ? 14.471 10.536 -22.384 1.00 95.75 381 ARG A O 1
ATOM 3165 N N . GLU A 1 382 ? 16.491 10.242 -21.477 1.00 96.19 382 GLU A N 1
ATOM 3166 C CA . GLU A 1 382 ? 16.328 8.803 -21.244 1.00 96.19 382 GLU A CA 1
ATOM 3167 C C . GLU A 1 382 ? 15.167 8.504 -20.282 1.00 96.19 382 GLU A C 1
ATOM 3169 O O . GLU A 1 382 ? 14.319 7.656 -20.569 1.00 96.19 382 GLU A O 1
ATOM 3174 N N . ALA A 1 383 ? 15.059 9.246 -19.176 1.00 96.19 383 ALA A N 1
ATOM 3175 C CA . ALA A 1 383 ? 13.964 9.106 -18.220 1.00 96.19 383 ALA A CA 1
ATOM 3176 C C . ALA A 1 383 ? 12.590 9.390 -18.857 1.00 96.19 383 ALA A C 1
ATOM 3178 O O . ALA A 1 383 ? 11.608 8.706 -18.545 1.00 96.19 383 ALA A O 1
ATOM 3179 N N . GLU A 1 384 ? 12.505 10.372 -19.756 1.00 96.62 384 GLU A N 1
ATOM 3180 C CA . GLU A 1 384 ? 11.294 10.677 -20.525 1.00 96.62 384 GLU A CA 1
ATOM 3181 C C . GLU A 1 384 ? 10.931 9.554 -21.503 1.00 96.62 384 GLU A C 1
ATOM 3183 O O . GLU A 1 384 ? 9.768 9.127 -21.544 1.00 96.62 384 GLU A O 1
ATOM 3188 N N . ILE A 1 385 ? 11.916 9.027 -22.236 1.00 96.62 385 ILE A N 1
ATOM 3189 C CA . ILE A 1 385 ? 11.732 7.899 -23.157 1.00 96.62 385 ILE A CA 1
ATOM 3190 C C . ILE A 1 385 ? 11.247 6.666 -22.389 1.00 96.62 385 ILE A C 1
ATOM 3192 O O . ILE A 1 385 ? 10.243 6.067 -22.777 1.00 96.62 385 ILE A O 1
ATOM 3196 N N . GLU A 1 386 ? 11.872 6.324 -21.262 1.00 96.94 386 GLU A N 1
ATOM 3197 C CA . GLU A 1 386 ? 11.468 5.186 -20.428 1.00 96.94 386 GLU A CA 1
ATOM 3198 C C . GLU A 1 386 ? 10.074 5.367 -19.824 1.00 96.94 386 GLU A C 1
ATOM 3200 O O . GLU A 1 386 ? 9.269 4.430 -19.792 1.00 96.94 386 GLU A O 1
ATOM 3205 N N . LYS A 1 387 ? 9.723 6.589 -19.409 1.00 95.62 387 LYS A N 1
ATOM 3206 C CA . LYS A 1 387 ? 8.364 6.909 -18.953 1.00 95.62 387 LYS A CA 1
ATOM 3207 C C . LYS A 1 387 ? 7.342 6.658 -20.064 1.00 95.62 387 LYS A C 1
ATOM 3209 O O . LYS A 1 387 ? 6.299 6.049 -19.798 1.00 95.62 387 LYS A O 1
ATOM 3214 N N . LYS A 1 388 ? 7.626 7.093 -21.297 1.00 96.06 388 LYS A N 1
ATOM 3215 C CA . LYS A 1 388 ? 6.771 6.850 -22.470 1.00 96.06 388 LYS A CA 1
ATOM 3216 C C . LYS A 1 388 ? 6.684 5.352 -22.782 1.00 96.06 388 LYS A C 1
ATOM 3218 O O . LYS A 1 388 ? 5.575 4.818 -22.820 1.00 96.06 388 LYS A O 1
ATOM 3223 N N . ARG A 1 389 ? 7.824 4.662 -22.894 1.00 97.00 389 ARG A N 1
ATOM 3224 C CA . ARG A 1 389 ? 7.941 3.212 -23.138 1.00 97.00 389 ARG A CA 1
ATOM 3225 C C . ARG A 1 389 ? 7.112 2.408 -22.140 1.00 97.00 389 ARG A C 1
ATOM 3227 O O . ARG A 1 389 ? 6.257 1.615 -22.527 1.00 97.00 389 ARG A O 1
ATOM 3234 N N . ARG A 1 390 ? 7.288 2.673 -20.843 1.00 95.88 390 ARG A N 1
ATOM 3235 C CA . ARG A 1 390 ? 6.545 2.020 -19.758 1.00 95.88 390 ARG A CA 1
ATOM 3236 C C . ARG A 1 390 ? 5.035 2.217 -19.887 1.00 95.88 390 ARG A C 1
ATOM 3238 O O . ARG A 1 390 ? 4.281 1.269 -19.665 1.00 95.88 390 ARG A O 1
ATOM 3245 N N . ASN A 1 391 ? 4.582 3.428 -20.210 1.00 95.50 391 ASN A N 1
ATOM 3246 C CA . ASN A 1 391 ? 3.157 3.712 -20.382 1.00 95.50 391 ASN A CA 1
ATOM 3247 C C . ASN A 1 391 ? 2.564 2.934 -21.563 1.00 95.50 391 ASN A C 1
ATOM 3249 O O . ASN A 1 391 ? 1.476 2.369 -21.424 1.00 95.50 391 ASN A O 1
ATOM 3253 N N . LEU A 1 392 ? 3.291 2.858 -22.681 1.00 96.94 392 LEU A N 1
ATOM 3254 C CA . LEU A 1 392 ? 2.891 2.077 -23.851 1.00 96.94 392 LEU A CA 1
ATOM 3255 C C . LEU A 1 392 ? 2.824 0.580 -23.517 1.00 96.94 392 LEU A C 1
ATOM 3257 O O . LEU A 1 392 ? 1.763 -0.016 -23.689 1.00 96.94 392 LEU A O 1
ATOM 3261 N N . ILE A 1 393 ? 3.873 -0.001 -22.918 1.00 96.88 393 ILE A N 1
ATOM 3262 C CA . ILE A 1 393 ? 3.898 -1.417 -22.496 1.00 96.88 393 ILE A CA 1
ATOM 3263 C C . ILE A 1 393 ? 2.714 -1.740 -21.576 1.00 96.88 393 ILE A C 1
ATOM 3265 O O . ILE A 1 393 ? 1.973 -2.691 -21.821 1.00 96.88 393 ILE A O 1
ATOM 3269 N N . LEU A 1 394 ? 2.485 -0.937 -20.530 1.00 95.31 394 LEU A N 1
ATOM 3270 C CA . LEU A 1 394 ? 1.365 -1.149 -19.605 1.00 95.31 394 LEU A CA 1
ATOM 3271 C C . LEU A 1 394 ? 0.012 -1.077 -20.321 1.00 95.31 394 LEU A C 1
ATOM 3273 O O . LEU A 1 394 ? -0.897 -1.845 -19.998 1.00 95.31 394 LEU A O 1
ATOM 3277 N N . GLY A 1 395 ? -0.138 -0.152 -21.267 1.00 96.31 395 GLY A N 1
ATOM 3278 C CA . GLY A 1 395 ? -1.351 -0.008 -22.057 1.00 96.31 395 GLY A CA 1
ATOM 3279 C C . GLY A 1 395 ? -1.586 -1.190 -23.000 1.00 96.31 395 GLY A C 1
ATOM 3280 O O . GLY A 1 395 ? -2.715 -1.678 -23.073 1.00 96.31 395 GLY A O 1
ATOM 3281 N N . VAL A 1 396 ? -0.542 -1.693 -23.662 1.00 97.12 396 VAL A N 1
ATOM 3282 C CA . VAL A 1 396 ? -0.609 -2.887 -24.520 1.00 97.12 396 VAL A CA 1
ATOM 3283 C C . VAL A 1 396 ? -0.920 -4.128 -23.687 1.00 97.12 396 VAL A C 1
ATOM 3285 O O . VAL A 1 396 ? -1.868 -4.846 -23.990 1.00 97.12 396 VAL A O 1
ATOM 3288 N N . MET A 1 397 ? -0.220 -4.341 -22.570 1.00 94.88 397 MET A N 1
ATOM 3289 C CA . MET A 1 397 ? -0.487 -5.467 -21.670 1.00 94.88 397 MET A CA 1
ATOM 3290 C C . MET A 1 397 ? -1.938 -5.504 -21.178 1.00 94.88 397 MET A C 1
ATOM 3292 O O . MET A 1 397 ? -2.539 -6.572 -21.141 1.00 94.88 397 MET A O 1
ATOM 3296 N N . ARG A 1 398 ? -2.544 -4.355 -20.838 1.00 94.06 398 ARG A N 1
ATOM 3297 C CA . ARG A 1 398 ? -3.972 -4.294 -20.454 1.00 94.06 398 ARG A CA 1
ATOM 3298 C C . ARG A 1 398 ? -4.908 -4.777 -21.564 1.00 94.06 398 ARG A C 1
ATOM 3300 O O . ARG A 1 398 ? -5.992 -5.262 -21.258 1.00 94.06 398 ARG A O 1
ATOM 3307 N N . ALA A 1 399 ? -4.511 -4.613 -22.821 1.00 94.69 399 ALA A N 1
ATOM 3308 C CA . ALA A 1 399 ? -5.274 -5.032 -23.988 1.00 94.69 399 ALA A CA 1
ATOM 3309 C C . ALA A 1 399 ? -5.119 -6.527 -24.302 1.00 94.69 399 ALA A C 1
ATOM 3311 O O . ALA A 1 399 ? -6.099 -7.136 -24.728 1.00 94.69 399 ALA A O 1
ATOM 3312 N N . VAL A 1 400 ? -3.932 -7.104 -24.091 1.00 95.00 400 VAL A N 1
ATOM 3313 C CA . VAL A 1 400 ? -3.631 -8.502 -24.455 1.00 95.00 400 VAL A CA 1
ATOM 3314 C C . VAL A 1 400 ? -3.823 -9.497 -23.312 1.00 95.00 400 VAL A C 1
ATOM 3316 O O . VAL A 1 400 ? -4.283 -10.602 -23.566 1.00 95.00 400 VAL A O 1
ATOM 3319 N N . LYS A 1 401 ? -3.582 -9.111 -22.049 1.00 90.25 401 LYS A N 1
ATOM 3320 C CA . LYS A 1 401 ? -3.768 -9.994 -20.879 1.00 90.25 401 LYS A CA 1
ATOM 3321 C C . LYS A 1 401 ? -5.180 -10.595 -20.733 1.00 90.25 401 LYS A C 1
ATOM 3323 O O . LYS A 1 401 ? -5.281 -11.687 -20.180 1.00 90.25 401 LYS A O 1
ATOM 3328 N N . PRO A 1 402 ? -6.272 -9.928 -21.166 1.00 90.94 402 PRO A N 1
ATOM 3329 C CA . PRO A 1 402 ? -7.599 -10.545 -21.197 1.00 90.94 402 PRO A CA 1
ATOM 3330 C C . PRO A 1 402 ? -7.762 -11.651 -22.247 1.00 90.94 402 PRO A C 1
ATOM 3332 O O . PRO A 1 402 ? -8.641 -12.486 -22.077 1.00 90.94 402 PRO A O 1
ATOM 3335 N N . LEU A 1 403 ? -6.965 -11.624 -23.320 1.00 90.62 403 LEU A N 1
ATOM 3336 C CA . LEU A 1 403 ? -6.963 -12.644 -24.372 1.00 90.62 403 LEU A CA 1
ATOM 3337 C C . LEU A 1 403 ? -6.058 -13.812 -23.979 1.00 90.62 403 LEU A C 1
ATOM 3339 O O . LEU A 1 403 ? -6.460 -14.962 -24.078 1.00 90.62 403 LEU A O 1
ATOM 3343 N N . ASP A 1 404 ? -4.865 -13.496 -23.476 1.00 89.25 404 ASP A N 1
ATOM 3344 C CA . ASP A 1 404 ? -3.913 -14.477 -22.977 1.00 89.25 404 ASP A CA 1
ATOM 3345 C C . ASP A 1 404 ? -3.162 -13.921 -21.759 1.00 89.25 404 ASP A C 1
ATOM 3347 O O . ASP A 1 404 ? -2.439 -12.920 -21.832 1.00 89.25 404 ASP A O 1
ATOM 3351 N N . ARG A 1 405 ? -3.328 -14.586 -20.611 1.00 86.88 405 ARG A N 1
ATOM 3352 C CA . ARG A 1 405 ? -2.715 -14.174 -19.344 1.00 86.88 405 ARG A CA 1
ATOM 3353 C C . ARG A 1 405 ? -1.204 -14.360 -19.313 1.00 86.88 405 ARG A C 1
ATOM 3355 O O . ARG A 1 405 ? -0.568 -13.677 -18.507 1.00 86.88 405 ARG A O 1
ATOM 3362 N N . ASP A 1 406 ? -0.630 -15.180 -20.183 1.00 89.38 406 ASP A N 1
ATOM 3363 C CA . ASP A 1 406 ? 0.792 -15.536 -20.142 1.00 89.38 406 ASP A CA 1
ATOM 3364 C C . ASP A 1 406 ? 1.657 -14.691 -21.081 1.00 89.38 406 ASP A C 1
ATOM 3366 O O . ASP A 1 406 ? 2.885 -14.725 -21.006 1.00 89.38 406 ASP A O 1
ATOM 3370 N N . VAL A 1 407 ? 1.027 -13.828 -21.883 1.00 93.31 407 VAL A N 1
ATOM 3371 C CA . VAL A 1 407 ? 1.718 -12.864 -22.745 1.00 93.31 407 VAL A CA 1
ATOM 3372 C C . VAL A 1 407 ? 2.551 -11.872 -21.935 1.00 93.31 407 VAL A C 1
ATOM 3374 O O . VAL A 1 407 ? 2.046 -11.200 -21.028 1.00 93.31 407 VAL A O 1
ATOM 3377 N N . LYS A 1 408 ? 3.816 -11.710 -22.308 1.00 93.88 408 LYS A N 1
ATOM 3378 C CA . LYS A 1 408 ? 4.692 -10.594 -21.938 1.00 93.88 408 LYS A CA 1
ATOM 3379 C C . LYS A 1 408 ? 4.957 -9.743 -23.174 1.00 93.88 408 LYS A C 1
ATOM 3381 O O . LYS A 1 408 ? 4.939 -10.244 -24.294 1.00 93.88 408 LYS A O 1
ATOM 3386 N N . VAL A 1 409 ? 5.169 -8.452 -22.949 1.00 95.88 409 VAL A N 1
ATOM 3387 C CA . VAL A 1 409 ? 5.381 -7.467 -24.010 1.00 95.88 409 VAL A CA 1
ATOM 3388 C C . VAL A 1 409 ? 6.599 -6.626 -23.664 1.00 95.88 409 VAL A C 1
ATOM 3390 O O . VAL A 1 409 ? 6.688 -6.126 -22.538 1.00 95.88 409 VAL A O 1
ATOM 3393 N N . TYR A 1 410 ? 7.481 -6.441 -24.638 1.00 96.75 410 TYR A N 1
ATOM 3394 C CA . TYR A 1 410 ? 8.609 -5.518 -24.587 1.00 96.75 410 TYR A CA 1
ATOM 3395 C C . TYR A 1 410 ? 8.508 -4.544 -25.761 1.00 96.75 410 TYR A C 1
ATOM 3397 O O . TYR A 1 410 ? 7.855 -4.827 -26.764 1.00 96.75 410 TYR A O 1
ATOM 3405 N N . LEU A 1 411 ? 9.069 -3.350 -25.593 1.00 97.44 411 LEU A N 1
ATOM 3406 C CA . LEU A 1 411 ? 8.979 -2.290 -26.591 1.00 97.44 411 LEU A CA 1
ATOM 3407 C C . LEU A 1 411 ? 10.329 -1.597 -26.717 1.00 97.44 411 LEU A C 1
ATOM 3409 O O . LEU A 1 411 ? 10.747 -0.893 -25.792 1.00 97.44 411 LEU A O 1
ATOM 3413 N N . GLU A 1 412 ? 10.978 -1.762 -27.863 1.00 97.00 412 GLU A N 1
ATOM 3414 C CA . GLU A 1 412 ? 12.144 -0.969 -28.229 1.00 97.00 412 GLU A CA 1
ATOM 3415 C C . GLU A 1 412 ? 11.691 0.421 -28.690 1.00 97.00 412 GLU A C 1
ATOM 3417 O O . GLU A 1 412 ? 10.679 0.580 -29.376 1.00 97.00 412 GLU A O 1
ATOM 3422 N N . MET A 1 413 ? 12.448 1.442 -28.294 1.00 96.62 413 MET A N 1
ATOM 3423 C CA . MET A 1 413 ? 12.220 2.831 -28.693 1.00 96.62 413 MET A CA 1
ATOM 3424 C C . MET A 1 413 ? 13.533 3.400 -29.217 1.00 96.62 413 MET A C 1
ATOM 3426 O O . MET A 1 413 ? 14.581 3.081 -28.653 1.00 96.62 413 MET A O 1
ATOM 3430 N N . ASP A 1 414 ? 13.474 4.254 -30.233 1.00 94.81 414 ASP A N 1
ATOM 3431 C CA . ASP A 1 414 ? 14.640 4.986 -30.728 1.00 94.81 414 ASP A CA 1
ATOM 3432 C C . ASP A 1 414 ? 15.077 6.118 -29.772 1.00 94.81 414 ASP A C 1
ATOM 3434 O O . ASP A 1 414 ? 14.452 6.381 -28.737 1.00 94.81 414 ASP A O 1
ATOM 3438 N N . GLY A 1 415 ? 16.153 6.826 -30.135 1.00 90.06 415 GLY A N 1
ATOM 3439 C CA . GLY A 1 415 ? 16.665 7.965 -29.365 1.00 90.06 415 GLY A CA 1
ATOM 3440 C C . GLY A 1 415 ? 15.721 9.175 -29.309 1.00 90.06 415 GLY A C 1
ATOM 3441 O O . GLY A 1 415 ? 15.913 10.066 -28.481 1.00 90.06 415 GLY A O 1
ATOM 3442 N N . GLU A 1 416 ? 14.693 9.242 -30.153 1.00 92.88 416 GLU A N 1
ATOM 3443 C CA . GLU A 1 416 ? 13.626 10.253 -30.120 1.00 92.88 416 GLU A CA 1
ATOM 3444 C C . GLU A 1 416 ? 12.396 9.782 -29.327 1.00 92.88 416 GLU A C 1
ATOM 3446 O O . GLU A 1 416 ? 11.420 10.519 -29.171 1.00 92.88 416 GLU A O 1
ATOM 3451 N N . GLY A 1 417 ? 12.429 8.562 -28.785 1.00 93.44 417 GLY A N 1
ATOM 3452 C CA . GLY A 1 417 ? 11.307 7.966 -28.077 1.00 93.44 417 GLY A CA 1
ATOM 3453 C C . GLY A 1 417 ? 10.172 7.541 -29.005 1.00 93.44 417 GLY A C 1
ATOM 3454 O O . GLY A 1 417 ? 9.008 7.562 -28.586 1.00 93.44 417 GLY A O 1
ATOM 3455 N N . ARG A 1 418 ? 10.464 7.185 -30.255 1.00 96.00 418 ARG A N 1
ATOM 3456 C CA . ARG A 1 418 ? 9.520 6.565 -31.191 1.00 96.00 418 ARG A CA 1
ATOM 3457 C C . ARG A 1 418 ? 9.597 5.038 -31.083 1.00 96.00 418 ARG A C 1
ATOM 3459 O O . ARG A 1 418 ? 10.703 4.507 -30.980 1.00 96.00 418 ARG A O 1
ATOM 3466 N N . PRO A 1 419 ? 8.460 4.323 -31.072 1.00 96.88 419 PRO A N 1
ATOM 3467 C CA . PRO A 1 419 ? 8.452 2.861 -31.047 1.00 96.88 419 PRO A CA 1
ATOM 3468 C C . PRO A 1 419 ? 9.148 2.265 -32.276 1.00 96.88 419 PRO A C 1
ATOM 3470 O O . PRO A 1 419 ? 8.868 2.689 -33.388 1.00 96.88 419 PRO A O 1
ATOM 3473 N N . ARG A 1 420 ? 10.020 1.270 -32.099 1.00 97.31 420 ARG A N 1
ATOM 3474 C CA . ARG A 1 420 ? 10.691 0.589 -33.225 1.00 97.31 420 ARG A CA 1
ATOM 3475 C C . ARG A 1 420 ? 10.287 -0.863 -33.371 1.00 97.31 420 ARG A C 1
ATOM 3477 O O . ARG A 1 420 ? 9.978 -1.297 -34.470 1.00 97.31 420 ARG A O 1
ATOM 3484 N N . VAL A 1 421 ? 10.287 -1.592 -32.260 1.00 97.94 421 VAL A N 1
ATOM 3485 C CA . VAL A 1 421 ? 10.014 -3.029 -32.244 1.00 97.94 421 VAL A CA 1
ATOM 3486 C C . VAL A 1 421 ? 9.094 -3.335 -31.076 1.00 97.94 421 VAL A C 1
ATOM 3488 O O . VAL A 1 421 ? 9.373 -2.955 -29.936 1.00 97.94 421 VAL A O 1
ATOM 3491 N N . LEU A 1 422 ? 7.983 -4.012 -31.358 1.00 97.88 422 LEU A N 1
ATOM 3492 C CA . LEU A 1 422 ? 7.122 -4.610 -30.345 1.00 97.88 422 LEU A CA 1
ATOM 3493 C C . LEU A 1 422 ? 7.447 -6.100 -30.252 1.00 97.88 422 LEU A C 1
ATOM 3495 O O . LEU A 1 422 ? 7.129 -6.865 -31.161 1.00 97.88 422 LEU A O 1
ATOM 3499 N N . GLU A 1 423 ? 8.024 -6.517 -29.133 1.00 97.69 423 GLU A N 1
ATOM 3500 C CA . GLU A 1 423 ? 8.293 -7.928 -28.871 1.00 97.69 423 GLU A CA 1
ATOM 3501 C C . GLU A 1 423 ? 7.170 -8.523 -28.024 1.00 97.69 423 GLU A C 1
ATOM 3503 O O . GLU A 1 423 ? 6.730 -7.945 -27.021 1.00 97.69 423 GLU A O 1
ATOM 3508 N N . MET A 1 424 ? 6.722 -9.714 -28.400 1.00 97.31 424 MET A N 1
ATOM 3509 C CA . MET A 1 424 ? 5.708 -10.475 -27.686 1.00 97.31 424 MET A CA 1
ATOM 3510 C C . MET A 1 424 ? 6.253 -11.853 -27.330 1.00 97.31 424 MET A C 1
ATOM 3512 O O . MET A 1 424 ? 6.742 -12.585 -28.187 1.00 97.31 424 MET A O 1
ATOM 3516 N N . VAL A 1 425 ? 6.126 -12.221 -26.055 1.00 95.19 425 VAL A N 1
ATOM 3517 C CA . VAL A 1 425 ? 6.535 -13.533 -25.541 1.00 95.19 425 VAL A CA 1
ATOM 3518 C C . VAL A 1 425 ? 5.330 -14.225 -24.927 1.00 95.19 425 VAL A C 1
ATOM 3520 O O . VAL A 1 425 ? 4.708 -13.675 -24.021 1.00 95.19 425 VAL A O 1
ATOM 3523 N N . VAL A 1 426 ? 5.019 -15.435 -25.375 1.00 92.88 426 VAL A N 1
ATOM 3524 C CA . VAL A 1 426 ? 3.987 -16.303 -24.792 1.00 92.88 426 VAL A CA 1
ATOM 3525 C C . VAL A 1 426 ? 4.681 -17.480 -24.116 1.00 92.88 426 VAL A C 1
ATOM 3527 O O . VAL A 1 426 ? 5.596 -18.059 -24.691 1.00 92.88 426 VAL A O 1
ATOM 3530 N N . CYS A 1 427 ? 4.273 -17.830 -22.898 1.00 89.81 427 CYS A N 1
ATOM 3531 C CA . CYS A 1 427 ? 4.834 -18.956 -22.149 1.00 89.81 427 CYS A CA 1
ATOM 3532 C C . CYS A 1 427 ? 3.696 -19.847 -21.639 1.00 89.81 427 CYS A C 1
ATOM 3534 O O . CYS A 1 427 ? 2.974 -19.435 -20.737 1.00 89.81 427 CYS A O 1
ATOM 3536 N N . LYS A 1 428 ? 3.539 -21.046 -22.204 1.00 86.00 428 LYS A N 1
ATOM 3537 C CA . LYS A 1 428 ? 2.478 -22.013 -21.858 1.00 86.00 428 LYS A CA 1
ATOM 3538 C C . LYS A 1 428 ? 3.053 -23.302 -21.291 1.00 86.00 428 LYS A C 1
ATOM 3540 O O . LYS A 1 428 ? 4.215 -23.607 -21.548 1.00 86.00 428 LYS A O 1
ATOM 3545 N N . LEU A 1 429 ? 2.253 -24.059 -20.542 1.00 81.88 429 LEU A N 1
ATOM 3546 C CA . LEU A 1 429 ? 2.622 -25.412 -20.111 1.00 81.88 429 LEU A CA 1
ATOM 3547 C C . LEU A 1 429 ? 2.508 -26.384 -21.292 1.00 81.88 429 LEU A C 1
ATOM 3549 O O . LEU A 1 429 ? 1.615 -26.255 -22.124 1.00 81.88 429 LEU A O 1
ATOM 3553 N N . LEU A 1 430 ? 3.411 -27.361 -21.383 1.00 72.44 430 LEU A N 1
ATOM 3554 C CA . LEU A 1 430 ? 3.418 -28.329 -22.491 1.00 72.44 430 LEU A CA 1
ATOM 3555 C C . LEU A 1 430 ? 2.233 -29.315 -22.433 1.00 72.44 430 LEU A C 1
ATOM 3557 O O . LEU A 1 430 ? 1.796 -29.802 -23.473 1.00 72.44 430 LEU A O 1
ATOM 3561 N N . GLU A 1 431 ? 1.672 -29.555 -21.240 1.00 65.62 431 GLU A N 1
ATOM 3562 C CA . GLU A 1 431 ? 0.461 -30.378 -21.019 1.00 65.62 431 GLU A CA 1
ATOM 3563 C C . GLU A 1 431 ? -0.770 -29.866 -21.785 1.00 65.62 431 GLU A C 1
ATOM 3565 O O . GLU A 1 431 ? -1.762 -30.568 -21.957 1.00 65.62 431 GLU A O 1
ATOM 3570 N N . GLU A 1 432 ? -0.687 -28.631 -22.263 1.00 61.09 432 GLU A N 1
ATOM 3571 C CA . GLU A 1 432 ? -1.723 -27.895 -22.965 1.00 61.09 432 GLU A CA 1
ATOM 3572 C C . GLU A 1 432 ? -1.761 -28.283 -24.482 1.00 61.09 432 GLU A C 1
ATOM 3574 O O . GLU A 1 432 ? -2.661 -27.875 -25.216 1.00 61.09 432 GLU A O 1
ATOM 3579 N N . GLY A 1 433 ? -0.853 -29.175 -24.930 1.00 66.12 433 GLY A N 1
ATOM 3580 C CA . GLY A 1 433 ? -0.934 -29.964 -26.175 1.00 66.12 433 GLY A CA 1
ATOM 3581 C C . GLY A 1 433 ? -0.068 -29.475 -27.352 1.00 66.12 433 GLY A C 1
ATOM 3582 O O . GLY A 1 433 ? 0.389 -28.332 -27.391 1.00 66.12 433 GLY A O 1
ATOM 3583 N N . GLU A 1 434 ? 0.144 -30.330 -28.370 1.00 77.50 434 GLU A N 1
ATOM 3584 C CA . GLU A 1 434 ? 0.814 -29.940 -29.635 1.00 77.50 434 GLU A CA 1
ATOM 3585 C C . GLU A 1 434 ? 0.066 -28.833 -30.397 1.00 77.50 434 GLU A C 1
ATOM 3587 O O . GLU A 1 434 ? 0.661 -28.118 -31.210 1.00 77.50 434 GLU A O 1
ATOM 3592 N N . ASP A 1 435 ? -1.226 -28.665 -30.120 1.00 84.69 435 ASP A N 1
ATOM 3593 C CA . ASP A 1 435 ? -2.085 -27.679 -30.767 1.00 84.69 435 ASP A CA 1
ATOM 3594 C C . ASP A 1 435 ? -1.664 -26.239 -30.458 1.00 84.69 435 ASP A C 1
ATOM 3596 O O . ASP A 1 435 ? -1.767 -25.377 -31.331 1.00 84.69 435 ASP A O 1
ATOM 3600 N N . ILE A 1 436 ? -1.095 -25.975 -29.278 1.00 86.25 436 ILE A N 1
ATOM 3601 C CA . ILE A 1 436 ? -0.581 -24.644 -28.915 1.00 86.25 436 ILE A CA 1
ATOM 3602 C C . ILE A 1 436 ? 0.670 -24.289 -29.697 1.00 86.25 436 ILE A C 1
ATOM 3604 O O . ILE A 1 436 ? 0.823 -23.148 -30.124 1.00 86.25 436 ILE A O 1
ATOM 3608 N N . VAL A 1 437 ? 1.552 -25.261 -29.923 1.00 88.69 437 VAL A N 1
ATOM 3609 C CA . VAL A 1 437 ? 2.759 -25.062 -30.735 1.00 88.69 437 VAL A CA 1
ATOM 3610 C C . VAL A 1 437 ? 2.336 -24.655 -32.143 1.00 88.69 437 VAL A C 1
ATOM 3612 O O . VAL A 1 437 ? 2.741 -23.597 -32.620 1.00 88.69 437 VAL A O 1
ATOM 3615 N N . LYS A 1 438 ? 1.417 -25.418 -32.748 1.00 90.69 438 LYS A N 1
ATOM 3616 C CA . LYS A 1 438 ? 0.864 -25.113 -34.074 1.00 90.69 438 LYS A CA 1
ATOM 3617 C C . LYS A 1 438 ? 0.110 -23.782 -34.094 1.00 90.69 438 LYS A C 1
ATOM 3619 O O . LYS A 1 438 ? 0.148 -23.068 -35.092 1.00 90.69 438 LYS A O 1
ATOM 3624 N N . ALA A 1 439 ? -0.614 -23.428 -33.032 1.00 89.38 439 ALA A N 1
ATOM 3625 C CA . ALA A 1 439 ? -1.336 -22.160 -32.955 1.00 89.38 439 ALA A CA 1
ATOM 3626 C C . ALA A 1 439 ? -0.386 -20.955 -32.869 1.00 89.38 439 ALA A C 1
ATOM 3628 O O . ALA A 1 439 ? -0.574 -19.981 -33.597 1.00 89.38 439 ALA A O 1
ATOM 3629 N N . LEU A 1 440 ? 0.674 -21.045 -32.064 1.00 91.81 440 LEU A N 1
ATOM 3630 C CA . LEU A 1 440 ? 1.717 -20.023 -31.975 1.00 91.81 440 LEU A CA 1
ATOM 3631 C C . LEU A 1 440 ? 2.480 -19.877 -33.300 1.00 91.81 440 LEU A C 1
ATOM 3633 O O . LEU A 1 440 ? 2.653 -18.756 -33.780 1.00 91.81 440 LEU A O 1
ATOM 3637 N N . GLU A 1 441 ? 2.865 -20.987 -33.935 1.00 93.06 441 GLU A N 1
ATOM 3638 C CA . GLU A 1 441 ? 3.520 -20.983 -35.251 1.00 93.06 441 GLU A CA 1
ATOM 3639 C C . GLU A 1 441 ? 2.623 -20.349 -36.326 1.00 93.06 441 GLU A C 1
ATOM 3641 O O . GLU A 1 441 ? 3.077 -19.477 -37.068 1.00 93.06 441 GLU A O 1
ATOM 3646 N N . ARG A 1 442 ? 1.321 -20.683 -36.362 1.00 91.56 442 ARG A N 1
ATOM 3647 C CA . ARG A 1 442 ? 0.333 -20.019 -37.243 1.00 91.56 442 ARG A CA 1
ATOM 3648 C C . ARG A 1 442 ? 0.203 -18.523 -36.959 1.00 91.56 442 ARG A C 1
ATOM 3650 O O . ARG A 1 442 ? -0.007 -17.731 -37.877 1.00 91.56 442 ARG A O 1
ATOM 3657 N N . GLY A 1 443 ? 0.351 -18.125 -35.700 1.00 89.25 443 GLY A N 1
ATOM 3658 C CA . GLY A 1 443 ? 0.429 -16.731 -35.278 1.00 89.25 443 GLY A CA 1
ATOM 3659 C C . GLY A 1 443 ? 1.715 -16.013 -35.693 1.00 89.25 443 GLY A C 1
ATOM 3660 O O . GLY A 1 443 ? 1.818 -14.795 -35.508 1.00 89.25 443 GLY A O 1
ATOM 3661 N N . GLY A 1 444 ? 2.681 -16.728 -36.271 1.00 94.00 444 GLY A N 1
ATOM 3662 C CA . GLY A 1 444 ? 3.988 -16.219 -36.675 1.00 94.00 444 GLY A CA 1
ATOM 3663 C C . GLY A 1 444 ? 4.970 -16.070 -35.514 1.00 94.00 444 GLY A C 1
ATOM 3664 O O . GLY A 1 444 ? 5.863 -15.233 -35.599 1.00 94.00 444 GLY A O 1
ATOM 3665 N N . PHE A 1 445 ? 4.778 -16.808 -34.417 1.00 96.12 445 PHE A N 1
ATOM 3666 C CA . PHE A 1 445 ? 5.755 -16.886 -33.334 1.00 96.12 445 PHE A CA 1
ATOM 3667 C C . PHE A 1 445 ? 6.818 -17.936 -33.665 1.00 96.12 445 PHE A C 1
ATOM 3669 O O . PHE A 1 445 ? 6.509 -19.029 -34.135 1.00 96.12 445 PHE A O 1
ATOM 3676 N N . GLN A 1 446 ? 8.071 -17.625 -33.353 1.00 95.94 446 GLN A N 1
ATOM 3677 C CA . GLN A 1 446 ? 9.140 -18.608 -33.243 1.00 95.94 446 GLN A CA 1
ATOM 3678 C C . GLN A 1 446 ? 8.931 -19.400 -31.951 1.00 95.94 446 GLN A C 1
ATOM 3680 O O . GLN A 1 446 ? 8.913 -18.818 -30.863 1.00 95.94 446 GLN A O 1
ATOM 3685 N N . VAL A 1 447 ? 8.743 -20.716 -32.058 1.00 94.56 447 VAL A N 1
ATOM 3686 C CA . VAL A 1 447 ? 8.397 -21.558 -30.907 1.00 94.56 447 VAL A CA 1
ATOM 3687 C C . VAL A 1 447 ? 9.593 -22.383 -30.442 1.00 94.56 447 VAL A C 1
ATOM 3689 O O . VAL A 1 447 ? 10.245 -23.071 -31.222 1.00 94.56 447 VAL A O 1
ATOM 3692 N N . ARG A 1 448 ? 9.859 -22.359 -29.134 1.00 92.94 448 ARG A N 1
ATOM 3693 C CA . ARG A 1 448 ? 10.849 -23.203 -28.463 1.00 92.94 448 ARG A CA 1
ATOM 3694 C C . ARG A 1 448 ? 10.168 -24.062 -27.404 1.00 92.94 448 ARG A C 1
ATOM 3696 O O . ARG A 1 448 ? 9.555 -23.540 -26.473 1.00 92.94 448 ARG A O 1
ATOM 3703 N N . LYS A 1 449 ? 10.324 -25.382 -27.518 1.00 89.81 449 LYS A N 1
ATOM 3704 C CA . LYS A 1 449 ? 9.878 -26.343 -26.500 1.00 89.81 449 LYS A CA 1
ATOM 3705 C C . LYS A 1 449 ? 10.972 -26.528 -25.444 1.00 89.81 449 LYS A C 1
ATOM 3707 O O . LYS A 1 449 ? 12.143 -26.713 -25.773 1.00 89.81 449 LYS A O 1
ATOM 3712 N N . MET A 1 450 ? 10.585 -26.467 -24.180 1.00 86.25 450 MET A N 1
ATOM 3713 C CA . MET A 1 450 ? 11.360 -26.897 -23.015 1.00 86.25 450 MET A CA 1
ATOM 3714 C C . MET A 1 450 ? 10.599 -28.030 -22.318 1.00 86.25 450 MET A C 1
ATOM 3716 O O . MET A 1 450 ? 9.455 -28.297 -22.677 1.00 86.25 450 MET A O 1
ATOM 3720 N N . LYS A 1 451 ? 11.228 -28.698 -21.339 1.00 83.00 451 LYS A N 1
ATOM 3721 C CA . LYS A 1 451 ? 10.704 -29.927 -20.713 1.00 83.00 451 LYS A CA 1
ATOM 3722 C C . LYS A 1 451 ? 9.208 -29.847 -20.373 1.00 83.00 451 LYS A C 1
ATOM 3724 O O . LYS A 1 451 ? 8.455 -30.705 -20.809 1.00 83.00 451 LYS A O 1
ATOM 3729 N N . ASP A 1 452 ? 8.799 -28.772 -19.700 1.00 83.81 452 ASP A N 1
ATOM 3730 C CA . ASP A 1 452 ? 7.421 -28.596 -19.225 1.00 83.81 452 ASP A CA 1
ATOM 3731 C C . ASP A 1 452 ? 6.739 -27.343 -19.817 1.00 83.81 452 ASP A C 1
ATOM 3733 O O . ASP A 1 452 ? 5.623 -26.996 -19.432 1.00 83.81 452 ASP A O 1
ATOM 3737 N N . LEU A 1 453 ? 7.399 -26.633 -20.746 1.00 86.88 453 LEU A N 1
ATOM 3738 C CA . LEU A 1 453 ? 6.973 -25.309 -21.220 1.00 86.88 453 LEU A CA 1
ATOM 3739 C C . LEU A 1 453 ? 7.127 -25.131 -22.734 1.00 86.88 453 LEU A C 1
ATOM 3741 O O . LEU A 1 453 ? 8.084 -25.601 -23.345 1.00 86.88 453 LEU A O 1
ATOM 3745 N N . VAL A 1 454 ? 6.227 -24.349 -23.321 1.00 90.12 454 VAL A N 1
ATOM 3746 C CA . VAL A 1 454 ? 6.296 -23.857 -24.698 1.00 90.12 454 VAL A CA 1
ATOM 3747 C C . VAL A 1 454 ? 6.468 -22.343 -24.667 1.00 90.12 454 VAL A C 1
ATOM 3749 O O . VAL A 1 454 ? 5.643 -21.626 -24.100 1.00 90.12 454 VAL A O 1
ATOM 3752 N N . TYR A 1 455 ? 7.535 -21.857 -25.297 1.00 92.50 455 TYR A N 1
ATOM 3753 C CA . TYR A 1 455 ? 7.812 -20.433 -25.461 1.00 92.50 455 TYR A CA 1
ATOM 3754 C C . TYR A 1 455 ? 7.556 -20.018 -26.903 1.00 92.50 455 TYR A C 1
ATOM 3756 O O . TYR A 1 455 ? 8.222 -20.520 -27.801 1.00 92.50 455 TYR A O 1
ATOM 3764 N N . GLY A 1 456 ? 6.629 -19.091 -27.124 1.00 95.06 456 GLY A N 1
ATOM 3765 C CA . GLY A 1 456 ? 6.475 -18.384 -28.392 1.00 95.06 456 GLY A CA 1
ATOM 3766 C C . GLY A 1 456 ? 7.139 -17.015 -28.307 1.00 95.06 456 GLY A C 1
ATOM 3767 O O . GLY A 1 456 ? 6.850 -16.257 -27.382 1.00 95.06 456 GLY A O 1
ATOM 3768 N N . TYR A 1 457 ? 7.984 -16.680 -29.275 1.00 96.50 457 TYR A N 1
ATOM 3769 C CA . TYR A 1 457 ? 8.623 -15.373 -29.416 1.00 96.50 457 TYR A CA 1
ATOM 3770 C C . TYR A 1 457 ? 8.242 -14.719 -30.744 1.00 96.50 457 TYR A C 1
ATOM 3772 O O . TYR A 1 457 ? 8.283 -15.377 -31.782 1.00 96.50 457 TYR A O 1
ATOM 3780 N N . LYS A 1 458 ? 7.875 -13.437 -30.737 1.00 97.06 458 LYS A N 1
ATOM 3781 C CA . LYS A 1 458 ? 7.600 -12.693 -31.967 1.00 97.06 458 LYS A CA 1
ATOM 3782 C C . LYS A 1 458 ? 8.038 -11.243 -31.858 1.00 97.06 458 LYS A C 1
ATOM 3784 O O . LYS A 1 458 ? 7.646 -10.554 -30.920 1.00 97.06 458 LYS A O 1
ATOM 3789 N N . GLU A 1 459 ? 8.766 -10.789 -32.867 1.00 97.44 459 GLU A N 1
ATOM 3790 C CA . GLU A 1 459 ? 9.103 -9.385 -33.090 1.00 97.44 459 GLU A CA 1
ATOM 3791 C C . GLU A 1 459 ? 8.184 -8.797 -34.157 1.00 97.44 459 GLU A C 1
ATOM 3793 O O . GLU A 1 459 ? 7.788 -9.477 -35.109 1.00 97.44 459 GLU A O 1
ATOM 3798 N N . ILE A 1 460 ? 7.806 -7.537 -33.973 1.00 97.31 460 ILE A N 1
ATOM 3799 C CA . ILE A 1 460 ? 6.982 -6.788 -34.914 1.00 97.31 460 ILE A CA 1
ATOM 3800 C C . ILE A 1 460 ? 7.645 -5.434 -35.125 1.00 97.31 460 ILE A C 1
ATOM 3802 O O . ILE A 1 460 ? 7.694 -4.624 -34.195 1.00 97.31 460 ILE A O 1
ATOM 3806 N N . ASP A 1 461 ? 8.114 -5.195 -36.346 1.00 97.50 461 ASP A N 1
ATOM 3807 C CA . ASP A 1 461 ? 8.640 -3.899 -36.762 1.00 97.50 461 ASP A CA 1
ATOM 3808 C C . ASP A 1 461 ? 7.528 -2.844 -36.791 1.00 97.50 461 ASP A C 1
ATOM 3810 O O . ASP A 1 461 ? 6.419 -3.076 -37.282 1.00 97.50 461 ASP A O 1
ATOM 3814 N N . LEU A 1 462 ? 7.837 -1.672 -36.248 1.00 97.38 462 LEU A N 1
ATOM 3815 C CA . LEU A 1 462 ? 6.941 -0.529 -36.115 1.00 97.38 462 LEU A CA 1
ATOM 3816 C C . LEU A 1 462 ? 7.430 0.621 -37.001 1.00 97.38 462 LEU A C 1
ATOM 3818 O O . LEU A 1 462 ? 8.621 0.754 -37.284 1.00 97.38 462 LEU A O 1
ATOM 3822 N N . ARG A 1 463 ? 6.510 1.483 -37.432 1.00 95.19 463 ARG A N 1
ATOM 3823 C CA . ARG A 1 463 ? 6.804 2.628 -38.309 1.00 95.19 463 ARG A CA 1
ATOM 3824 C C . ARG A 1 463 ? 7.357 3.831 -37.544 1.00 95.19 463 ARG A C 1
ATOM 3826 O O . ARG A 1 463 ? 7.914 4.735 -38.162 1.00 95.19 463 ARG A O 1
ATOM 3833 N N . GLY A 1 464 ? 7.211 3.860 -36.219 1.00 93.69 464 GLY A N 1
ATOM 3834 C CA . GLY A 1 464 ? 7.684 4.942 -35.352 1.00 93.69 464 GLY A CA 1
ATOM 3835 C C . GLY A 1 464 ? 6.631 5.994 -35.016 1.00 93.69 464 GLY A C 1
ATOM 3836 O O . GLY A 1 464 ? 6.868 6.845 -34.157 1.00 93.69 464 GLY A O 1
ATOM 3837 N N . ASP A 1 465 ? 5.461 5.939 -35.646 1.00 95.06 465 ASP A N 1
ATOM 3838 C CA . ASP A 1 465 ? 4.336 6.844 -35.404 1.00 95.06 465 ASP A CA 1
ATOM 3839 C C . ASP A 1 465 ? 3.189 6.182 -34.624 1.00 95.06 465 ASP A C 1
ATOM 3841 O O . ASP A 1 465 ? 2.182 6.831 -34.331 1.00 95.06 465 ASP A O 1
ATOM 3845 N N . GLU A 1 466 ? 3.340 4.910 -34.241 1.00 97.00 466 GLU A N 1
ATOM 3846 C CA . GLU A 1 466 ? 2.309 4.164 -33.533 1.00 97.00 466 GLU A CA 1
ATOM 3847 C C . GLU A 1 466 ? 2.004 4.780 -32.164 1.00 97.00 466 GLU A C 1
ATOM 3849 O O . GLU A 1 466 ? 2.826 4.816 -31.241 1.00 97.00 466 GLU A O 1
ATOM 3854 N N . ASP A 1 467 ? 0.754 5.208 -32.007 1.00 95.75 467 ASP A N 1
ATOM 3855 C CA . ASP A 1 467 ? 0.207 5.567 -30.713 1.00 95.75 467 ASP A CA 1
ATOM 3856 C C . ASP A 1 467 ? -0.193 4.318 -29.904 1.00 95.75 467 ASP A C 1
ATOM 3858 O O . ASP A 1 467 ? -0.121 3.168 -30.351 1.00 95.75 467 ASP A O 1
ATOM 3862 N N . LEU A 1 468 ? -0.659 4.534 -28.671 1.00 97.00 468 LEU A N 1
ATOM 3863 C CA . LEU A 1 468 ? -1.086 3.430 -27.816 1.00 97.00 468 LEU A CA 1
ATOM 3864 C C . LEU A 1 468 ? -2.209 2.584 -28.451 1.00 97.00 468 LEU A C 1
ATOM 3866 O O . LEU A 1 468 ? -2.245 1.374 -28.231 1.00 97.00 468 LEU A O 1
ATOM 3870 N N . ARG A 1 469 ? -3.135 3.183 -29.210 1.00 97.31 469 ARG A N 1
ATOM 3871 C CA . ARG A 1 469 ? -4.259 2.448 -29.814 1.00 97.31 469 ARG A CA 1
ATOM 3872 C C . ARG A 1 469 ? -3.783 1.569 -30.966 1.00 97.31 469 ARG A C 1
ATOM 3874 O O . ARG A 1 469 ? -4.228 0.423 -31.060 1.00 97.31 469 ARG A O 1
ATOM 3881 N N . ALA A 1 470 ? -2.871 2.073 -31.792 1.00 97.19 470 ALA A N 1
ATOM 3882 C CA . ALA A 1 470 ? -2.231 1.311 -32.856 1.00 97.19 470 ALA A CA 1
ATOM 3883 C C . ALA A 1 470 ? -1.489 0.099 -32.275 1.00 97.19 470 ALA A C 1
ATOM 3885 O O . ALA A 1 470 ? -1.796 -1.036 -32.644 1.00 97.19 470 ALA A O 1
ATOM 3886 N N . LEU A 1 471 ? -0.635 0.308 -31.263 1.00 97.75 471 LEU A N 1
ATOM 3887 C CA . LEU A 1 471 ? 0.086 -0.783 -30.592 1.00 97.75 471 LEU A CA 1
ATOM 3888 C C . LEU A 1 471 ? -0.859 -1.812 -29.958 1.00 97.75 471 LEU A C 1
ATOM 3890 O O . LEU A 1 471 ? -0.636 -3.017 -30.057 1.00 97.75 471 LEU A O 1
ATOM 3894 N N . GLN A 1 472 ? -1.944 -1.363 -29.319 1.00 97.88 472 GLN A N 1
ATOM 3895 C CA . GLN A 1 472 ? -2.957 -2.265 -28.765 1.00 97.88 472 GLN A CA 1
ATOM 3896 C C . GLN A 1 472 ? -3.649 -3.101 -29.844 1.00 97.88 472 GLN A C 1
ATOM 3898 O O . GLN A 1 472 ? -3.973 -4.259 -29.588 1.00 97.88 472 GLN A O 1
ATOM 3903 N N . THR A 1 473 ? -3.905 -2.522 -31.016 1.00 97.69 473 THR A N 1
ATOM 3904 C CA . THR A 1 473 ? -4.559 -3.210 -32.138 1.00 97.69 473 THR A CA 1
ATOM 3905 C C . THR A 1 473 ? -3.638 -4.284 -32.705 1.00 97.69 473 THR A C 1
ATOM 3907 O O . THR A 1 473 ? -4.015 -5.455 -32.697 1.00 97.69 473 THR A O 1
ATOM 3910 N N . ILE A 1 474 ? -2.398 -3.912 -33.038 1.00 96.38 474 ILE A N 1
ATOM 3911 C CA . ILE A 1 474 ? -1.346 -4.821 -33.523 1.00 96.38 474 ILE A CA 1
ATOM 3912 C C . ILE A 1 474 ? -1.166 -6.009 -32.565 1.00 96.38 474 ILE A C 1
ATOM 3914 O O . ILE A 1 474 ? -1.197 -7.174 -32.974 1.00 96.38 474 ILE A O 1
ATOM 3918 N N . ALA A 1 475 ? -1.036 -5.729 -31.266 1.00 96.06 475 ALA A N 1
ATOM 3919 C CA . ALA A 1 475 ? -0.812 -6.763 -30.261 1.00 96.06 475 ALA A CA 1
ATOM 3920 C C . ALA A 1 475 ? -2.026 -7.695 -30.091 1.00 96.06 475 ALA A C 1
ATOM 3922 O O . ALA A 1 475 ? -1.867 -8.910 -29.973 1.00 96.06 475 ALA A O 1
ATOM 3923 N N . LYS A 1 476 ? -3.255 -7.158 -30.098 1.00 96.25 476 LYS A N 1
ATOM 3924 C CA . LYS A 1 476 ? -4.481 -7.972 -30.004 1.00 96.25 476 LYS A CA 1
ATOM 3925 C C . LYS A 1 476 ? -4.658 -8.876 -31.213 1.00 96.25 476 LYS A C 1
ATOM 3927 O O . LYS A 1 476 ? -5.016 -10.037 -31.041 1.00 96.25 476 LYS A O 1
ATOM 3932 N N . GLU A 1 477 ? -4.450 -8.350 -32.415 1.00 95.19 477 GLU A N 1
ATOM 3933 C CA . GLU A 1 477 ? -4.553 -9.128 -33.651 1.00 95.19 477 GLU A CA 1
ATOM 3934 C C . GLU A 1 477 ? -3.524 -10.250 -33.686 1.00 95.19 477 GLU A C 1
ATOM 3936 O O . GLU A 1 477 ? -3.855 -11.368 -34.070 1.00 95.19 477 GLU A O 1
ATOM 3941 N N . THR A 1 478 ? -2.310 -9.980 -33.206 1.00 93.88 478 THR A N 1
ATOM 3942 C CA . THR A 1 478 ? -1.256 -10.989 -33.091 1.00 93.88 478 THR A CA 1
ATOM 3943 C C . THR A 1 478 ? -1.669 -12.135 -32.163 1.00 93.88 478 THR A C 1
ATOM 3945 O O . THR A 1 478 ? -1.568 -13.297 -32.550 1.00 93.88 478 THR A O 1
ATOM 3948 N N . ILE A 1 479 ? -2.204 -11.835 -30.975 1.00 92.31 479 ILE A N 1
ATOM 3949 C CA . ILE A 1 479 ? -2.626 -12.872 -30.015 1.00 92.31 479 ILE A CA 1
ATOM 3950 C C . ILE A 1 479 ? -3.877 -13.623 -30.472 1.00 92.31 479 ILE A C 1
ATOM 3952 O O . ILE A 1 479 ? -3.931 -14.837 -30.330 1.00 92.31 479 ILE A O 1
ATOM 3956 N N . ARG A 1 480 ? -4.849 -12.952 -31.100 1.00 91.38 480 ARG A N 1
ATOM 3957 C CA . ARG A 1 480 ? -6.062 -13.599 -31.644 1.00 91.38 480 ARG A CA 1
ATOM 3958 C C . ARG A 1 480 ? -5.798 -14.613 -32.756 1.00 91.38 480 ARG A C 1
ATOM 3960 O O . ARG A 1 480 ? -6.695 -15.361 -33.104 1.00 91.38 480 ARG A O 1
ATOM 3967 N N . ARG A 1 481 ? -4.612 -14.599 -33.366 1.00 87.62 481 ARG A N 1
ATOM 3968 C CA . ARG A 1 481 ? -4.214 -15.626 -34.342 1.00 87.62 481 ARG A CA 1
ATOM 3969 C C . ARG A 1 481 ? -3.665 -16.890 -33.671 1.00 87.62 481 ARG A C 1
ATOM 3971 O O . ARG A 1 481 ? -3.518 -17.900 -34.350 1.00 87.62 481 ARG A O 1
ATOM 3978 N N . CYS A 1 482 ? -3.350 -16.814 -32.376 1.00 81.94 482 CYS A N 1
ATOM 3979 C CA . CYS A 1 482 ? -2.727 -17.880 -31.587 1.00 81.94 482 CYS A CA 1
ATOM 3980 C C . CYS A 1 482 ? -3.679 -18.532 -30.579 1.00 81.94 482 CYS A C 1
ATOM 3982 O O . CYS A 1 482 ? -3.424 -19.654 -30.155 1.00 81.94 482 CYS A O 1
ATOM 3984 N N . VAL A 1 483 ? -4.714 -17.800 -30.158 1.00 71.56 483 VAL A N 1
ATOM 3985 C CA . VAL A 1 483 ? -5.793 -18.244 -29.262 1.00 71.56 483 VAL A CA 1
ATOM 3986 C C . VAL A 1 483 ? -7.025 -18.495 -30.107 1.00 71.56 483 VAL A C 1
ATOM 3988 O O . VAL A 1 483 ? -7.643 -19.565 -29.937 1.00 71.56 483 VAL A O 1
#

Sequence (483 aa):
MEIEVVWGMGRRLFKRETLIRNLEKVLESIPSLDLPADIVAVYAFGGMLRGKRRLHDFDLVFLYSMSEKQEERWLRFCRNFSSFYPPDRYPLDEVWSVLEPYWKRGIPLRRAVEDEALAKILSERGIVPQWAGCFSWTEILEGHRGSGLFYPSIEKVIKRMLLRCGVRGLQILVEKYETFTKGEATLAPKNYVLAWSPEKPDVRANLEMPQDEKAAFIRRELELFIEKISAFRESWMEAKRRVEELSVKAGVNLDLEALEKQHSKVEISGGESYEELRRKAETAREEMRRYVKETAILQRIARALENWIESKGNLPDHPAEDYISLWTIKGVKRREAKEEEVRKVLRTLKLPENHIITIKAYGRTWHEIARSEDERKRLLREAEIEKKRRNLILGVMRAVKPLDRDVKVYLEMDGEGRPRVLEMVVCKLLEEGEDIVKALERGGFQVRKMKDLVYGYKEIDLRGDEDLRALQTIAKETIRRCV

Secondary structure (DSSP, 8-state):
-------S---PPEEHHHHHHHHHHHHHHGGGS--SSEEEEEEEEGGGGGT-SEES-EEEEEEEE--HHHHHHHHHHHHHSSS-BTTTB-HHHHHHHHHHHHHHTT--HHHHTTSHHHHHHHHHTT--HHHHTTS-HHHHHH-GGGSS-----HHHHHHHHHT-TT--SEEEEEEEHHHHHTT-SSS-SSS-EEEEBTTB--HHHHT---HHHHHHHHHHHHHHHHHHHHHHHHHHHHHHHHHHHHHHHHT----HHHHHTTPPP----S---HHHHHHHHHHHHHHHHHHHHHHHHHHHHHHHHHHHHHHGGGS-S--HHHHHHHHHHHHS-TTT--HHHHHHHHHHTT--GGGEEEEEETTEEEEEE-SSHHHHHHHHHHHHHHHHHHHHHHHHHHHHTTT-TT-EEEEEE-TTS-EEEEEEEEEEEGGG-HHHHHHHHHTT-EEEE-SSEEEEEEEEE--S---HHHHHHHHHHHHHTT-